Protein AF-A0AAV7P2Z2-F1 (afdb_monomer)

Mean predicted aligned error: 11.93 Å

Nearest PDB structures (foldseek):
  6e5v-assembly2_B  TM=8.209E-01  e=1.589E-24  Homo sapiens
  2e4y-assembly1_B  TM=8.156E-01  e=2.663E-24  Rattus norvegicus
  4xaq-assembly1_A  TM=8.028E-01  e=3.978E-24  Homo sapiens
  4xas-assembly1_A  TM=8.394E-01  e=3.945E-23  Homo sapiens
  5x2q-assembly1_B  TM=7.315E-01  e=1.037E-21  Oryzias latipes

Structure (mmCIF, N/CA/C/O backbone):
data_AF-A0AAV7P2Z2-F1
#
_entry.id   AF-A0AAV7P2Z2-F1
#
loop_
_atom_site.group_PDB
_atom_site.id
_atom_site.type_symbol
_atom_site.label_atom_id
_atom_site.label_alt_id
_atom_site.label_comp_id
_atom_site.label_asym_id
_atom_site.label_entity_id
_atom_site.label_seq_id
_atom_site.pdbx_PDB_ins_code
_atom_site.Cartn_x
_atom_site.Cartn_y
_atom_site.Cartn_z
_atom_site.occupancy
_atom_site.B_iso_or_equiv
_atom_site.auth_seq_id
_atom_site.auth_comp_id
_atom_site.auth_asym_id
_atom_site.auth_atom_id
_atom_site.pdbx_PDB_model_num
ATOM 1 N N . MET A 1 1 ? 11.180 -1.982 -5.453 1.00 93.69 1 MET A N 1
ATOM 2 C CA . MET A 1 1 ? 11.607 -1.499 -6.790 1.00 93.69 1 MET A CA 1
ATOM 3 C C . MET A 1 1 ? 13.060 -1.855 -7.093 1.00 93.69 1 MET A C 1
ATOM 5 O O . MET A 1 1 ? 13.265 -2.686 -7.961 1.00 93.69 1 MET A O 1
ATOM 9 N N . VAL A 1 2 ? 14.047 -1.281 -6.386 1.00 94.50 2 VAL A N 1
ATOM 10 C CA . VAL A 1 2 ? 15.488 -1.502 -6.663 1.00 94.50 2 VAL A CA 1
ATOM 11 C C . VAL A 1 2 ? 15.859 -2.987 -6.679 1.00 94.50 2 VAL A C 1
ATOM 13 O O . VAL A 1 2 ? 16.455 -3.446 -7.643 1.00 94.50 2 VAL A O 1
ATOM 16 N N . PHE A 1 3 ? 15.407 -3.747 -5.677 1.00 95.56 3 PHE A N 1
ATOM 17 C CA . PHE A 1 3 ? 15.576 -5.201 -5.619 1.00 95.56 3 PHE A CA 1
ATOM 18 C C . PHE A 1 3 ? 15.141 -5.922 -6.910 1.00 95.56 3 PHE A C 1
ATOM 20 O O . PHE A 1 3 ? 15.933 -6.647 -7.501 1.00 95.56 3 PHE A O 1
ATOM 27 N N . ALA A 1 4 ? 13.918 -5.663 -7.390 1.00 97.00 4 ALA A N 1
ATOM 28 C CA . ALA A 1 4 ? 13.394 -6.276 -8.613 1.00 97.00 4 ALA A CA 1
ATOM 29 C C . ALA A 1 4 ? 14.235 -5.906 -9.844 1.00 97.00 4 ALA A C 1
ATOM 31 O O . ALA A 1 4 ? 14.517 -6.753 -10.679 1.00 97.00 4 ALA A O 1
ATOM 32 N N . ILE A 1 5 ? 14.673 -4.646 -9.944 1.00 97.25 5 ILE A N 1
ATOM 33 C CA . ILE A 1 5 ? 15.526 -4.189 -11.050 1.00 97.25 5 ILE A CA 1
ATOM 34 C C . ILE A 1 5 ? 16.883 -4.900 -11.027 1.00 97.25 5 ILE A C 1
ATOM 36 O O . ILE A 1 5 ? 17.369 -5.313 -12.076 1.00 97.25 5 ILE A O 1
ATOM 40 N N . GLU A 1 6 ? 17.500 -5.060 -9.853 1.00 95.62 6 GLU A N 1
ATOM 41 C CA . GLU A 1 6 ? 18.756 -5.807 -9.725 1.00 95.62 6 GLU A CA 1
ATOM 42 C C . GLU A 1 6 ? 18.593 -7.284 -10.088 1.00 95.62 6 GLU A C 1
ATOM 44 O O . GLU A 1 6 ? 19.483 -7.847 -10.721 1.00 95.62 6 GLU A O 1
ATOM 49 N N . GLU A 1 7 ? 17.472 -7.899 -9.713 1.00 96.31 7 GLU A N 1
ATOM 50 C CA . GLU A 1 7 ? 17.142 -9.277 -10.078 1.00 96.31 7 GLU A CA 1
ATOM 51 C C . GLU A 1 7 ? 16.982 -9.425 -11.599 1.00 96.31 7 GLU A C 1
ATOM 53 O O . GLU A 1 7 ? 17.633 -10.274 -12.206 1.00 96.31 7 GLU A O 1
ATOM 58 N N . ILE A 1 8 ? 16.205 -8.539 -12.232 1.00 97.31 8 ILE A N 1
ATOM 59 C CA . ILE A 1 8 ? 15.978 -8.536 -13.684 1.00 97.31 8 ILE A CA 1
ATOM 60 C C . ILE A 1 8 ? 17.287 -8.305 -14.443 1.00 97.31 8 ILE A C 1
ATOM 62 O O . ILE A 1 8 ? 17.600 -9.059 -15.353 1.00 97.31 8 ILE A O 1
ATOM 66 N N . ASN A 1 9 ? 18.105 -7.332 -14.031 1.00 97.50 9 ASN A N 1
ATOM 67 C CA . ASN A 1 9 ? 19.391 -7.045 -14.677 1.00 97.50 9 ASN A CA 1
ATOM 68 C C . ASN A 1 9 ? 20.415 -8.190 -14.550 1.00 97.50 9 ASN A C 1
ATOM 70 O O . ASN A 1 9 ? 21.407 -8.204 -15.277 1.00 97.50 9 ASN A O 1
ATOM 74 N N . ARG A 1 10 ? 20.220 -9.123 -13.608 1.00 96.19 10 ARG A N 1
ATOM 75 C CA . ARG A 1 10 ? 21.032 -10.346 -13.470 1.00 96.19 10 ARG A CA 1
ATOM 76 C C . ARG A 1 10 ? 20.436 -11.537 -14.222 1.00 96.19 10 ARG A C 1
ATOM 78 O O . ARG A 1 10 ? 21.113 -12.557 -14.341 1.00 96.19 10 ARG A O 1
ATOM 85 N N . SER A 1 11 ? 19.197 -11.430 -14.696 1.00 95.56 11 SER A N 1
ATOM 86 C CA . SER A 1 11 ? 18.512 -12.502 -15.406 1.00 95.56 11 SER A CA 1
ATOM 87 C C . SER A 1 11 ? 19.085 -12.668 -16.816 1.00 95.56 11 SER A C 1
ATOM 89 O O . SER A 1 11 ? 19.145 -11.696 -17.569 1.00 95.56 11 SER A O 1
ATOM 91 N N . PRO A 1 12 ? 19.488 -13.885 -17.219 1.00 95.12 12 PRO A N 1
ATOM 92 C CA . PRO A 1 12 ? 19.849 -14.157 -18.607 1.00 95.12 12 PRO A CA 1
ATOM 93 C C . PRO A 1 12 ? 18.618 -14.291 -19.517 1.00 95.12 12 PRO A C 1
ATOM 95 O O . PRO A 1 12 ? 18.757 -14.192 -20.734 1.00 95.12 12 PRO A O 1
ATOM 98 N N . ASP A 1 13 ? 17.435 -14.524 -18.939 1.00 94.38 13 ASP A N 1
ATOM 99 C CA . ASP A 1 13 ? 16.224 -14.897 -19.677 1.00 94.38 13 ASP A CA 1
ATOM 100 C C . ASP A 1 13 ? 15.280 -13.717 -19.926 1.00 94.38 13 ASP A C 1
ATOM 102 O O . ASP A 1 13 ? 14.494 -13.751 -20.867 1.00 94.38 13 ASP A O 1
ATOM 106 N N . LEU A 1 14 ? 15.339 -12.680 -19.085 1.00 95.88 14 LEU A N 1
ATOM 107 C CA . LEU A 1 14 ? 14.456 -11.518 -19.157 1.00 95.88 14 LEU A CA 1
ATOM 108 C C . LEU A 1 14 ? 15.282 -10.275 -19.468 1.00 95.88 14 LEU A C 1
ATOM 110 O O . LEU A 1 14 ? 16.116 -9.886 -18.656 1.00 95.88 14 LEU A O 1
ATOM 114 N N . LEU A 1 15 ? 15.017 -9.640 -20.614 1.00 95.56 15 LEU A N 1
ATOM 115 C CA . LEU A 1 15 ? 15.767 -8.481 -21.108 1.00 95.56 15 LEU A CA 1
ATOM 116 C C . LEU A 1 15 ? 17.284 -8.737 -21.272 1.00 95.56 15 LEU A C 1
ATOM 118 O O . LEU A 1 15 ? 18.103 -7.941 -20.799 1.00 95.56 15 LEU A O 1
ATOM 122 N N . PRO A 1 16 ? 17.704 -9.804 -21.984 1.00 94.69 16 PRO A N 1
ATOM 123 C CA . PRO A 1 16 ? 19.122 -10.087 -22.182 1.00 94.69 16 PRO A CA 1
ATOM 124 C C . PRO A 1 16 ? 19.832 -8.933 -22.906 1.00 94.69 16 PRO A C 1
ATOM 126 O O . PRO A 1 16 ? 19.350 -8.418 -23.916 1.00 94.69 16 PRO A O 1
ATOM 129 N N . ASN A 1 17 ? 21.020 -8.561 -22.419 1.00 91.44 17 ASN A N 1
ATOM 130 C CA . ASN A 1 17 ? 21.838 -7.436 -22.908 1.00 91.44 17 ASN A CA 1
ATOM 131 C C . ASN A 1 17 ? 21.212 -6.038 -22.737 1.00 91.44 17 ASN A C 1
ATOM 133 O O . ASN A 1 17 ? 21.683 -5.079 -23.352 1.00 91.44 17 ASN A O 1
ATOM 137 N N . ILE A 1 18 ? 20.179 -5.900 -21.905 1.00 92.81 18 ILE A N 1
ATOM 138 C CA . ILE A 1 18 ? 19.547 -4.618 -21.594 1.00 92.81 18 ILE A CA 1
ATOM 139 C C . ILE A 1 18 ? 19.656 -4.383 -20.091 1.00 92.81 18 ILE A C 1
ATOM 141 O O . ILE A 1 18 ? 19.292 -5.235 -19.288 1.00 92.81 18 ILE A O 1
ATOM 145 N N . THR A 1 19 ? 20.120 -3.197 -19.705 1.00 95.06 19 THR A N 1
ATOM 146 C CA . THR A 1 19 ? 20.160 -2.789 -18.299 1.00 95.06 19 THR A CA 1
ATOM 147 C C . THR A 1 19 ? 19.017 -1.828 -18.016 1.00 95.06 19 THR A C 1
ATOM 149 O O . THR A 1 19 ? 18.979 -0.717 -18.548 1.00 95.06 19 THR A O 1
ATOM 152 N N . LEU A 1 20 ? 18.102 -2.223 -17.136 1.00 95.00 20 LEU A N 1
ATOM 153 C CA . LEU A 1 20 ? 17.073 -1.341 -16.606 1.00 95.00 20 LEU A CA 1
ATOM 154 C C . LEU A 1 20 ? 17.681 -0.353 -15.606 1.00 95.00 20 LEU A C 1
ATOM 156 O O . LEU A 1 20 ? 18.285 -0.741 -14.604 1.00 95.00 20 LEU A O 1
ATOM 160 N N . GLY A 1 21 ? 17.491 0.936 -15.883 1.00 92.38 21 GLY A N 1
ATOM 161 C CA . GLY A 1 21 ? 17.793 2.035 -14.967 1.00 92.38 21 GLY A CA 1
ATOM 162 C C . GLY A 1 21 ? 16.537 2.573 -14.280 1.00 92.38 21 GLY A C 1
ATOM 163 O O . GLY A 1 21 ? 15.412 2.243 -14.651 1.00 92.38 21 GLY A O 1
ATOM 164 N N . PHE A 1 22 ? 16.720 3.443 -13.285 1.00 90.00 22 PHE A N 1
ATOM 165 C CA . PHE A 1 22 ? 15.609 4.080 -12.579 1.00 90.00 22 PHE A CA 1
ATOM 166 C C . PHE A 1 22 ? 15.957 5.475 -12.059 1.00 90.00 22 PHE A C 1
ATOM 168 O O . PHE A 1 22 ? 17.122 5.843 -11.912 1.00 90.00 22 PHE A O 1
ATOM 175 N N . ARG A 1 23 ? 14.911 6.244 -11.747 1.00 85.25 23 ARG A N 1
ATOM 176 C CA . ARG A 1 23 ? 14.970 7.477 -10.956 1.00 85.25 23 ARG A CA 1
ATOM 177 C C . ARG A 1 23 ? 13.826 7.439 -9.948 1.00 85.25 23 ARG A C 1
ATOM 179 O O . ARG A 1 23 ? 12.679 7.272 -10.349 1.00 85.25 23 ARG A O 1
ATOM 186 N N . ILE A 1 24 ? 14.146 7.557 -8.662 1.00 84.81 24 ILE A N 1
ATOM 187 C CA . ILE A 1 24 ? 13.173 7.494 -7.565 1.00 84.81 24 ILE A CA 1
ATOM 188 C C . ILE A 1 24 ? 13.039 8.886 -6.952 1.00 84.81 24 ILE A C 1
ATOM 190 O O . ILE A 1 24 ? 14.040 9.541 -6.661 1.00 84.81 24 ILE A O 1
ATOM 194 N N . PHE A 1 25 ? 11.796 9.315 -6.750 1.00 83.25 25 PHE A N 1
ATOM 195 C CA . PHE A 1 25 ? 11.443 10.597 -6.151 1.00 83.25 25 PHE A CA 1
ATOM 196 C C . PHE A 1 25 ? 10.533 10.364 -4.948 1.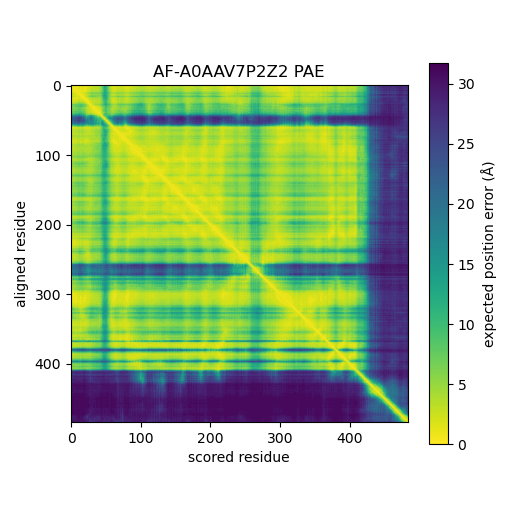00 83.25 25 PHE A C 1
ATOM 198 O O . PHE A 1 25 ? 9.681 9.477 -4.969 1.00 83.25 25 PHE A O 1
ATOM 205 N N . ASP A 1 26 ? 10.711 11.173 -3.907 1.00 82.75 26 ASP A N 1
ATOM 206 C CA . ASP A 1 26 ? 9.893 11.107 -2.698 1.00 82.75 26 ASP A CA 1
ATOM 207 C C . ASP A 1 26 ? 8.637 11.968 -2.850 1.00 82.75 26 ASP A C 1
ATOM 209 O O . ASP A 1 26 ? 8.721 13.192 -2.986 1.00 82.75 26 ASP A O 1
ATOM 213 N N . SER A 1 27 ? 7.467 11.333 -2.809 1.00 81.88 27 SER A N 1
ATOM 214 C CA . SER A 1 27 ? 6.182 12.034 -2.823 1.00 81.88 27 SER A CA 1
ATOM 215 C C . SER A 1 27 ? 5.828 12.640 -1.462 1.00 81.88 27 SER A C 1
ATOM 217 O O . SER A 1 27 ? 4.960 13.509 -1.399 1.00 81.88 27 SER A O 1
ATOM 219 N N . CYS A 1 28 ? 6.464 12.195 -0.371 1.00 81.69 28 CYS A N 1
ATOM 220 C CA . CYS A 1 28 ? 6.152 12.536 1.020 1.00 81.69 28 CYS A CA 1
ATOM 221 C C . CYS A 1 28 ? 4.640 12.534 1.318 1.00 81.69 28 CYS A C 1
ATOM 223 O O . CYS A 1 28 ? 4.154 13.469 1.956 1.00 81.69 28 CYS A O 1
ATOM 225 N N . THR A 1 29 ? 3.903 11.571 0.743 1.00 75.50 29 THR A N 1
ATOM 226 C CA . THR A 1 29 ? 2.431 11.460 0.826 1.00 75.50 29 THR A CA 1
ATOM 227 C C . THR A 1 29 ? 1.668 12.744 0.448 1.00 75.50 29 THR A C 1
ATOM 229 O O . THR A 1 29 ? 0.517 12.942 0.828 1.00 75.50 29 THR A O 1
ATOM 232 N N . SER A 1 30 ? 2.286 13.623 -0.347 1.00 77.25 30 SER A N 1
ATOM 233 C CA . SER A 1 30 ? 1.741 14.912 -0.768 1.00 77.25 30 SER A CA 1
ATOM 234 C C . SER A 1 30 ? 1.470 14.920 -2.267 1.00 77.25 30 SER A C 1
ATOM 236 O O . SER A 1 30 ? 2.380 14.735 -3.074 1.00 77.25 30 SER A O 1
ATOM 238 N N . GLN A 1 31 ? 0.228 15.225 -2.654 1.00 77.56 31 GLN A N 1
ATOM 239 C CA . GLN A 1 31 ? -0.160 15.358 -4.063 1.00 77.56 31 GLN A CA 1
ATOM 240 C C . GLN A 1 31 ? 0.700 16.396 -4.800 1.00 77.56 31 GLN A C 1
ATOM 242 O O . GLN A 1 31 ? 1.159 16.147 -5.910 1.00 77.56 31 GLN A O 1
ATOM 247 N N . ILE A 1 32 ? 0.987 17.533 -4.156 1.00 80.38 32 ILE A N 1
ATOM 248 C CA . ILE A 1 32 ? 1.805 18.602 -4.745 1.00 80.38 32 ILE A CA 1
ATOM 249 C C . ILE A 1 32 ? 3.222 18.097 -5.030 1.00 80.38 32 ILE A C 1
ATOM 251 O O . ILE A 1 32 ? 3.729 18.298 -6.131 1.00 80.38 32 ILE A O 1
ATOM 255 N N . ARG A 1 33 ? 3.858 17.405 -4.076 1.00 79.94 33 ARG A N 1
ATOM 256 C CA . ARG A 1 33 ? 5.203 16.845 -4.286 1.00 79.94 33 ARG A CA 1
ATOM 257 C C . ARG A 1 33 ? 5.206 15.700 -5.294 1.00 79.94 33 ARG A C 1
ATOM 259 O O . ARG A 1 33 ? 6.134 15.608 -6.089 1.00 79.94 33 ARG A O 1
ATOM 266 N N . ALA A 1 34 ? 4.165 14.868 -5.312 1.00 82.69 34 ALA A N 1
ATOM 267 C CA . ALA A 1 34 ? 4.010 13.817 -6.312 1.00 82.69 34 ALA A CA 1
ATOM 268 C C . ALA A 1 34 ? 3.938 14.399 -7.735 1.00 82.69 34 ALA A C 1
ATOM 270 O O . ALA A 1 34 ? 4.636 13.924 -8.628 1.00 82.69 34 ALA A O 1
ATOM 271 N N . ILE A 1 35 ? 3.166 15.475 -7.934 1.00 80.00 35 ILE A N 1
ATOM 272 C CA . ILE A 1 35 ? 3.097 16.193 -9.216 1.00 80.00 35 ILE A CA 1
ATOM 273 C C . ILE A 1 35 ? 4.452 16.820 -9.563 1.00 80.00 35 ILE A C 1
ATOM 275 O O . ILE A 1 35 ? 4.875 16.751 -10.713 1.00 80.00 35 ILE A O 1
ATOM 279 N N . GLN A 1 36 ? 5.164 17.394 -8.588 1.00 76.25 36 GLN A N 1
ATOM 280 C CA . GLN A 1 36 ? 6.512 17.928 -8.813 1.00 76.25 36 GLN A CA 1
ATOM 281 C C . GLN A 1 36 ? 7.478 16.840 -9.299 1.00 76.25 36 GLN A C 1
ATOM 283 O O . GLN A 1 36 ? 8.122 17.028 -10.329 1.00 76.25 36 GLN A O 1
ATOM 288 N N . GLY A 1 37 ? 7.518 15.688 -8.624 1.00 76.31 37 GLY A N 1
ATOM 289 C CA . GLY A 1 37 ? 8.328 14.544 -9.047 1.00 76.31 37 GLY A CA 1
ATOM 290 C C . GLY A 1 37 ? 7.940 14.034 -10.439 1.00 76.31 37 GLY A C 1
ATOM 291 O O . GLY A 1 37 ? 8.812 13.773 -11.264 1.00 76.31 37 GLY A O 1
ATOM 292 N N . LEU A 1 38 ? 6.641 13.970 -10.749 1.00 77.56 38 LEU A N 1
ATOM 293 C CA . LEU A 1 38 ? 6.158 13.600 -12.082 1.00 77.56 38 LEU A CA 1
ATOM 294 C C . LEU A 1 38 ? 6.634 14.586 -13.160 1.00 77.56 38 LEU A C 1
ATOM 296 O O . LEU A 1 38 ? 7.103 14.161 -14.212 1.00 77.56 38 LEU A O 1
ATOM 300 N N . LEU A 1 39 ? 6.559 15.894 -12.909 1.00 72.38 39 LEU A N 1
ATOM 301 C CA . LEU A 1 39 ? 7.040 16.909 -13.849 1.00 72.38 39 LEU A CA 1
ATOM 302 C C . LEU A 1 39 ? 8.559 16.822 -14.058 1.00 72.38 39 LEU A C 1
ATOM 304 O O . LEU A 1 39 ? 9.034 17.004 -15.179 1.00 72.38 39 LEU A O 1
ATOM 308 N N . GLU A 1 40 ? 9.334 16.505 -13.021 1.00 72.81 40 GLU A N 1
ATOM 309 C CA . GLU A 1 40 ? 10.778 16.258 -13.152 1.00 72.81 40 GLU A CA 1
ATOM 310 C C . GLU A 1 40 ? 11.071 15.023 -14.021 1.00 72.81 40 GLU A C 1
ATOM 312 O O . GLU A 1 40 ? 11.970 15.062 -14.866 1.00 72.81 40 GLU A O 1
ATOM 317 N N . VAL A 1 41 ? 10.279 13.952 -13.878 1.00 72.19 41 VAL A N 1
ATOM 318 C CA . VAL A 1 41 ? 10.363 12.751 -14.729 1.00 72.19 41 VAL A CA 1
ATOM 319 C C . VAL A 1 41 ? 10.038 13.087 -16.182 1.00 72.19 41 VAL A C 1
ATOM 321 O O . VAL A 1 41 ? 10.830 12.782 -17.071 1.00 72.19 41 VAL A O 1
ATOM 324 N N . LEU A 1 42 ? 8.906 13.747 -16.422 1.00 68.69 42 LEU A N 1
ATOM 325 C CA . LEU A 1 42 ? 8.408 14.038 -17.767 1.00 68.69 42 LEU A CA 1
ATOM 326 C C . LEU A 1 42 ? 9.279 15.045 -18.528 1.00 68.69 42 LEU A C 1
ATOM 328 O O . LEU A 1 42 ? 9.380 14.981 -19.750 1.00 68.69 42 LEU A O 1
ATOM 332 N N . THR A 1 43 ? 9.923 15.975 -17.823 1.00 64.38 43 THR A N 1
ATOM 333 C CA . THR A 1 43 ? 10.789 16.986 -18.452 1.00 64.38 43 THR A CA 1
ATOM 334 C C . THR A 1 43 ? 12.247 16.548 -18.560 1.00 64.38 43 THR A C 1
ATOM 336 O O . THR A 1 43 ? 13.028 17.189 -19.268 1.00 64.38 43 THR A O 1
ATOM 339 N N . GLY A 1 44 ? 12.651 15.512 -17.817 1.00 58.72 44 GLY A N 1
ATOM 340 C CA . GLY A 1 44 ? 14.049 15.109 -17.671 1.00 58.72 44 GLY A CA 1
ATOM 341 C C . GLY A 1 44 ? 14.941 16.164 -16.998 1.00 58.72 44 GLY A C 1
ATOM 342 O O . GLY A 1 44 ? 16.160 15.981 -16.958 1.00 58.72 44 GLY A O 1
ATOM 343 N N . LYS A 1 45 ? 14.367 17.260 -16.476 1.00 57.09 45 LYS A N 1
ATOM 344 C CA . LYS A 1 45 ? 15.073 18.390 -15.859 1.00 57.09 45 LYS A CA 1
ATOM 345 C C . LYS A 1 45 ? 14.817 18.410 -14.353 1.00 57.09 45 LYS A C 1
ATOM 347 O O . LYS A 1 45 ? 13.689 18.277 -13.908 1.00 57.09 45 LYS A O 1
ATOM 352 N N . GLN A 1 46 ? 15.861 18.695 -13.571 1.00 53.66 46 GLN A N 1
ATOM 353 C CA . GLN A 1 46 ? 15.772 18.876 -12.109 1.00 53.66 46 GLN A CA 1
ATOM 354 C C . GLN A 1 46 ? 15.042 20.168 -11.678 1.00 53.66 46 GLN A C 1
ATOM 356 O O . GLN A 1 46 ? 14.951 20.457 -10.490 1.00 53.66 46 GLN A O 1
ATOM 361 N N . ARG A 1 47 ? 14.592 21.009 -12.621 1.00 53.81 47 ARG A N 1
ATOM 362 C CA . ARG A 1 47 ? 13.893 22.268 -12.330 1.00 53.81 47 ARG A CA 1
ATOM 363 C C . ARG A 1 47 ? 12.559 22.317 -13.055 1.00 53.81 47 ARG A C 1
ATOM 365 O O . ARG A 1 47 ? 12.488 22.012 -14.243 1.00 53.81 47 ARG A O 1
ATOM 372 N N . GLN A 1 48 ? 11.549 22.789 -12.330 1.00 52.53 48 GLN A N 1
ATOM 373 C CA . GLN A 1 48 ? 10.214 23.086 -12.836 1.00 52.53 48 GLN A CA 1
ATOM 374 C C . GLN A 1 48 ? 10.314 24.077 -14.003 1.00 52.53 48 GLN A C 1
ATOM 376 O O . GLN A 1 48 ? 10.862 25.169 -13.848 1.00 52.53 48 GLN A O 1
ATOM 381 N N . VAL A 1 49 ? 9.792 23.701 -15.171 1.00 49.72 49 VAL A N 1
ATOM 382 C CA . VAL A 1 49 ? 9.648 24.606 -16.317 1.00 49.72 49 VAL A CA 1
ATOM 383 C C . VAL A 1 49 ? 8.150 24.841 -16.536 1.00 49.72 49 VAL A C 1
ATOM 385 O O . VAL A 1 49 ? 7.470 23.939 -17.027 1.00 49.72 49 VAL A O 1
ATOM 388 N N . PRO A 1 50 ? 7.605 26.016 -16.166 1.00 43.53 50 PRO A N 1
ATOM 389 C CA . PRO A 1 50 ? 6.253 26.406 -16.556 1.00 43.53 50 PRO A CA 1
ATOM 390 C C . PRO A 1 50 ? 6.173 26.462 -18.089 1.00 43.53 50 PRO A C 1
ATOM 392 O O . PRO A 1 50 ? 7.004 27.117 -18.716 1.00 43.53 50 PRO A O 1
ATOM 395 N N . GLY A 1 51 ? 5.212 25.754 -18.692 1.00 44.59 51 GLY A N 1
ATOM 396 C CA . GLY A 1 51 ? 5.065 25.644 -20.154 1.00 44.59 51 GLY A CA 1
ATOM 397 C C . GLY A 1 51 ? 5.226 24.231 -20.731 1.00 44.59 51 GLY A C 1
ATOM 398 O O . GLY A 1 51 ? 5.381 24.086 -21.941 1.00 44.59 51 GLY A O 1
ATOM 399 N N . TYR A 1 52 ? 5.205 23.189 -19.896 1.00 48.84 52 TYR A N 1
ATOM 400 C CA . TYR A 1 52 ? 5.189 21.802 -20.365 1.00 48.84 52 TYR A CA 1
ATOM 401 C C . TYR A 1 52 ? 3.852 21.460 -21.043 1.00 48.84 52 TYR A C 1
ATOM 403 O O . TYR A 1 52 ? 2.785 21.644 -20.458 1.00 48.84 52 TYR A O 1
ATOM 411 N N . SER A 1 53 ? 3.924 20.940 -22.269 1.00 46.06 53 SER A N 1
ATOM 412 C CA . SER A 1 53 ? 2.817 20.220 -22.898 1.00 46.06 53 SER A CA 1
ATOM 413 C C . SER A 1 53 ? 2.825 18.805 -22.341 1.00 46.06 53 SER A C 1
ATOM 415 O O . SER A 1 53 ? 3.809 18.097 -22.546 1.00 46.06 53 SER A O 1
ATOM 417 N N . CYS A 1 54 ? 1.756 18.403 -21.647 1.00 51.25 54 CYS A N 1
ATOM 418 C CA . CYS A 1 54 ? 1.571 17.020 -21.214 1.00 51.25 54 CYS A CA 1
ATOM 419 C C . CYS A 1 54 ? 1.809 16.084 -22.395 1.00 51.25 54 CYS A C 1
ATOM 421 O O . CYS A 1 54 ? 1.114 16.206 -23.400 1.00 51.25 54 CYS A O 1
ATOM 423 N N . ASP A 1 55 ? 2.786 15.185 -22.285 1.00 52.19 55 ASP A N 1
ATOM 424 C CA . ASP A 1 55 ? 2.886 14.063 -23.205 1.00 52.19 55 ASP A CA 1
ATOM 425 C C . ASP A 1 55 ? 1.715 13.115 -22.882 1.00 52.19 55 ASP A C 1
ATOM 427 O O . ASP A 1 55 ? 1.696 12.510 -21.799 1.00 52.19 55 ASP A O 1
ATOM 431 N N . PRO A 1 56 ? 0.708 12.993 -23.768 1.00 53.34 56 PRO A N 1
ATOM 432 C CA . PRO A 1 56 ? -0.450 12.133 -23.541 1.00 53.34 56 PRO A CA 1
ATOM 433 C C . PRO A 1 56 ? -0.087 10.637 -23.495 1.00 53.34 56 PRO A C 1
ATOM 435 O O . PRO A 1 56 ? -0.969 9.799 -23.313 1.00 53.34 56 PRO A O 1
ATOM 438 N N . HIS A 1 57 ? 1.191 10.279 -23.647 1.00 61.06 57 HIS A N 1
ATOM 439 C CA . HIS A 1 57 ? 1.664 8.903 -23.711 1.00 61.06 57 HIS A CA 1
ATOM 440 C C . HIS A 1 57 ? 2.252 8.359 -22.402 1.00 61.06 57 HIS A C 1
ATOM 442 O O . HIS A 1 57 ? 2.677 7.206 -22.382 1.00 61.06 57 HIS A O 1
ATOM 448 N N . SER A 1 58 ? 2.250 9.114 -21.295 1.00 68.25 58 SER A N 1
ATOM 449 C CA . SER A 1 58 ? 2.708 8.569 -20.005 1.00 68.25 58 SER A CA 1
ATOM 450 C C . SER A 1 58 ? 1.859 7.366 -19.553 1.00 68.25 58 SER A C 1
ATOM 452 O O . SER A 1 58 ? 0.628 7.381 -19.629 1.00 68.25 58 SER A O 1
ATOM 454 N N . MET A 1 59 ? 2.532 6.308 -19.094 1.00 80.38 59 MET A N 1
ATOM 455 C CA . MET A 1 59 ? 1.924 5.040 -18.679 1.00 80.38 59 MET A CA 1
ATOM 456 C C . MET A 1 59 ? 2.226 4.778 -17.195 1.00 80.38 59 MET A C 1
ATOM 458 O O . MET A 1 59 ? 3.214 4.111 -16.874 1.00 80.38 59 MET A O 1
ATOM 462 N N . PRO A 1 60 ? 1.425 5.323 -16.265 1.00 87.06 60 PRO A N 1
ATOM 463 C CA . PRO A 1 60 ? 1.594 5.031 -14.849 1.00 87.06 60 PRO A CA 1
ATOM 464 C C . PRO A 1 60 ? 1.078 3.622 -14.513 1.00 87.06 60 PRO A C 1
ATOM 466 O O . PRO A 1 60 ? -0.072 3.291 -14.801 1.00 87.06 60 PRO A O 1
ATOM 469 N N . ILE A 1 61 ? 1.921 2.820 -13.852 1.00 93.94 61 ILE A N 1
ATOM 470 C CA . ILE A 1 61 ? 1.536 1.555 -13.206 1.00 93.94 61 ILE A CA 1
ATOM 471 C C . ILE A 1 61 ? 1.584 1.777 -11.691 1.00 93.94 61 ILE A C 1
ATOM 473 O O . ILE A 1 61 ? 2.664 1.873 -11.108 1.00 93.94 61 ILE A O 1
ATOM 477 N N . SER A 1 62 ? 0.425 1.902 -11.047 1.00 94.69 62 SER A N 1
ATOM 478 C CA . SER A 1 62 ? 0.349 2.117 -9.599 1.00 94.69 62 SER A CA 1
ATOM 479 C C . SER A 1 62 ? 0.450 0.807 -8.818 1.00 94.69 62 SER A C 1
ATOM 481 O O . SER A 1 62 ? -0.195 -0.183 -9.153 1.00 94.69 62 SER A O 1
ATOM 483 N N . TYR A 1 63 ? 1.216 0.821 -7.729 1.00 93.94 63 TYR A N 1
ATOM 484 C CA . TYR A 1 63 ? 1.385 -0.317 -6.821 1.00 93.94 63 TYR A CA 1
ATOM 485 C C . TYR A 1 63 ? 0.551 -0.213 -5.534 1.00 93.94 63 TYR A C 1
ATOM 487 O O . TYR A 1 63 ? 0.668 -1.078 -4.674 1.00 93.94 63 TYR A O 1
ATOM 495 N N . GLY A 1 64 ? -0.255 0.843 -5.368 1.00 90.56 64 GLY A N 1
ATOM 496 C CA . GLY A 1 64 ? -0.992 1.090 -4.117 1.00 90.56 64 GLY A CA 1
ATOM 497 C C . GLY A 1 64 ? -2.292 1.891 -4.250 1.00 90.56 64 GLY A C 1
ATOM 498 O O . GLY A 1 64 ? -3.029 2.042 -3.280 1.00 90.56 64 GLY A O 1
ATOM 499 N N . SER A 1 65 ? -2.625 2.410 -5.437 1.00 91.31 65 SER A N 1
ATOM 500 C CA . SER A 1 65 ? -3.852 3.194 -5.641 1.00 91.31 65 SER A CA 1
ATOM 501 C C . SER A 1 65 ? -5.070 2.287 -5.847 1.00 91.31 65 SER A C 1
ATOM 503 O O . SER A 1 65 ? -5.401 1.904 -6.969 1.00 91.31 65 SER A O 1
ATOM 505 N N . VAL A 1 66 ? -5.765 1.968 -4.757 1.00 90.50 66 VAL A N 1
ATOM 506 C CA . VAL A 1 66 ? -6.895 1.018 -4.753 1.00 90.50 66 VAL A CA 1
ATOM 507 C C . VAL A 1 66 ? -8.255 1.630 -5.115 1.00 90.50 66 VAL A C 1
ATOM 509 O O . VAL A 1 66 ? -9.210 0.890 -5.322 1.00 90.50 66 VAL A O 1
ATOM 512 N N . LEU A 1 67 ? -8.393 2.958 -5.215 1.00 91.12 67 LEU A N 1
ATOM 513 C CA . LEU A 1 67 ? -9.696 3.609 -5.431 1.00 91.12 67 LEU A CA 1
ATOM 514 C C . LEU A 1 67 ? -10.382 3.123 -6.722 1.00 91.12 67 LEU A C 1
ATOM 516 O O . LEU A 1 67 ? -9.768 3.081 -7.788 1.00 91.12 67 LEU A O 1
ATOM 520 N N . SER A 1 68 ? -11.659 2.756 -6.639 1.00 92.31 68 SER A N 1
ATOM 521 C CA . SER A 1 68 ? -12.397 2.131 -7.744 1.00 92.31 68 SER A CA 1
ATOM 522 C C . SER A 1 68 ? -12.667 3.053 -8.937 1.00 92.31 68 SER A C 1
ATOM 524 O O . SER A 1 68 ? -12.806 2.563 -10.052 1.00 92.31 68 SER A O 1
ATOM 526 N N . THR A 1 69 ? -12.672 4.376 -8.751 1.00 92.38 69 THR A N 1
ATOM 527 C CA . THR A 1 69 ? -12.836 5.347 -9.851 1.00 92.38 69 THR A CA 1
ATOM 528 C C . THR A 1 69 ? -11.696 5.289 -10.872 1.00 92.38 69 THR A C 1
ATOM 530 O O . THR A 1 69 ? -11.917 5.574 -12.044 1.00 92.38 69 THR A O 1
ATOM 533 N N . LEU A 1 70 ? -10.504 4.832 -10.468 1.00 93.19 70 LEU A N 1
ATOM 534 C CA . LEU A 1 70 ? -9.334 4.682 -11.345 1.00 93.19 70 LEU A CA 1
ATOM 535 C C . LEU A 1 70 ? -9.481 3.555 -12.389 1.00 93.19 70 LEU A C 1
ATOM 537 O O . LEU A 1 70 ? -8.669 3.449 -13.312 1.00 93.19 70 LEU A O 1
ATOM 541 N N . SER A 1 71 ? -10.518 2.721 -12.262 1.00 94.50 71 SER A N 1
ATOM 542 C CA . SER A 1 71 ? -10.872 1.704 -13.258 1.00 94.50 71 SER A CA 1
ATOM 543 C C . SER A 1 71 ? -11.509 2.309 -14.521 1.00 94.50 71 SER A C 1
ATOM 545 O O . SER A 1 71 ? -11.530 1.647 -15.556 1.00 94.50 71 SER A O 1
ATOM 547 N N . ASP A 1 72 ? -12.012 3.552 -14.478 1.00 94.56 72 ASP A N 1
ATOM 548 C CA . ASP A 1 72 ? -12.647 4.213 -15.626 1.00 94.56 72 ASP A CA 1
ATOM 549 C C . ASP A 1 72 ? -11.613 4.550 -16.714 1.00 94.56 72 ASP A C 1
ATOM 551 O O . ASP A 1 72 ? -10.819 5.479 -16.573 1.00 94.56 72 ASP A O 1
ATOM 555 N N . LYS A 1 73 ? -11.628 3.810 -17.830 1.00 91.50 73 LYS A N 1
ATOM 556 C CA . LYS A 1 73 ? -10.696 4.014 -18.956 1.00 91.50 73 LYS A CA 1
ATOM 557 C C . LYS A 1 73 ? -11.064 5.145 -19.900 1.00 91.50 73 LYS A C 1
ATOM 559 O O . LYS A 1 73 ? -10.237 5.490 -20.742 1.00 91.50 73 LYS A O 1
ATOM 564 N N . LEU A 1 74 ? -12.245 5.740 -19.756 1.00 91.44 74 LEU A N 1
ATOM 565 C CA . LEU A 1 74 ? -12.561 6.993 -20.436 1.00 91.44 74 LEU A CA 1
ATOM 566 C C . LEU A 1 74 ? -11.849 8.156 -19.739 1.00 91.44 74 LEU A C 1
ATOM 568 O O . LEU A 1 74 ? -11.282 9.010 -20.415 1.00 91.44 74 LEU A O 1
ATOM 572 N N . GLN A 1 75 ? -11.817 8.153 -18.402 1.00 90.25 75 GLN A N 1
ATOM 573 C CA . GLN A 1 75 ? -11.104 9.166 -17.615 1.00 90.25 75 GLN A CA 1
ATOM 574 C C . GLN A 1 75 ? -9.599 8.885 -17.493 1.00 90.25 75 GLN A C 1
ATOM 576 O O . GLN A 1 75 ? -8.788 9.805 -17.595 1.00 90.25 75 GLN A O 1
ATOM 581 N N . PHE A 1 76 ? -9.211 7.619 -17.320 1.00 91.50 76 PHE A N 1
ATOM 582 C CA . PHE A 1 76 ? -7.832 7.187 -17.073 1.00 91.50 76 PHE A CA 1
ATOM 583 C C . PHE A 1 76 ? -7.358 6.154 -18.112 1.00 91.50 76 PHE A C 1
ATOM 585 O O . PHE A 1 76 ? -7.071 5.001 -17.770 1.00 91.50 76 PHE A O 1
ATOM 592 N N . PRO A 1 77 ? -7.250 6.531 -19.400 1.00 89.88 77 PRO A N 1
ATOM 593 C CA . PRO A 1 77 ? -6.972 5.586 -20.478 1.00 89.88 77 PRO A CA 1
ATOM 594 C C . PRO A 1 77 ? -5.625 4.873 -20.320 1.00 89.88 77 PRO A C 1
ATOM 596 O O . PRO A 1 77 ? -5.549 3.675 -20.569 1.00 89.88 77 PRO A O 1
ATOM 599 N N . SER A 1 78 ? -4.560 5.548 -19.888 1.00 88.75 78 SER A N 1
ATOM 600 C CA . SER A 1 78 ? -3.220 4.948 -19.767 1.00 88.75 78 SER A CA 1
ATOM 601 C C . SER A 1 78 ? -2.880 4.413 -18.372 1.00 88.75 78 SER A C 1
ATOM 603 O O . SER A 1 78 ? -1.770 3.924 -18.175 1.00 88.75 78 SER A O 1
ATOM 605 N N . PHE A 1 79 ? -3.806 4.490 -17.411 1.00 92.31 79 PHE A N 1
ATOM 606 C CA . PHE A 1 79 ? -3.564 4.059 -16.036 1.00 92.31 79 PHE A CA 1
ATOM 607 C C . PHE A 1 79 ? -3.701 2.544 -15.891 1.00 92.31 79 PHE A C 1
ATOM 609 O O . PHE A 1 79 ? -4.701 1.960 -16.319 1.00 92.31 79 PHE A O 1
ATOM 616 N N . LEU A 1 80 ? -2.725 1.928 -15.229 1.00 94.69 80 LEU A N 1
ATOM 617 C CA . LEU A 1 80 ? -2.762 0.534 -14.800 1.00 94.69 80 LEU A CA 1
ATOM 618 C C . LEU A 1 80 ? -2.386 0.452 -13.329 1.00 94.69 80 LEU A C 1
ATOM 620 O O . LEU A 1 80 ? -1.756 1.359 -12.778 1.00 94.69 80 LEU A O 1
ATOM 624 N N . ARG A 1 81 ? -2.714 -0.668 -12.693 1.00 95.75 81 ARG A N 1
ATOM 625 C CA . ARG A 1 81 ? -2.262 -0.924 -11.329 1.00 95.75 81 ARG A CA 1
ATOM 626 C C . ARG A 1 81 ? -2.075 -2.397 -11.046 1.00 95.75 81 ARG A C 1
ATOM 628 O O . ARG A 1 81 ? -2.866 -3.227 -11.475 1.00 95.75 81 ARG A O 1
ATOM 635 N N . THR A 1 82 ? -1.032 -2.708 -10.288 1.00 95.81 82 THR A N 1
ATOM 636 C CA . THR A 1 82 ? -0.767 -4.073 -9.832 1.00 95.81 82 THR A CA 1
ATOM 637 C C . THR A 1 82 ? -1.578 -4.456 -8.609 1.00 95.81 82 THR A C 1
ATOM 639 O O . THR A 1 82 ? -1.499 -5.605 -8.203 1.00 95.81 82 THR A O 1
ATOM 642 N N . VAL A 1 83 ? -2.374 -3.541 -8.052 1.00 94.62 83 VAL A N 1
ATOM 643 C CA . VAL A 1 83 ? -3.317 -3.803 -6.957 1.00 94.62 83 VAL A CA 1
ATOM 644 C C . VAL A 1 83 ? -4.754 -3.896 -7.473 1.00 94.62 83 VAL A C 1
ATOM 646 O O . VAL A 1 83 ? -5.078 -3.271 -8.486 1.00 94.62 83 VAL A O 1
ATOM 649 N N . PRO A 1 84 ? -5.639 -4.631 -6.786 1.00 93.50 84 PRO A N 1
ATOM 650 C CA . PRO A 1 84 ? -7.045 -4.692 -7.155 1.00 93.50 84 PRO A CA 1
ATOM 651 C C . PRO A 1 84 ? -7.834 -3.422 -6.824 1.00 93.50 84 PRO A C 1
ATOM 653 O O . PRO A 1 84 ? -7.461 -2.608 -5.974 1.00 93.50 84 PRO A O 1
ATOM 656 N N . SER A 1 85 ? -8.984 -3.293 -7.487 1.00 93.62 85 SER A N 1
ATOM 657 C CA . SER A 1 85 ? -9.989 -2.268 -7.203 1.00 93.62 85 SER A CA 1
ATOM 658 C C . SER A 1 85 ? -10.618 -2.465 -5.822 1.00 93.62 85 SER A C 1
ATOM 660 O O . SER A 1 85 ? -11.030 -3.572 -5.466 1.00 93.62 85 SER A O 1
ATOM 662 N N . SER A 1 86 ? -10.796 -1.377 -5.067 1.00 92.00 86 SER A N 1
ATOM 663 C CA . SER A 1 86 ? -11.398 -1.390 -3.725 1.00 92.00 86 SER A CA 1
ATOM 664 C C . SER A 1 86 ? -12.842 -1.901 -3.699 1.00 92.00 86 SER A C 1
ATOM 666 O O . SER A 1 86 ? -13.350 -2.245 -2.633 1.00 92.00 86 SER A O 1
ATOM 668 N N . THR A 1 87 ? -13.494 -2.043 -4.857 1.00 91.62 87 THR A N 1
ATOM 669 C CA . THR A 1 87 ? -14.763 -2.773 -4.993 1.00 91.62 87 THR A CA 1
ATOM 670 C C . THR A 1 87 ? -14.676 -4.172 -4.379 1.00 91.62 87 THR A C 1
ATOM 672 O O . THR A 1 87 ? -15.571 -4.574 -3.635 1.00 91.62 87 THR A O 1
ATOM 675 N N . PHE A 1 88 ? -13.584 -4.898 -4.630 1.00 92.69 88 PHE A N 1
ATOM 676 C CA . PHE A 1 88 ? -13.397 -6.254 -4.116 1.00 92.69 88 PHE A CA 1
ATOM 677 C C . PHE A 1 88 ? -13.106 -6.272 -2.613 1.00 92.69 88 PHE A C 1
ATOM 679 O O . PHE A 1 88 ? -13.638 -7.124 -1.906 1.00 92.69 88 PHE A O 1
ATOM 686 N N . GLN A 1 89 ? -12.363 -5.287 -2.099 1.00 93.38 89 GLN A N 1
ATOM 687 C CA . GLN A 1 89 ? -12.203 -5.093 -0.655 1.00 93.38 89 GLN A CA 1
ATOM 688 C C . GLN A 1 89 ? -13.551 -4.846 0.031 1.00 93.38 89 GLN A C 1
ATOM 690 O O . GLN A 1 89 ? -13.806 -5.390 1.099 1.00 93.38 89 GLN A O 1
ATOM 695 N N . ASN A 1 90 ? -14.424 -4.029 -0.563 1.00 94.12 90 ASN A N 1
ATOM 696 C CA . ASN A 1 90 ? -15.728 -3.717 0.023 1.00 94.12 90 ASN A CA 1
ATOM 697 C C . ASN A 1 90 ? -16.615 -4.967 0.114 1.00 94.12 90 ASN A C 1
ATOM 699 O O . ASN A 1 90 ? -17.292 -5.168 1.122 1.00 94.12 90 ASN A O 1
ATOM 703 N N . ILE A 1 91 ? -16.564 -5.833 -0.905 1.00 92.69 91 ILE A N 1
ATOM 704 C CA . ILE A 1 91 ? -17.217 -7.149 -0.880 1.00 92.69 91 ILE A CA 1
ATOM 705 C C . ILE A 1 91 ? -16.608 -8.012 0.230 1.00 92.69 91 ILE A C 1
ATOM 707 O O . ILE A 1 91 ? -17.347 -8.526 1.067 1.00 92.69 91 ILE A O 1
ATOM 711 N N . ALA A 1 92 ? -15.277 -8.123 0.286 1.00 94.50 92 ALA A N 1
ATOM 712 C CA . ALA A 1 92 ? -14.580 -8.891 1.314 1.00 94.50 92 ALA A CA 1
ATOM 713 C C . ALA A 1 92 ? -14.941 -8.416 2.733 1.00 94.50 92 ALA A C 1
ATOM 715 O O . ALA A 1 92 ? -15.256 -9.234 3.591 1.00 94.50 92 ALA A O 1
ATOM 716 N N . LEU A 1 93 ? -14.990 -7.101 2.974 1.00 95.31 93 LEU A N 1
ATOM 717 C CA . LEU A 1 93 ? -15.410 -6.521 4.251 1.00 95.31 93 LEU A CA 1
ATOM 718 C C . LEU A 1 93 ? -16.841 -6.907 4.602 1.00 95.31 93 LEU A C 1
ATOM 720 O O . LEU A 1 93 ? -17.073 -7.419 5.691 1.00 95.31 93 LEU A O 1
ATOM 724 N N . ALA A 1 94 ? -17.798 -6.706 3.696 1.00 94.06 94 ALA A N 1
ATOM 725 C CA . ALA A 1 94 ? -19.195 -7.039 3.965 1.00 94.06 94 ALA A CA 1
ATOM 726 C C . ALA A 1 94 ? -19.386 -8.536 4.262 1.00 94.06 94 ALA A C 1
ATOM 728 O O . ALA A 1 94 ? -20.117 -8.901 5.183 1.00 94.06 94 ALA A O 1
ATOM 729 N N . ARG A 1 95 ? -18.675 -9.408 3.539 1.00 93.31 95 ARG A N 1
ATOM 730 C CA . ARG A 1 95 ? -18.663 -10.855 3.792 1.00 93.31 95 ARG A CA 1
ATOM 731 C C . ARG A 1 95 ? -18.012 -11.203 5.129 1.00 93.31 95 ARG A C 1
ATOM 733 O O . ARG A 1 95 ? -18.550 -12.035 5.854 1.00 93.31 95 ARG A O 1
ATOM 740 N N . LEU A 1 96 ? -16.912 -10.543 5.487 1.00 94.38 96 LEU A N 1
ATOM 741 C CA . LEU A 1 96 ? -16.253 -10.695 6.784 1.00 94.38 96 LEU A CA 1
ATOM 742 C C . LEU A 1 96 ? -17.179 -10.276 7.935 1.00 94.38 96 LEU A C 1
ATOM 744 O O . LEU A 1 96 ? -17.296 -11.001 8.920 1.00 94.38 96 LEU A O 1
ATOM 748 N N . MET A 1 97 ? -17.889 -9.151 7.794 1.00 92.12 97 MET A N 1
ATOM 749 C CA . MET A 1 97 ? -18.884 -8.711 8.778 1.00 92.12 97 MET A CA 1
ATOM 750 C C . MET A 1 97 ? -20.001 -9.754 8.918 1.00 92.12 97 MET A C 1
ATOM 752 O O . MET A 1 97 ? -20.355 -10.141 10.032 1.00 92.12 97 MET A O 1
ATOM 756 N N . GLY A 1 98 ? -20.511 -10.260 7.789 1.00 90.38 98 GLY A N 1
ATOM 757 C CA . GLY A 1 98 ? -21.518 -11.319 7.756 1.00 90.38 98 GLY A CA 1
ATOM 758 C C . GLY A 1 98 ? -21.050 -12.614 8.427 1.00 90.38 98 GLY A C 1
ATOM 759 O O . GLY A 1 98 ? -21.811 -13.210 9.186 1.00 90.38 98 GLY A O 1
ATOM 760 N N . HIS A 1 99 ? -19.788 -13.009 8.226 1.00 91.00 99 HIS A N 1
ATOM 761 C CA . HIS A 1 99 ? -19.185 -14.194 8.846 1.00 91.00 99 HIS A CA 1
ATOM 762 C C . HIS A 1 99 ? -19.218 -14.134 10.381 1.00 91.00 99 HIS A C 1
ATOM 764 O O . HIS A 1 99 ? -19.549 -15.123 11.033 1.00 91.00 99 HIS A O 1
ATOM 770 N N . PHE A 1 100 ? -18.921 -12.970 10.967 1.00 89.88 100 PHE A N 1
ATOM 771 C CA . PHE A 1 100 ? -18.961 -12.773 12.421 1.00 89.88 100 PHE A CA 1
ATOM 772 C C . PHE A 1 100 ? -20.340 -12.354 12.959 1.00 89.88 100 PHE A C 1
ATOM 774 O O . PHE A 1 100 ? -20.533 -12.275 14.176 1.00 89.88 100 PHE A O 1
ATOM 781 N N . GLY A 1 101 ? -21.311 -12.103 12.075 1.00 90.00 101 GLY A N 1
ATOM 782 C CA . GLY A 1 101 ? -22.628 -11.582 12.439 1.00 90.00 101 GLY A CA 1
ATOM 783 C C . GLY A 1 101 ? -22.586 -10.145 12.967 1.00 90.00 101 GLY A C 1
ATOM 784 O O . GLY A 1 101 ? -23.429 -9.769 13.779 1.00 90.00 101 GLY A O 1
ATOM 785 N N . TRP A 1 102 ? -21.597 -9.348 12.555 1.00 91.31 102 TRP A N 1
ATOM 786 C CA . TRP A 1 102 ? -21.468 -7.950 12.954 1.00 91.31 102 TRP A CA 1
ATOM 787 C C . TRP A 1 102 ? -22.403 -7.069 12.123 1.00 91.31 102 TRP A C 1
ATOM 789 O O . TRP A 1 102 ? -22.150 -6.804 10.951 1.00 91.31 102 TRP A O 1
ATOM 799 N N . THR A 1 103 ? -23.490 -6.599 12.738 1.00 91.00 103 THR A N 1
ATOM 800 C CA . THR A 1 103 ? -24.513 -5.786 12.057 1.00 91.00 103 THR A CA 1
ATOM 801 C C . THR A 1 103 ? -24.521 -4.317 12.470 1.00 91.00 103 THR A C 1
ATOM 803 O O . THR A 1 103 ? -25.150 -3.515 11.794 1.00 91.00 103 THR A O 1
ATOM 806 N N . TRP A 1 104 ? -23.860 -3.942 13.565 1.00 92.75 104 TRP A N 1
ATOM 807 C CA . TRP A 1 104 ? -23.809 -2.562 14.060 1.00 92.75 104 TRP A CA 1
ATOM 808 C C . TRP A 1 104 ? -22.356 -2.114 14.157 1.00 92.75 104 TRP A C 1
ATOM 810 O O . TRP A 1 104 ? -21.634 -2.518 15.073 1.00 92.75 104 TRP A O 1
ATOM 820 N N . ILE A 1 105 ? -21.924 -1.323 13.176 1.00 95.44 105 ILE A N 1
ATOM 821 C CA . ILE A 1 105 ? -20.523 -0.931 13.023 1.00 95.44 105 ILE A CA 1
ATOM 822 C C . ILE A 1 105 ? -20.383 0.584 12.920 1.00 95.44 105 ILE A C 1
ATOM 824 O O . ILE A 1 105 ? -21.313 1.303 12.560 1.00 95.44 105 ILE A O 1
ATOM 828 N N . GLY A 1 106 ? -19.199 1.071 13.256 1.00 97.69 106 GLY A N 1
ATOM 829 C CA . GLY A 1 106 ? -18.793 2.459 13.089 1.00 97.69 106 GLY A CA 1
ATOM 830 C C . GLY A 1 106 ? -17.764 2.541 11.977 1.00 97.69 106 GLY A C 1
ATOM 831 O O . GLY A 1 106 ? -17.047 1.574 11.726 1.00 97.69 106 GLY A O 1
ATOM 832 N N . MET A 1 107 ? -17.680 3.683 11.310 1.00 98.31 107 MET A N 1
ATOM 833 C CA . MET A 1 107 ? -16.685 3.921 10.271 1.00 98.31 107 MET A CA 1
ATOM 834 C C . MET A 1 107 ? -15.879 5.173 10.583 1.00 98.31 107 MET A C 1
ATOM 836 O O . MET A 1 107 ? -16.423 6.205 10.979 1.00 98.31 107 MET A O 1
ATOM 840 N N . ILE A 1 108 ? -14.572 5.079 10.373 1.00 98.12 108 ILE A N 1
ATOM 841 C CA . ILE A 1 108 ? -13.646 6.203 10.436 1.00 98.12 108 ILE A CA 1
ATOM 842 C C . ILE A 1 108 ? -12.905 6.254 9.110 1.00 98.12 108 ILE A C 1
ATOM 844 O O . ILE A 1 108 ? -12.269 5.277 8.720 1.00 98.12 108 ILE A O 1
ATOM 848 N N . ILE A 1 109 ? -13.011 7.381 8.416 1.00 97.56 109 ILE A N 1
ATOM 849 C CA . ILE A 1 109 ? -12.496 7.556 7.055 1.00 97.56 109 ILE A CA 1
ATOM 850 C C . ILE A 1 109 ? -11.520 8.731 6.984 1.00 97.56 109 ILE A C 1
ATOM 852 O O . ILE A 1 109 ? -11.683 9.708 7.719 1.00 97.56 109 ILE A O 1
ATOM 856 N N . SER A 1 110 ? -10.522 8.675 6.103 1.00 95.44 110 SER A N 1
ATOM 857 C CA . SER A 1 110 ? -9.674 9.840 5.824 1.00 95.44 110 SER A CA 1
ATOM 858 C C . SER A 1 110 ? -10.486 10.986 5.199 1.00 95.44 110 SER A C 1
ATOM 860 O O . SER A 1 110 ? -11.434 10.766 4.443 1.00 95.44 110 SER A O 1
ATOM 862 N N . ASP A 1 111 ? -10.137 12.235 5.517 1.00 94.88 111 ASP A N 1
ATOM 863 C CA . ASP A 1 111 ? -10.724 13.424 4.873 1.00 94.88 111 ASP A CA 1
ATOM 864 C C . ASP A 1 111 ? -10.034 13.738 3.536 1.00 94.88 111 ASP A C 1
ATOM 866 O O . ASP A 1 111 ? -9.444 14.799 3.345 1.00 94.88 111 ASP A O 1
ATOM 870 N N . ASP A 1 112 ? -10.080 12.771 2.625 1.00 90.44 112 ASP A N 1
ATOM 871 C CA . ASP A 1 112 ? -9.588 12.855 1.253 1.00 90.44 112 ASP A CA 1
ATOM 872 C C . ASP A 1 112 ? -10.504 12.058 0.306 1.00 90.44 112 ASP A C 1
ATOM 874 O O . ASP A 1 112 ? -11.527 11.507 0.717 1.00 90.44 112 ASP A O 1
ATOM 878 N N . GLU A 1 113 ? -10.185 12.021 -0.988 1.00 87.62 113 GLU A N 1
ATOM 879 C CA . GLU A 1 113 ? -11.015 11.317 -1.972 1.00 87.62 113 GLU A CA 1
ATOM 880 C C . GLU A 1 113 ? -11.072 9.803 -1.715 1.00 87.62 113 GLU A C 1
ATOM 882 O O . GLU A 1 113 ? -12.133 9.196 -1.875 1.00 87.62 113 GLU A O 1
ATOM 887 N N . VAL A 1 114 ? -9.968 9.207 -1.247 1.00 87.00 114 VAL A N 1
ATOM 888 C CA . VAL A 1 114 ? -9.904 7.781 -0.900 1.00 87.00 114 VAL A CA 1
ATOM 889 C C . VAL A 1 114 ? -10.897 7.479 0.218 1.00 87.00 114 VAL A C 1
ATOM 891 O O . VAL A 1 114 ? -11.762 6.621 0.050 1.00 87.00 114 VAL A O 1
ATOM 894 N N . GLY A 1 115 ? -10.849 8.236 1.312 1.00 91.38 115 GLY A N 1
ATOM 895 C CA . GLY A 1 115 ? -11.738 8.055 2.451 1.00 91.38 115 GLY A CA 1
ATOM 896 C C . GLY A 1 115 ? -13.187 8.420 2.140 1.00 91.38 115 GLY A C 1
ATOM 897 O O . GLY A 1 115 ? -14.095 7.672 2.498 1.00 91.38 115 GLY A O 1
ATOM 898 N N . MET A 1 116 ? -13.439 9.526 1.433 1.00 93.25 116 MET A N 1
ATOM 899 C CA . MET A 1 116 ? -14.800 9.987 1.137 1.00 93.25 116 MET A CA 1
ATOM 900 C C . MET A 1 116 ? -15.509 9.116 0.097 1.00 93.25 116 MET A C 1
ATOM 902 O O . MET A 1 116 ? -16.598 8.606 0.367 1.00 93.25 116 MET A O 1
ATOM 906 N N . VAL A 1 117 ? -14.916 8.929 -1.085 1.00 92.31 117 VAL A N 1
ATOM 907 C CA . VAL A 1 117 ? -15.533 8.139 -2.164 1.00 92.31 117 VAL A CA 1
ATOM 908 C C . VAL A 1 117 ? -15.484 6.652 -1.815 1.00 92.31 117 VAL A C 1
ATOM 910 O O . VAL A 1 117 ? -16.498 5.954 -1.922 1.00 92.31 117 VAL A O 1
ATOM 913 N N . GLY A 1 118 ? -14.332 6.173 -1.333 1.00 91.06 118 GLY A N 1
ATOM 914 C CA . GLY A 1 118 ? -14.152 4.791 -0.891 1.00 91.06 118 GLY A CA 1
ATOM 915 C C . GLY A 1 118 ? -15.054 4.439 0.291 1.00 91.06 118 GLY A C 1
ATOM 916 O O . GLY A 1 118 ? -15.757 3.429 0.237 1.00 91.06 118 GLY A O 1
ATOM 917 N N . GLY A 1 119 ? -15.132 5.309 1.302 1.00 94.88 119 GLY A N 1
ATOM 918 C CA . GLY A 1 119 ? -15.983 5.130 2.479 1.00 94.88 119 GLY A CA 1
ATOM 919 C C . GLY A 1 119 ? -17.475 5.094 2.155 1.00 94.88 119 GLY A C 1
ATOM 920 O O . GLY A 1 119 ? -18.183 4.219 2.646 1.00 94.88 119 GLY A O 1
ATOM 921 N N . GLN A 1 120 ? -17.963 5.970 1.269 1.00 95.50 120 GLN A N 1
ATOM 922 C CA . GLN A 1 120 ? -19.366 5.942 0.831 1.00 95.50 120 GLN A CA 1
ATOM 923 C C . GLN A 1 120 ? -19.703 4.679 0.030 1.00 95.50 120 GLN A C 1
ATOM 925 O O . GLN A 1 120 ? -20.760 4.075 0.224 1.00 95.50 120 GLN A O 1
ATOM 930 N N . SER A 1 121 ? -18.798 4.253 -0.856 1.00 94.56 121 SER A N 1
ATOM 931 C CA . SER A 1 121 ? -18.951 2.995 -1.592 1.00 94.56 121 SER A CA 1
ATOM 932 C C . SER A 1 121 ? -18.999 1.795 -0.639 1.00 94.56 121 SER A C 1
ATOM 934 O O . SER A 1 121 ? -19.894 0.957 -0.734 1.00 94.56 121 SER A O 1
ATOM 936 N N . MET A 1 122 ? -18.095 1.760 0.341 1.00 95.62 122 MET A N 1
ATOM 937 C CA . MET A 1 122 ? -18.026 0.720 1.365 1.00 95.62 122 MET A CA 1
ATOM 938 C C . MET A 1 122 ? -19.286 0.682 2.238 1.00 95.62 122 MET A C 1
ATOM 940 O O . MET A 1 122 ? -19.873 -0.387 2.403 1.00 95.62 122 MET A O 1
ATOM 944 N N . LYS A 1 123 ? -19.749 1.841 2.728 1.00 97.12 123 LYS A N 1
ATOM 945 C CA . LYS A 1 123 ? -20.997 1.978 3.494 1.00 97.12 123 LYS A CA 1
ATOM 946 C C . LYS A 1 123 ? -22.174 1.358 2.745 1.00 97.12 123 LYS A C 1
ATOM 948 O O . LYS A 1 123 ? -22.895 0.544 3.313 1.00 97.12 123 LYS A O 1
ATOM 953 N N . ARG A 1 124 ? -22.324 1.680 1.454 1.00 96.44 124 ARG A N 1
ATOM 954 C CA . ARG A 1 124 ? -23.396 1.134 0.610 1.00 96.44 124 ARG A CA 1
ATOM 955 C C . ARG A 1 124 ? -23.352 -0.392 0.543 1.00 96.44 124 ARG A C 1
ATOM 957 O O . ARG A 1 124 ? -24.390 -1.028 0.692 1.00 96.44 124 ARG A O 1
ATOM 964 N N . VAL A 1 125 ? -22.172 -0.979 0.331 1.00 95.69 125 VAL A N 1
ATOM 965 C CA . VAL A 1 125 ? -22.021 -2.441 0.240 1.00 95.69 125 VAL A CA 1
ATOM 966 C C . VAL A 1 125 ? -22.330 -3.114 1.581 1.00 95.69 125 VAL A C 1
ATOM 968 O O . VAL A 1 125 ? -23.013 -4.135 1.599 1.00 95.69 125 VAL A O 1
ATOM 971 N N . ILE A 1 126 ? -21.894 -2.536 2.703 1.00 95.19 126 ILE A N 1
ATOM 972 C CA . ILE A 1 126 ? -22.207 -3.046 4.048 1.00 95.19 126 ILE A CA 1
ATOM 973 C C . ILE A 1 126 ? -23.722 -3.024 4.299 1.00 95.19 126 ILE A C 1
ATOM 975 O O . ILE A 1 126 ? -24.286 -4.034 4.719 1.00 95.19 126 ILE A O 1
ATOM 979 N N . GLU A 1 127 ? -24.390 -1.910 3.992 1.00 95.06 127 GLU A N 1
ATOM 980 C CA . GLU A 1 127 ? -25.837 -1.746 4.192 1.00 95.06 127 GLU A CA 1
ATOM 981 C C . GLU A 1 127 ? -26.661 -2.687 3.301 1.00 95.06 127 GLU A C 1
ATOM 983 O O . GLU A 1 127 ? -27.620 -3.306 3.761 1.00 95.06 127 GLU A O 1
ATOM 988 N N . GLN A 1 128 ? -26.240 -2.889 2.049 1.00 94.69 128 GLN A N 1
ATOM 989 C CA . GLN A 1 128 ? -26.860 -3.857 1.135 1.00 94.69 128 GLN A CA 1
ATOM 990 C C . GLN A 1 128 ? -26.721 -5.313 1.600 1.00 94.69 128 GLN A C 1
ATOM 992 O O . GLN A 1 128 ? -27.514 -6.160 1.196 1.00 94.69 128 GLN A O 1
ATOM 997 N N . ASN A 1 129 ? -25.737 -5.610 2.452 1.00 92.25 129 ASN A N 1
ATOM 998 C CA . ASN A 1 129 ? -25.509 -6.939 3.019 1.00 92.25 129 ASN A CA 1
ATOM 999 C C . ASN A 1 129 ? -26.034 -7.064 4.463 1.00 92.25 129 ASN A C 1
ATOM 1001 O O . ASN A 1 129 ? -25.631 -7.969 5.191 1.00 92.25 129 ASN A O 1
ATOM 1005 N N . GLY A 1 130 ? -26.951 -6.180 4.878 1.00 90.00 130 GLY A N 1
ATOM 1006 C CA . GLY A 1 130 ? -27.654 -6.268 6.164 1.00 90.00 130 GLY A CA 1
ATOM 1007 C C . GLY A 1 130 ? -26.900 -5.685 7.363 1.00 90.00 130 GLY A C 1
ATOM 1008 O O . GLY A 1 130 ? -27.363 -5.827 8.495 1.00 90.00 130 GLY A O 1
ATOM 1009 N N . GLY A 1 131 ? -25.757 -5.031 7.141 1.00 91.81 131 GLY A N 1
ATOM 1010 C CA . GLY A 1 131 ? -25.085 -4.231 8.162 1.00 91.81 131 GLY A CA 1
ATOM 1011 C C . GLY A 1 131 ? -25.713 -2.844 8.319 1.00 91.81 131 GLY A C 1
ATOM 1012 O O . GLY A 1 131 ? -26.438 -2.362 7.455 1.00 91.81 131 GLY A O 1
ATOM 1013 N N . CYS A 1 132 ? -25.413 -2.169 9.421 1.00 94.44 132 CYS A N 1
ATOM 1014 C CA . CYS A 1 132 ? -25.808 -0.793 9.675 1.00 94.44 132 CYS A CA 1
ATOM 1015 C C . CYS A 1 132 ? -24.600 0.007 10.165 1.00 94.44 132 CYS A C 1
ATOM 1017 O O . CYS A 1 132 ? -23.874 -0.421 11.069 1.00 94.44 132 CYS A O 1
ATOM 1019 N N . VAL A 1 133 ? -24.395 1.170 9.548 1.00 96.69 133 VAL A N 1
ATOM 1020 C CA . VAL A 1 133 ? -23.308 2.090 9.879 1.00 96.69 133 VAL A CA 1
ATOM 1021 C C . VAL A 1 133 ? -23.840 3.149 10.838 1.00 96.69 133 VAL A C 1
ATOM 1023 O O . VAL A 1 133 ? -24.512 4.091 10.426 1.00 96.69 133 VAL A O 1
ATOM 1026 N N . ALA A 1 134 ? -23.534 2.988 12.124 1.00 96.25 134 ALA A N 1
ATOM 1027 C CA . ALA A 1 134 ? -24.007 3.850 13.205 1.00 96.25 134 ALA A CA 1
ATOM 1028 C C . ALA A 1 134 ? -23.501 5.293 13.076 1.00 96.25 134 ALA A C 1
ATOM 1030 O O . ALA A 1 134 ? -24.217 6.248 13.361 1.00 96.25 134 ALA A O 1
ATOM 1031 N N . PHE A 1 135 ? -22.248 5.440 12.651 1.00 97.44 135 PHE A N 1
ATOM 1032 C CA . PHE A 1 135 ? -21.619 6.719 12.354 1.00 97.44 135 PHE A CA 1
ATOM 1033 C C . PHE A 1 135 ? -20.532 6.527 11.297 1.00 97.44 135 PHE A C 1
ATOM 1035 O O . PHE A 1 135 ? -19.947 5.448 11.182 1.00 97.44 135 PHE A O 1
ATOM 1042 N N . MET A 1 136 ? -20.235 7.596 10.562 1.00 97.94 136 MET A N 1
ATOM 1043 C CA . MET A 1 136 ? -19.097 7.665 9.653 1.00 97.94 136 MET A CA 1
ATOM 1044 C C . MET A 1 136 ? -18.374 8.994 9.872 1.00 97.94 136 MET A C 1
ATOM 1046 O O . MET A 1 136 ? -18.799 10.033 9.372 1.00 97.94 136 MET A O 1
ATOM 1050 N N . GLU A 1 137 ? -17.311 8.955 10.669 1.00 97.62 137 GLU A N 1
ATOM 1051 C CA . GLU A 1 137 ? -16.549 10.132 11.085 1.00 97.62 137 GLU A CA 1
ATOM 1052 C C . GLU A 1 137 ? -15.273 10.292 10.262 1.00 97.62 137 GLU A C 1
ATOM 1054 O O . GLU A 1 137 ? -14.665 9.320 9.815 1.00 97.62 137 GLU A O 1
ATOM 1059 N N . LYS A 1 138 ? -14.849 11.542 10.080 1.00 96.81 138 LYS A N 1
ATOM 1060 C CA . LYS A 1 138 ? -13.651 11.873 9.307 1.00 96.81 138 LYS A CA 1
ATOM 1061 C C . LYS A 1 138 ? -12.437 12.057 10.206 1.00 96.81 138 LYS A C 1
ATOM 1063 O O . LYS A 1 138 ? -12.540 12.668 11.271 1.00 96.81 138 LYS A O 1
ATOM 1068 N N . VAL A 1 139 ? -11.272 11.640 9.724 1.00 95.56 139 VAL A N 1
ATOM 1069 C CA . VAL A 1 139 ? -9.984 11.849 10.385 1.00 95.56 139 VAL A CA 1
ATOM 1070 C C . VAL A 1 139 ? -8.965 12.462 9.426 1.00 95.56 139 VAL A C 1
ATOM 1072 O O . VAL A 1 139 ? -8.921 12.147 8.241 1.00 95.56 139 VAL A O 1
ATOM 1075 N N . HIS A 1 140 ? -8.139 13.365 9.947 1.00 92.94 140 HIS A N 1
ATOM 1076 C CA . HIS A 1 140 ? -7.020 13.943 9.218 1.00 92.94 140 HIS A CA 1
ATOM 1077 C C . HIS A 1 140 ? -5.926 14.364 10.204 1.00 92.94 140 HIS A C 1
ATOM 1079 O O . HIS A 1 140 ? -6.219 14.805 11.318 1.00 92.94 140 HIS A O 1
ATOM 1085 N N . LEU A 1 141 ? -4.662 14.274 9.782 1.00 87.88 141 LEU A N 1
ATOM 1086 C CA . LEU A 1 141 ? -3.498 14.538 10.641 1.00 87.88 141 LEU A CA 1
ATOM 1087 C C . LEU A 1 141 ? -3.462 15.989 11.159 1.00 87.88 141 LEU A C 1
ATOM 1089 O O . LEU A 1 141 ? -2.991 16.243 12.261 1.00 87.88 141 LEU A O 1
ATOM 1093 N N . SER A 1 142 ? -3.969 16.945 10.375 1.00 90.81 142 SER A N 1
ATOM 1094 C CA . SER A 1 142 ? -3.986 18.372 10.742 1.00 90.81 142 SER A CA 1
ATOM 1095 C C . SER A 1 142 ? -5.159 18.786 11.635 1.00 90.81 142 SER A C 1
ATOM 1097 O O . SER A 1 142 ? -5.271 19.960 11.992 1.00 90.81 142 SER A O 1
ATOM 1099 N N . TYR A 1 143 ? -6.072 17.871 11.969 1.00 94.81 143 TYR A N 1
ATOM 1100 C CA . TYR A 1 143 ? -7.242 18.233 12.758 1.00 94.81 143 TYR A CA 1
ATOM 1101 C C . TYR A 1 143 ? -6.867 18.629 14.192 1.00 94.81 143 TYR A C 1
ATOM 1103 O O . TYR A 1 143 ? -6.017 17.996 14.821 1.00 94.81 143 TYR A O 1
ATOM 1111 N N . PRO A 1 144 ? -7.538 19.648 14.763 1.00 95.56 144 PRO A N 1
ATOM 1112 C CA . PRO A 1 144 ? -7.304 20.038 16.143 1.00 95.56 144 PRO A CA 1
ATOM 1113 C C . PRO A 1 144 ? -7.755 18.931 17.102 1.00 95.56 144 PRO A C 1
ATOM 1115 O O . PRO A 1 144 ? -8.761 18.254 16.867 1.00 95.56 144 PRO A O 1
ATOM 1118 N N . ARG A 1 145 ? -7.072 18.811 18.249 1.00 93.56 145 ARG A N 1
ATOM 1119 C CA . ARG A 1 145 ? -7.351 17.791 19.281 1.00 93.56 145 ARG A CA 1
ATOM 1120 C C . ARG A 1 145 ? -8.829 17.729 19.688 1.00 93.56 145 ARG A C 1
ATOM 1122 O O . ARG A 1 145 ? -9.353 16.643 19.906 1.00 93.56 145 ARG A O 1
ATOM 1129 N N . ALA A 1 146 ? -9.516 18.872 19.751 1.00 95.44 146 ALA A N 1
ATOM 1130 C CA . ALA A 1 146 ? -10.942 18.936 20.079 1.00 95.44 146 ALA A CA 1
ATOM 1131 C C . ALA A 1 146 ? -11.825 18.173 19.073 1.00 95.44 146 ALA A C 1
ATOM 1133 O O . ALA A 1 146 ? -12.757 17.483 19.486 1.00 95.44 146 ALA A O 1
ATOM 1134 N N . LYS A 1 147 ? -11.507 18.250 17.772 1.00 96.00 147 LYS A N 1
ATOM 1135 C CA . LYS A 1 147 ? -12.226 17.520 16.719 1.00 96.00 147 LYS A CA 1
ATOM 1136 C C . LYS A 1 147 ? -11.976 16.016 16.831 1.00 96.00 147 LYS A C 1
ATOM 1138 O O . LYS A 1 147 ? -12.932 15.253 16.812 1.00 96.00 147 LYS A O 1
ATOM 1143 N N . ILE A 1 148 ? -10.728 15.606 17.067 1.00 96.19 148 ILE A N 1
ATOM 1144 C CA . ILE A 1 148 ? -10.375 14.192 17.277 1.00 96.19 148 ILE A CA 1
ATOM 1145 C C . ILE A 1 148 ? -11.091 13.606 18.507 1.00 96.19 148 ILE A C 1
ATOM 1147 O O . ILE A 1 148 ? -11.678 12.530 18.436 1.00 96.19 148 ILE A O 1
ATOM 1151 N N . LEU A 1 149 ? -11.115 14.330 19.632 1.00 96.00 149 LEU A N 1
ATOM 1152 C CA . LEU A 1 149 ? -11.844 13.903 20.834 1.00 96.00 149 LEU A CA 1
ATOM 1153 C C . LEU A 1 149 ? -13.358 13.807 20.598 1.00 96.00 149 LEU A C 1
ATOM 1155 O O . LEU A 1 149 ? -14.019 12.966 21.205 1.00 96.00 149 LEU A O 1
ATOM 1159 N N . SER A 1 150 ? -13.919 14.649 19.725 1.00 96.00 150 SER A N 1
ATOM 1160 C CA . SER A 1 150 ? -15.328 14.553 19.335 1.00 96.00 150 SER A CA 1
ATOM 1161 C C . SER A 1 150 ? -15.629 13.224 18.641 1.00 96.00 150 SER A C 1
ATOM 1163 O O . SER A 1 150 ? -16.630 12.596 18.972 1.00 96.00 150 SER A O 1
ATOM 1165 N N . THR A 1 151 ? -14.747 12.750 17.755 1.00 95.56 151 THR A N 1
ATOM 1166 C CA . THR A 1 151 ? -14.886 11.443 17.091 1.00 95.56 151 THR A CA 1
ATOM 1167 C C . THR A 1 151 ? -14.940 10.291 18.101 1.00 95.56 151 THR A C 1
ATOM 1169 O O . THR A 1 151 ? -15.811 9.427 18.004 1.00 95.56 151 THR A O 1
ATOM 1172 N N . VAL A 1 152 ? -14.087 10.311 19.133 1.00 96.06 152 VAL A N 1
ATOM 1173 C CA . VAL A 1 152 ? -14.117 9.303 20.215 1.00 96.06 152 VAL A CA 1
ATOM 1174 C C . VAL A 1 152 ? -15.458 9.334 20.959 1.00 96.06 152 VAL A C 1
ATOM 1176 O O . VAL A 1 152 ? -16.078 8.294 21.179 1.00 96.06 152 VAL A O 1
ATOM 1179 N N . LYS A 1 153 ? -15.966 10.531 21.278 1.00 95.88 153 LYS A N 1
ATOM 1180 C CA . LYS A 1 153 ? -17.267 10.700 21.948 1.00 95.88 153 LYS A CA 1
ATOM 1181 C C . LYS A 1 153 ? -18.440 10.212 21.098 1.00 95.88 153 LYS A C 1
ATOM 1183 O O . LYS A 1 153 ? -19.403 9.681 21.649 1.00 95.88 153 LYS A O 1
ATOM 1188 N N . VAL A 1 154 ? -18.383 10.395 19.776 1.00 96.19 154 VAL A N 1
ATOM 1189 C CA . VAL A 1 154 ? -19.390 9.861 18.844 1.00 96.19 154 VAL A CA 1
ATOM 1190 C C . VAL A 1 154 ? -19.400 8.335 18.899 1.00 96.19 154 VAL A C 1
ATOM 1192 O O . VAL A 1 154 ? -20.481 7.760 19.031 1.00 96.19 154 VAL A O 1
ATOM 1195 N N . SER A 1 155 ? -18.225 7.696 18.894 1.00 92.69 155 SER A N 1
ATOM 1196 C CA . SER A 1 155 ? -18.106 6.240 19.045 1.00 92.69 155 SER A CA 1
ATOM 1197 C C . SER A 1 155 ? -18.754 5.741 20.342 1.00 92.69 155 SER A C 1
ATOM 1199 O O . SER A 1 155 ? -19.646 4.889 20.310 1.00 92.69 155 SER A O 1
ATOM 1201 N N . GLN A 1 156 ? -18.398 6.355 21.476 1.00 92.56 156 GLN A N 1
ATOM 1202 C CA . GLN A 1 156 ? -18.956 6.007 22.787 1.00 92.56 156 GLN A CA 1
ATOM 1203 C C . GLN A 1 156 ? -20.478 6.195 22.843 1.00 92.56 156 GLN A C 1
ATOM 1205 O O . GLN A 1 156 ? -21.187 5.336 23.362 1.00 92.56 156 GLN A O 1
ATOM 1210 N N . ARG A 1 157 ? -21.000 7.294 22.278 1.00 94.88 157 ARG A N 1
ATOM 1211 C CA . ARG A 1 157 ? -22.442 7.594 22.260 1.00 94.88 157 ARG A CA 1
ATOM 1212 C C . ARG A 1 157 ? -23.253 6.518 21.538 1.00 94.88 157 ARG A C 1
ATOM 1214 O O . ARG A 1 157 ? -24.359 6.216 21.970 1.00 94.88 157 ARG A O 1
ATOM 1221 N N . HIS A 1 158 ? -22.720 5.964 20.451 1.00 91.50 158 HIS A N 1
ATOM 1222 C CA . HIS A 1 158 ? -23.406 4.941 19.657 1.00 91.50 158 HIS A CA 1
ATOM 1223 C C . HIS A 1 158 ? -23.181 3.514 20.183 1.00 91.50 158 HIS A C 1
ATOM 1225 O O . HIS A 1 158 ? -23.751 2.571 19.629 1.00 91.50 158 HIS A O 1
ATOM 1231 N N . GLY A 1 159 ? -22.359 3.339 21.228 1.00 88.38 159 GLY A N 1
ATOM 1232 C CA . GLY A 1 159 ? -22.100 2.040 21.858 1.00 88.38 159 GLY A CA 1
ATOM 1233 C C . GLY A 1 159 ? -21.522 0.994 20.901 1.00 88.38 159 GLY A C 1
ATOM 1234 O O . GLY A 1 159 ? -21.749 -0.203 21.079 1.00 88.38 159 GLY A O 1
ATOM 1235 N N . VAL A 1 160 ? -20.827 1.434 19.851 1.00 89.12 160 VAL A N 1
ATOM 1236 C CA . VAL A 1 160 ? -20.293 0.551 18.812 1.00 89.12 160 VAL A CA 1
ATOM 1237 C C . VAL A 1 160 ? -19.064 -0.179 19.341 1.00 89.12 160 VAL A C 1
ATOM 1239 O O . VAL A 1 160 ? -18.194 0.438 19.947 1.00 89.12 160 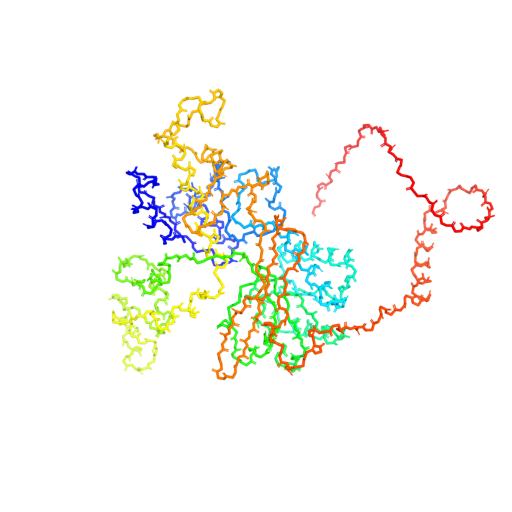VAL A O 1
ATOM 1242 N N . LYS A 1 161 ? -18.969 -1.485 19.066 1.00 90.50 161 LYS A N 1
ATOM 1243 C CA . LYS A 1 161 ? -17.795 -2.308 19.399 1.00 90.50 161 LYS A CA 1
ATOM 1244 C C . LYS A 1 161 ? -16.849 -2.503 18.220 1.00 90.50 161 LYS A C 1
ATOM 1246 O O . LYS A 1 161 ? -15.644 -2.489 18.426 1.00 90.50 161 LYS A O 1
ATOM 1251 N N . VAL A 1 162 ? -17.375 -2.626 17.003 1.00 94.12 162 VAL A N 1
ATOM 1252 C CA . VAL A 1 162 ? -16.579 -2.853 15.788 1.00 94.12 162 VAL A CA 1
ATOM 1253 C C . VAL A 1 162 ? -16.479 -1.565 14.978 1.00 94.12 162 VAL A C 1
ATOM 1255 O O . VAL A 1 162 ? -17.499 -1.010 14.565 1.00 94.12 162 VAL A O 1
ATOM 1258 N N . ILE A 1 163 ? -15.257 -1.091 14.742 1.00 96.94 163 ILE A N 1
ATOM 1259 C CA . ILE A 1 163 ? -14.995 0.138 13.986 1.00 96.94 163 ILE A CA 1
ATOM 1260 C C . ILE A 1 163 ? -14.143 -0.193 12.765 1.00 96.94 163 ILE A C 1
ATOM 1262 O O . ILE A 1 163 ? -13.005 -0.642 12.890 1.00 96.94 163 ILE A O 1
ATOM 1266 N N . ILE A 1 164 ? -14.676 0.067 11.576 1.00 97.94 164 ILE A N 1
ATOM 1267 C CA . ILE A 1 164 ? -13.915 -0.026 10.334 1.00 97.94 164 ILE A CA 1
ATOM 1268 C C . ILE A 1 164 ? -13.115 1.263 10.155 1.00 97.94 164 ILE A C 1
ATOM 1270 O O . ILE A 1 164 ? -13.671 2.362 10.213 1.00 97.94 164 ILE A O 1
ATOM 1274 N N . VAL A 1 165 ? -11.816 1.129 9.909 1.00 97.81 165 VAL A N 1
ATOM 1275 C CA . VAL A 1 165 ? -10.910 2.252 9.662 1.00 97.81 165 VAL A CA 1
ATOM 1276 C C . VAL A 1 165 ? -10.452 2.204 8.207 1.00 97.81 165 VAL A C 1
ATOM 1278 O O . VAL A 1 165 ? -9.712 1.307 7.797 1.00 97.81 165 VAL A O 1
ATOM 1281 N N . HIS A 1 166 ? -10.904 3.181 7.423 1.00 96.56 166 HIS A N 1
ATOM 1282 C CA . HIS A 1 166 ? -10.546 3.365 6.019 1.00 96.56 166 HIS A CA 1
ATOM 1283 C C . HIS A 1 166 ? -9.737 4.652 5.841 1.00 96.56 166 HIS A C 1
ATOM 1285 O O . HIS A 1 166 ? -10.257 5.703 5.470 1.00 96.56 166 HIS A O 1
ATOM 1291 N N . SER A 1 167 ? -8.461 4.574 6.202 1.00 93.88 167 SER A N 1
ATOM 1292 C CA . SER A 1 167 ? -7.521 5.692 6.205 1.00 93.88 167 SER A CA 1
ATOM 1293 C C . SER A 1 167 ? -6.094 5.152 6.222 1.00 93.88 167 SER A C 1
ATOM 1295 O O . SER A 1 167 ? -5.876 4.050 6.719 1.00 93.88 167 SER A O 1
ATOM 1297 N N . SER A 1 168 ? -5.127 5.957 5.781 1.00 90.19 168 SER A N 1
ATOM 1298 C CA . SER A 1 168 ? -3.711 5.720 6.074 1.00 90.19 168 SER A CA 1
ATOM 1299 C C . SER A 1 168 ? -3.414 5.872 7.569 1.00 90.19 168 SER A C 1
ATOM 1301 O O . SER A 1 168 ? -4.079 6.631 8.292 1.00 90.19 168 SER A O 1
ATOM 1303 N N . GLU A 1 169 ? -2.391 5.163 8.033 1.00 89.56 169 GLU A N 1
ATOM 1304 C CA . GLU A 1 169 ? -1.955 5.094 9.427 1.00 89.56 169 GLU A CA 1
ATOM 1305 C C . GLU A 1 169 ? -1.534 6.459 9.996 1.00 89.56 169 GLU A C 1
ATOM 1307 O O . GLU A 1 169 ? -1.790 6.760 11.168 1.00 89.56 169 GLU A O 1
ATOM 1312 N N . VAL A 1 170 ? -1.009 7.351 9.145 1.00 87.94 170 VAL A N 1
ATOM 1313 C CA . VAL A 1 170 ? -0.609 8.716 9.527 1.00 87.94 170 VAL A CA 1
ATOM 1314 C C . VAL A 1 170 ? -1.767 9.554 10.071 1.00 87.94 170 VAL A C 1
ATOM 1316 O O . VAL A 1 170 ? -1.572 10.332 11.004 1.00 87.94 170 VAL A O 1
ATOM 1319 N N . HIS A 1 171 ? -2.985 9.404 9.543 1.00 90.50 171 HIS A N 1
ATOM 1320 C CA . HIS A 1 171 ? -4.145 10.147 10.047 1.00 90.50 171 HIS A CA 1
ATOM 1321 C C . HIS A 1 171 ? -4.721 9.522 11.324 1.00 90.50 171 HIS A C 1
ATOM 1323 O O . HIS A 1 171 ? -5.318 10.219 12.141 1.00 90.50 171 HIS A O 1
ATOM 1329 N N . VAL A 1 172 ? -4.511 8.220 11.523 1.00 93.88 172 VAL A N 1
ATOM 1330 C CA . VAL A 1 172 ? -5.098 7.440 12.619 1.00 93.88 172 VAL A CA 1
ATOM 1331 C C . VAL A 1 172 ? -4.296 7.570 13.918 1.00 93.88 172 VAL A C 1
ATOM 1333 O O . VAL A 1 172 ? -4.868 7.439 14.999 1.00 93.88 172 VAL A O 1
ATOM 1336 N N . LYS A 1 173 ? -3.002 7.908 13.852 1.00 92.44 173 LYS A N 1
ATOM 1337 C CA . LYS A 1 173 ? -2.135 8.074 15.035 1.00 92.44 173 LYS A CA 1
ATOM 1338 C C . LYS A 1 173 ? -2.757 8.922 16.146 1.00 92.44 173 LYS A C 1
ATOM 1340 O O . LYS A 1 173 ? -2.927 8.452 17.269 1.00 92.44 173 LYS A O 1
ATOM 1345 N N . MET A 1 174 ? -3.150 10.152 15.817 1.00 91.50 174 MET A N 1
ATOM 1346 C CA . MET A 1 174 ? -3.726 11.090 16.790 1.00 91.50 174 MET A CA 1
ATOM 1347 C C . MET 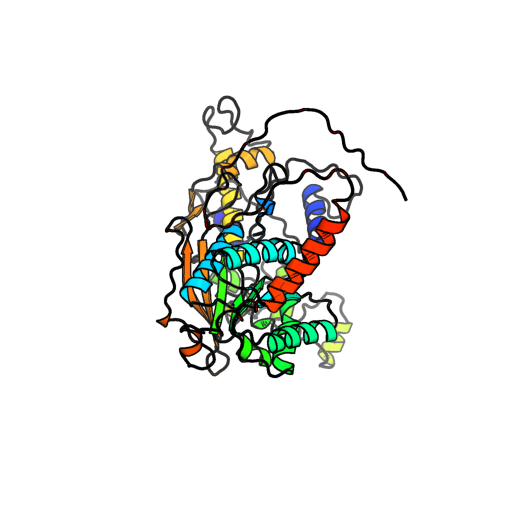A 1 174 ? -5.054 10.592 17.368 1.00 91.50 174 MET A C 1
ATOM 1349 O O . MET A 1 174 ? -5.396 10.896 18.511 1.00 91.50 174 MET A O 1
ATOM 1353 N N . LEU A 1 175 ? -5.812 9.833 16.577 1.00 95.50 175 LEU A N 1
ATOM 1354 C CA . LEU A 1 175 ? -7.067 9.240 17.010 1.00 95.50 175 LEU A CA 1
ATOM 1355 C C . LEU A 1 175 ? -6.828 8.128 18.036 1.00 95.50 175 LEU A C 1
ATOM 1357 O O . LEU A 1 175 ? -7.492 8.123 19.067 1.00 95.50 175 LEU A O 1
ATOM 1361 N N . MET A 1 176 ? -5.863 7.238 17.808 1.00 95.31 176 MET A N 1
ATOM 1362 C CA . MET A 1 176 ? -5.549 6.151 18.746 1.00 95.31 176 MET A CA 1
ATOM 1363 C C . MET A 1 176 ? -5.024 6.683 20.081 1.00 95.31 176 MET A C 1
ATOM 1365 O O . MET A 1 176 ? -5.441 6.227 21.145 1.00 95.31 176 MET A O 1
ATOM 1369 N N . GLU A 1 177 ? -4.203 7.736 20.049 1.00 94.06 177 GLU A N 1
ATOM 1370 C CA . GLU A 1 177 ? -3.814 8.468 21.261 1.00 94.06 177 GLU A CA 1
ATOM 1371 C C . GLU A 1 177 ? -5.029 9.056 21.999 1.00 94.06 177 GLU A C 1
ATOM 1373 O O . GLU A 1 177 ? -5.079 9.055 23.232 1.00 94.06 177 GLU A O 1
ATOM 1378 N N . ALA A 1 178 ? -6.036 9.539 21.264 1.00 95.31 178 ALA A N 1
ATOM 1379 C CA . ALA A 1 178 ? -7.263 10.058 21.853 1.00 95.31 178 ALA A CA 1
ATOM 1380 C C . ALA A 1 178 ? -8.120 8.952 22.491 1.00 95.31 178 ALA A C 1
ATOM 1382 O O . ALA A 1 178 ? -8.554 9.144 23.627 1.00 95.31 178 ALA A O 1
ATOM 1383 N N . PHE A 1 179 ? -8.308 7.806 21.823 1.00 95.75 179 PHE A N 1
ATOM 1384 C CA . PHE A 1 179 ? -8.985 6.623 22.382 1.00 95.75 179 PHE A CA 1
ATOM 1385 C C . PHE A 1 179 ? -8.329 6.180 23.693 1.00 95.75 179 PHE A C 1
ATOM 1387 O O . PHE A 1 179 ? -9.008 6.064 24.715 1.00 95.75 179 PHE A O 1
ATOM 1394 N N . HIS A 1 180 ? -6.997 6.057 23.691 1.00 95.12 180 HIS A N 1
ATOM 1395 C CA . HIS A 1 180 ? -6.226 5.731 24.888 1.00 95.12 180 HIS A CA 1
ATOM 1396 C C . HIS A 1 180 ? -6.447 6.765 26.001 1.00 95.12 180 HIS A C 1
ATOM 1398 O O . HIS A 1 180 ? -6.799 6.411 27.122 1.00 95.12 180 HIS A O 1
ATOM 1404 N N . SER A 1 181 ? -6.334 8.063 25.690 1.00 95.44 181 SER A N 1
ATOM 1405 C CA . SER A 1 181 ? -6.500 9.137 26.683 1.00 95.44 181 SER A CA 1
ATOM 1406 C C . SER A 1 181 ? -7.912 9.259 27.268 1.00 95.44 181 SER A C 1
ATOM 1408 O O . SER A 1 181 ? -8.103 9.947 28.269 1.00 95.44 181 SER A O 1
ATOM 1410 N N . GLN A 1 182 ? -8.916 8.665 26.618 1.00 95.56 182 GLN A N 1
ATOM 1411 C CA . GLN A 1 182 ? -10.304 8.627 27.083 1.00 95.56 182 GLN A CA 1
ATOM 1412 C C . GLN A 1 182 ? -10.673 7.274 27.713 1.00 95.56 182 GLN A C 1
ATOM 1414 O O . GLN A 1 182 ? -11.841 7.070 28.036 1.00 95.56 182 GLN A O 1
ATOM 1419 N N . ASN A 1 183 ? -9.700 6.372 27.912 1.00 93.25 183 ASN A N 1
ATOM 1420 C CA . ASN A 1 183 ? -9.901 5.011 28.421 1.00 93.25 183 ASN A CA 1
ATOM 1421 C C . ASN A 1 183 ? -10.950 4.217 27.619 1.00 93.25 183 ASN A C 1
ATOM 1423 O O . ASN A 1 183 ? -11.764 3.496 28.192 1.00 93.25 183 ASN A O 1
ATOM 1427 N N . VAL A 1 184 ? -10.949 4.371 26.291 1.00 91.88 184 VAL A N 1
ATOM 1428 C CA . VAL A 1 184 ? -11.814 3.611 25.377 1.00 91.88 184 VAL A CA 1
ATOM 1429 C C . VAL A 1 184 ? -10.986 2.497 24.752 1.00 91.88 184 VAL A C 1
ATOM 1431 O O . VAL A 1 184 ? -10.182 2.756 23.859 1.00 91.88 184 VAL A O 1
ATOM 1434 N N . THR A 1 185 ? -11.147 1.276 25.259 1.00 88.44 185 THR A N 1
ATOM 1435 C CA . THR A 1 185 ? -10.291 0.120 24.925 1.00 88.44 185 THR A CA 1
ATOM 1436 C C . THR A 1 185 ? -11.074 -1.116 24.495 1.00 88.44 185 THR A C 1
ATOM 1438 O O . THR A 1 185 ? -10.489 -2.125 24.132 1.00 88.44 185 THR A O 1
ATOM 1441 N N . ASP A 1 186 ? -12.399 -1.060 24.548 1.00 85.06 186 ASP A N 1
ATOM 1442 C CA . ASP A 1 186 ? -13.329 -2.165 24.316 1.00 85.06 186 ASP A CA 1
ATOM 1443 C C . ASP A 1 186 ? -13.773 -2.282 22.847 1.00 85.06 186 ASP A C 1
ATOM 1445 O O . ASP A 1 186 ? -14.776 -2.936 22.537 1.00 85.06 186 ASP A O 1
ATOM 1449 N N . ASN A 1 187 ? -13.039 -1.626 21.946 1.00 89.75 187 ASN A N 1
ATOM 1450 C CA . ASN A 1 187 ? -13.273 -1.639 20.513 1.00 89.75 187 ASN A CA 1
ATOM 1451 C C . ASN A 1 187 ? -12.376 -2.651 19.802 1.00 89.75 187 ASN A C 1
ATOM 1453 O O . ASN A 1 187 ? -11.195 -2.776 20.104 1.00 89.75 187 ASN A O 1
ATOM 1457 N N . VAL A 1 188 ? -12.939 -3.307 18.792 1.00 92.00 188 VAL A N 1
ATOM 1458 C CA . VAL A 1 188 ? -12.187 -4.041 17.775 1.00 92.00 188 VAL A CA 1
ATOM 1459 C C . VAL A 1 188 ? -12.162 -3.206 16.510 1.00 92.00 188 VAL A C 1
ATOM 1461 O O . VAL A 1 188 ? -13.213 -2.791 16.010 1.00 92.00 188 VAL A O 1
ATOM 1464 N N . PHE A 1 189 ? -10.968 -2.994 15.972 1.00 95.88 189 PHE A N 1
ATOM 1465 C CA . PHE A 1 189 ? -10.800 -2.303 14.707 1.00 95.88 189 PHE A CA 1
ATOM 1466 C C . PHE A 1 189 ? -10.711 -3.295 13.548 1.00 95.88 189 PHE A C 1
ATOM 1468 O O . PHE A 1 189 ? -10.182 -4.402 13.675 1.00 95.88 189 PHE A O 1
ATOM 1475 N N . VAL A 1 190 ? -11.248 -2.884 12.402 1.00 97.44 190 VAL A N 1
ATOM 1476 C CA . VAL A 1 190 ? -11.087 -3.579 11.125 1.00 97.44 190 VAL A CA 1
ATOM 1477 C C . VAL A 1 190 ? -10.466 -2.595 10.145 1.00 97.44 190 VAL A C 1
ATOM 1479 O O . VAL A 1 190 ? -11.123 -1.665 9.675 1.00 97.44 190 VAL A O 1
ATOM 1482 N N . PHE A 1 191 ? -9.181 -2.767 9.873 1.00 96.94 191 PHE A N 1
ATOM 1483 C CA . PHE A 1 191 ? -8.409 -1.891 9.004 1.00 96.94 191 PHE A CA 1
ATOM 1484 C C . PHE A 1 191 ? -8.572 -2.312 7.542 1.00 96.94 191 PHE A C 1
ATOM 1486 O O . PHE A 1 191 ? -8.457 -3.489 7.202 1.00 96.94 191 PHE A O 1
ATOM 1493 N N . SER A 1 192 ? -8.882 -1.352 6.673 1.00 95.44 192 SER A N 1
ATOM 1494 C CA . SER A 1 192 ? -8.917 -1.573 5.221 1.00 95.44 192 SER A CA 1
ATOM 1495 C C . SER A 1 192 ? -7.506 -1.664 4.622 1.00 95.44 192 SER A C 1
ATOM 1497 O O . SER A 1 192 ? -6.563 -1.200 5.254 1.00 95.44 192 SER A O 1
ATOM 1499 N N . ALA A 1 193 ? -7.377 -2.070 3.356 1.00 92.44 193 ALA A N 1
ATOM 1500 C CA . ALA A 1 193 ? -6.096 -2.129 2.641 1.00 92.44 193 ALA A CA 1
ATOM 1501 C C . ALA A 1 193 ? -5.449 -0.756 2.381 1.00 92.44 193 ALA A C 1
ATOM 1503 O O . ALA A 1 193 ? -4.362 -0.681 1.819 1.00 92.44 193 ALA A O 1
ATOM 1504 N N . SER A 1 194 ? -6.109 0.340 2.764 1.00 89.75 194 SER A N 1
ATOM 1505 C CA . SER A 1 194 ? -5.507 1.678 2.798 1.00 89.75 194 SER A CA 1
ATOM 1506 C C . SER A 1 194 ? -4.693 1.954 4.069 1.00 89.75 194 SER A C 1
ATOM 1508 O O . SER A 1 194 ? -4.082 3.014 4.151 1.00 89.75 194 SER A O 1
ATOM 1510 N N . PHE A 1 195 ? -4.709 1.047 5.048 1.00 91.44 195 PHE A N 1
ATOM 1511 C CA . PHE A 1 195 ? -3.971 1.149 6.303 1.00 91.44 195 PHE A CA 1
ATOM 1512 C C . PHE A 1 195 ? -2.835 0.123 6.311 1.00 91.44 195 PHE A C 1
ATOM 1514 O O . PHE A 1 195 ? -3.104 -1.072 6.192 1.00 91.44 195 PHE A O 1
ATOM 1521 N N . THR A 1 196 ? -1.597 0.581 6.492 1.00 87.12 196 THR A N 1
ATOM 1522 C CA . THR A 1 196 ? -0.442 -0.308 6.699 1.00 87.12 196 THR A CA 1
ATOM 1523 C C . THR A 1 196 ? -0.268 -0.556 8.193 1.00 87.12 196 THR A C 1
ATOM 1525 O O . THR A 1 196 ? -0.358 0.384 8.991 1.00 87.12 196 THR A O 1
ATOM 1528 N N . VAL A 1 197 ? -0.047 -1.807 8.610 1.00 82.56 197 VAL A N 1
ATOM 1529 C CA . VAL A 1 197 ? 0.036 -2.146 10.043 1.00 82.56 197 VAL A CA 1
ATOM 1530 C C . VAL A 1 197 ? 1.423 -1.834 10.622 1.00 82.56 197 VAL A C 1
ATOM 1532 O O . VAL A 1 197 ? 2.164 -2.710 11.055 1.00 82.56 197 VAL A O 1
ATOM 1535 N N . THR A 1 198 ? 1.756 -0.546 10.698 1.00 82.69 198 THR A N 1
ATOM 1536 C CA . THR A 1 198 ? 3.044 -0.055 11.205 1.00 82.69 198 THR A CA 1
ATOM 1537 C C . THR A 1 198 ? 2.955 0.342 12.685 1.00 82.69 198 THR A C 1
ATOM 1539 O O . THR A 1 198 ? 2.927 1.528 13.034 1.00 82.69 198 THR A O 1
ATOM 1542 N N . LEU A 1 199 ? 2.909 -0.629 13.607 1.00 80.12 199 LEU A N 1
ATOM 1543 C CA . LEU A 1 199 ? 2.743 -0.326 15.044 1.00 80.12 199 LEU A CA 1
ATOM 1544 C C . LEU A 1 199 ? 3.861 0.560 15.631 1.00 80.12 199 LEU A C 1
ATOM 1546 O O . LEU A 1 199 ? 3.606 1.310 16.575 1.00 80.12 199 LEU A O 1
ATOM 1550 N N . GLY A 1 200 ? 5.056 0.572 15.029 1.00 79.31 200 GLY A N 1
ATOM 1551 C CA . GLY A 1 200 ? 6.155 1.473 15.400 1.00 79.31 200 GLY A CA 1
ATOM 1552 C C . GLY A 1 200 ? 5.850 2.972 15.240 1.00 79.31 200 GLY A C 1
ATOM 1553 O O . GLY A 1 200 ? 6.482 3.800 15.898 1.00 79.31 200 GLY A O 1
ATOM 1554 N N . LEU A 1 201 ? 4.857 3.354 14.424 1.00 83.06 201 LEU A N 1
ATOM 1555 C CA . LEU A 1 201 ? 4.411 4.751 14.304 1.00 83.06 201 LEU A CA 1
ATOM 1556 C C . LEU A 1 201 ? 3.583 5.222 15.507 1.00 83.06 201 LEU A C 1
ATOM 1558 O O . LEU A 1 201 ? 3.481 6.435 15.755 1.00 83.06 201 LEU A O 1
ATOM 1562 N N . PHE A 1 202 ? 2.997 4.283 16.248 1.00 89.31 202 PHE A N 1
ATOM 1563 C CA . PHE A 1 202 ? 2.089 4.542 17.356 1.00 89.31 202 PHE A CA 1
ATOM 1564 C C . PHE A 1 202 ? 2.828 4.470 18.701 1.00 89.31 202 PHE A C 1
ATOM 1566 O O . PHE A 1 202 ? 3.692 3.609 18.884 1.00 89.31 202 PHE A O 1
ATOM 1573 N N . PRO A 1 203 ? 2.509 5.343 19.679 1.00 90.06 203 PRO A N 1
ATOM 1574 C CA . PRO A 1 203 ? 3.087 5.237 21.016 1.00 90.06 203 PRO A CA 1
ATOM 1575 C C . PRO A 1 203 ? 2.746 3.888 21.655 1.00 90.06 203 PRO A C 1
ATOM 1577 O O . PRO A 1 203 ? 1.597 3.448 21.568 1.00 90.06 203 PRO A O 1
ATOM 1580 N N . ARG A 1 204 ? 3.703 3.269 22.359 1.00 87.75 204 ARG A N 1
ATOM 1581 C CA . ARG A 1 204 ? 3.528 1.933 22.968 1.00 87.75 204 ARG A CA 1
ATOM 1582 C C . ARG A 1 204 ? 2.282 1.814 23.847 1.00 87.75 204 ARG A C 1
ATOM 1584 O O . ARG A 1 204 ? 1.629 0.782 23.862 1.00 87.75 204 ARG A O 1
ATOM 1591 N N . GLN A 1 205 ? 1.895 2.889 24.530 1.00 89.38 205 GLN A N 1
ATOM 1592 C CA . GLN A 1 205 ? 0.712 2.910 25.399 1.00 89.38 205 GLN A CA 1
ATOM 1593 C C . GLN A 1 205 ? -0.601 2.693 24.627 1.00 89.38 205 GLN A C 1
ATOM 1595 O O . GLN A 1 205 ? -1.597 2.272 25.209 1.00 89.38 205 GLN A O 1
ATOM 1600 N N . THR A 1 206 ? -0.609 2.968 23.319 1.00 92.00 206 THR A N 1
ATOM 1601 C CA . THR A 1 206 ? -1.771 2.772 22.441 1.00 92.00 206 THR A CA 1
ATOM 1602 C C . THR A 1 206 ? -1.832 1.377 21.827 1.00 92.00 206 THR A C 1
ATOM 1604 O O . THR A 1 206 ? -2.893 0.990 21.352 1.00 92.00 206 THR A O 1
ATOM 1607 N N . TRP A 1 207 ? -0.743 0.601 21.865 1.00 90.19 207 TRP A N 1
ATOM 1608 C CA . TRP A 1 207 ? -0.686 -0.734 21.267 1.00 90.19 207 TRP A CA 1
ATOM 1609 C C . TRP A 1 207 ? -1.820 -1.657 21.732 1.00 90.19 207 TRP A C 1
ATOM 1611 O O . TRP A 1 207 ? -2.454 -2.252 20.864 1.00 90.19 207 TRP A O 1
ATOM 1621 N N . PRO A 1 208 ? -2.200 -1.714 23.027 1.00 89.12 208 PRO A N 1
ATOM 1622 C CA . PRO A 1 208 ? -3.315 -2.553 23.467 1.00 89.12 208 PRO A CA 1
ATOM 1623 C C . PRO A 1 208 ? -4.641 -2.320 22.720 1.00 89.12 208 PRO A C 1
ATOM 1625 O O . PRO A 1 208 ? -5.436 -3.249 22.629 1.00 89.12 208 PRO A O 1
ATOM 1628 N N . LEU A 1 209 ? -4.867 -1.131 22.141 1.00 91.25 209 LEU A N 1
ATOM 1629 C CA . LEU A 1 209 ? -6.059 -0.824 21.333 1.00 91.25 209 LEU A CA 1
ATOM 1630 C C . LEU A 1 209 ? -6.124 -1.615 20.021 1.00 91.25 209 LEU A C 1
ATOM 1632 O O . LEU A 1 209 ? -7.203 -1.824 19.479 1.00 91.25 209 LEU A O 1
ATOM 1636 N N . PHE A 1 210 ? -4.975 -2.029 19.491 1.00 92.19 210 PHE A N 1
ATOM 1637 C CA . PHE A 1 210 ? -4.893 -2.804 18.257 1.00 92.19 210 PHE A CA 1
ATOM 1638 C C . PHE A 1 210 ? -5.042 -4.304 18.506 1.00 92.19 210 PHE A C 1
ATOM 1640 O O . PHE A 1 210 ? -5.285 -5.047 17.558 1.00 92.19 210 PHE A O 1
ATOM 1647 N N . ASN A 1 211 ? -4.912 -4.765 19.754 1.00 90.69 211 ASN A N 1
ATOM 1648 C CA . ASN A 1 211 ? -4.892 -6.190 20.053 1.00 90.69 211 ASN A CA 1
ATOM 1649 C C . ASN A 1 211 ? -6.212 -6.854 19.639 1.00 90.69 211 ASN A C 1
ATOM 1651 O O . ASN A 1 211 ? -7.301 -6.387 19.964 1.00 90.69 211 ASN A O 1
ATOM 1655 N N . GLY A 1 212 ? -6.123 -7.940 18.883 1.00 90.50 212 GLY A N 1
ATOM 1656 C CA . GLY A 1 212 ? -7.276 -8.641 18.335 1.00 90.50 212 GLY A CA 1
ATOM 1657 C C . GLY A 1 212 ? -8.022 -7.928 17.213 1.00 90.50 212 GLY A C 1
ATOM 1658 O O . GLY A 1 212 ? -9.039 -8.442 16.750 1.00 90.50 212 GLY A O 1
ATOM 1659 N N . SER A 1 213 ? -7.518 -6.793 16.730 1.00 94.56 213 SER A N 1
ATOM 1660 C CA . SER A 1 213 ? -8.037 -6.157 15.521 1.00 94.56 213 SER A CA 1
ATOM 1661 C C . SER A 1 213 ? -7.708 -6.984 14.277 1.00 94.56 213 SER A C 1
ATOM 1663 O O . SER A 1 213 ? -6.802 -7.827 14.275 1.00 94.56 213 SER A O 1
ATOM 1665 N N . LEU A 1 214 ? -8.471 -6.754 13.211 1.00 96.31 214 LEU A N 1
ATOM 1666 C CA . LEU A 1 214 ? -8.260 -7.377 11.908 1.00 96.31 214 LEU A CA 1
ATOM 1667 C C . LEU A 1 214 ? -7.766 -6.331 10.911 1.00 96.31 214 LEU A C 1
ATOM 1669 O O . LEU A 1 214 ? -8.208 -5.186 10.945 1.00 96.31 214 LEU A O 1
ATOM 1673 N N . ALA A 1 215 ? -6.892 -6.729 9.997 1.00 96.06 215 ALA A N 1
ATOM 1674 C CA . ALA A 1 215 ? -6.465 -5.910 8.873 1.00 96.06 215 ALA A CA 1
ATOM 1675 C C . ALA A 1 215 ? -6.692 -6.678 7.573 1.00 96.06 215 ALA A C 1
ATOM 1677 O O . ALA A 1 215 ? -6.301 -7.838 7.452 1.00 96.06 215 ALA A O 1
ATOM 1678 N N . ILE A 1 216 ? -7.347 -6.037 6.612 1.00 95.19 216 ILE A N 1
ATOM 1679 C CA . ILE A 1 216 ? -7.403 -6.522 5.239 1.00 95.19 216 ILE A CA 1
ATOM 1680 C C . ILE A 1 216 ? -6.223 -5.909 4.514 1.00 95.19 216 ILE A C 1
ATOM 1682 O O . ILE A 1 216 ? -6.181 -4.696 4.339 1.00 95.19 216 ILE A O 1
ATOM 1686 N N . VAL A 1 217 ? -5.297 -6.750 4.078 1.00 94.31 217 VAL A N 1
ATOM 1687 C CA . VAL A 1 217 ? -4.095 -6.327 3.365 1.00 94.31 217 VAL A CA 1
ATOM 1688 C C . VAL A 1 217 ? -4.123 -6.850 1.939 1.00 94.31 217 VAL A C 1
ATOM 1690 O O . VAL A 1 217 ? -4.791 -7.839 1.617 1.00 94.31 217 VAL A O 1
ATOM 1693 N N . LEU A 1 218 ? -3.402 -6.161 1.064 1.00 93.69 218 LEU A N 1
ATOM 1694 C CA . LEU A 1 218 ? -3.157 -6.637 -0.290 1.00 93.69 218 LEU A CA 1
ATOM 1695 C C . LEU A 1 218 ? -2.463 -8.001 -0.234 1.00 93.69 218 LEU A C 1
ATOM 1697 O O . LEU A 1 218 ? -1.553 -8.190 0.570 1.00 93.69 218 LEU A O 1
ATOM 1701 N N . HIS A 1 219 ? -2.894 -8.950 -1.065 1.00 93.38 219 HIS A N 1
ATOM 1702 C CA . HIS A 1 219 ? -2.275 -10.270 -1.073 1.00 93.38 219 HIS A CA 1
ATOM 1703 C C 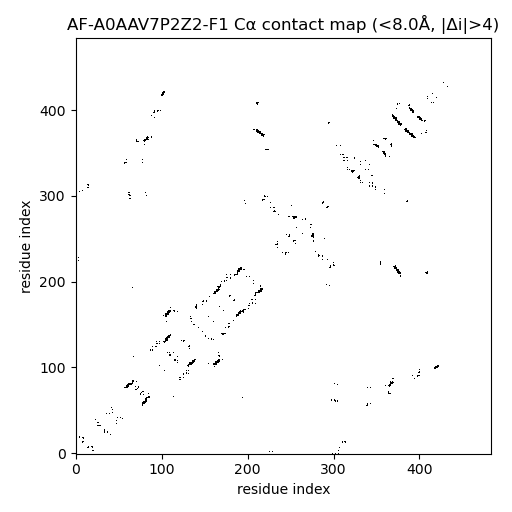. HIS A 1 219 ? -0.789 -10.181 -1.444 1.00 93.38 219 HIS A C 1
ATOM 1705 O O . HIS A 1 219 ? -0.419 -9.558 -2.437 1.00 93.38 219 HIS A O 1
ATOM 1711 N N . PHE A 1 220 ? 0.056 -10.862 -0.673 1.00 92.06 220 PHE A N 1
ATOM 1712 C CA . PHE A 1 220 ? 1.474 -10.996 -0.977 1.00 92.06 220 PHE A CA 1
ATOM 1713 C C . PHE A 1 220 ? 1.966 -12.426 -0.762 1.00 92.06 220 PHE A C 1
ATOM 1715 O O . PHE A 1 220 ? 1.353 -13.237 -0.064 1.00 92.06 220 PHE A O 1
ATOM 1722 N N . THR A 1 221 ? 3.103 -12.726 -1.381 1.00 89.81 221 THR A N 1
ATOM 1723 C CA . THR A 1 221 ? 3.853 -13.967 -1.183 1.00 89.81 221 THR A CA 1
ATOM 1724 C C . THR A 1 221 ? 5.315 -13.639 -0.901 1.00 89.81 221 THR A C 1
ATOM 1726 O O . THR A 1 221 ? 5.737 -12.484 -0.985 1.00 89.81 221 THR A O 1
ATOM 1729 N N . ASN A 1 222 ? 6.092 -14.661 -0.553 1.00 89.56 222 ASN A N 1
ATOM 1730 C CA . ASN A 1 222 ? 7.513 -14.516 -0.288 1.00 89.56 222 ASN A CA 1
ATOM 1731 C C . ASN A 1 222 ? 8.256 -14.009 -1.538 1.00 89.56 222 ASN A C 1
ATOM 1733 O O . ASN A 1 222 ? 8.040 -14.510 -2.642 1.00 89.56 222 ASN A O 1
ATOM 1737 N N . MET A 1 223 ? 9.163 -13.051 -1.340 1.00 93.69 223 MET A N 1
ATOM 1738 C CA . MET A 1 223 ? 10.116 -12.574 -2.343 1.00 93.69 223 MET A CA 1
ATOM 1739 C C . MET A 1 223 ? 11.507 -13.096 -1.952 1.00 93.69 223 MET A C 1
ATOM 1741 O O . MET A 1 223 ? 12.159 -12.498 -1.091 1.00 93.69 223 MET A O 1
ATOM 1745 N N . PRO A 1 224 ? 11.964 -14.228 -2.522 1.00 93.25 224 PRO A N 1
ATOM 1746 C CA . PRO A 1 224 ? 13.230 -14.844 -2.138 1.00 93.25 224 PRO A CA 1
ATOM 1747 C C . PRO A 1 224 ? 14.400 -13.864 -2.259 1.00 93.25 224 PRO A C 1
ATOM 1749 O O . PRO A 1 224 ? 14.542 -13.192 -3.271 1.00 93.25 224 PRO A O 1
ATOM 1752 N N . GLY A 1 225 ? 15.235 -13.772 -1.224 1.00 93.88 225 GLY A N 1
ATOM 1753 C CA . GLY A 1 225 ? 16.382 -12.857 -1.199 1.00 93.88 225 GLY A CA 1
ATOM 1754 C C . GLY A 1 225 ? 16.040 -11.386 -0.923 1.00 93.88 225 GLY A C 1
ATOM 1755 O O . GLY A 1 225 ? 16.956 -10.576 -0.807 1.00 93.88 225 GLY A O 1
ATOM 1756 N N . PHE A 1 226 ? 14.762 -11.014 -0.769 1.00 94.19 226 PHE A N 1
ATOM 1757 C CA . PHE A 1 226 ? 14.384 -9.627 -0.477 1.00 94.19 226 PHE A CA 1
ATOM 1758 C C . PHE A 1 226 ? 14.831 -9.175 0.920 1.00 94.19 226 PHE A C 1
ATOM 1760 O O . PHE A 1 226 ? 15.407 -8.100 1.067 1.00 94.19 226 PHE A O 1
ATOM 1767 N N . GLU A 1 227 ? 14.633 -10.006 1.945 1.00 92.38 227 GLU A N 1
ATOM 1768 C CA . GLU A 1 227 ? 15.120 -9.717 3.301 1.00 92.38 227 GLU A CA 1
ATOM 1769 C C . GLU A 1 227 ? 16.655 -9.633 3.342 1.00 92.38 227 GLU A C 1
ATOM 1771 O O . GLU A 1 227 ? 17.226 -8.695 3.902 1.00 92.38 227 GLU A O 1
ATOM 1776 N N . GLU A 1 228 ? 17.340 -10.556 2.661 1.00 92.38 228 GLU A N 1
ATOM 1777 C CA . GLU A 1 228 ? 18.795 -10.511 2.511 1.00 92.38 228 GLU A CA 1
ATOM 1778 C C . GLU A 1 228 ? 19.235 -9.206 1.833 1.00 92.38 228 GLU A C 1
ATOM 1780 O O . GLU A 1 228 ? 20.133 -8.524 2.323 1.00 92.38 228 GLU A O 1
ATOM 1785 N N . PHE A 1 229 ? 18.560 -8.791 0.761 1.00 93.00 229 PHE A N 1
ATOM 1786 C CA . PHE A 1 229 ? 18.822 -7.515 0.101 1.00 93.00 229 PHE A CA 1
ATOM 1787 C C . PHE A 1 229 ? 18.700 -6.324 1.065 1.00 93.00 229 PHE A C 1
ATOM 1789 O O . PHE A 1 229 ? 19.573 -5.456 1.069 1.00 93.00 229 PHE A O 1
ATOM 1796 N N . LEU A 1 230 ? 17.660 -6.291 1.905 1.00 92.31 230 LEU A N 1
ATOM 1797 C CA . LEU A 1 230 ? 17.434 -5.211 2.873 1.00 92.31 230 LEU A CA 1
ATOM 1798 C C . LEU A 1 230 ? 18.517 -5.155 3.957 1.00 92.31 230 LEU A C 1
ATOM 1800 O O . LEU A 1 230 ? 18.995 -4.074 4.302 1.00 92.31 230 LEU A O 1
ATOM 1804 N N . THR A 1 231 ? 18.940 -6.310 4.473 1.00 90.06 231 THR A N 1
ATOM 1805 C CA . THR A 1 231 ? 19.991 -6.388 5.505 1.00 90.06 231 THR A CA 1
ATOM 1806 C C . THR A 1 231 ? 21.379 -5.989 4.992 1.00 90.06 231 THR A C 1
ATOM 1808 O O . THR A 1 231 ? 22.204 -5.528 5.784 1.00 90.06 231 THR A O 1
ATOM 1811 N N . HIS A 1 232 ? 21.613 -6.101 3.680 1.00 89.25 232 HIS A N 1
ATOM 1812 C CA . HIS A 1 232 ? 22.848 -5.693 3.001 1.00 89.25 232 HIS A CA 1
ATOM 1813 C C . HIS A 1 232 ? 22.816 -4.265 2.436 1.00 89.25 232 HIS A C 1
ATOM 1815 O O . HIS A 1 232 ? 23.797 -3.829 1.821 1.00 89.25 232 HIS A O 1
ATOM 1821 N N . LEU A 1 233 ? 21.721 -3.516 2.615 1.00 89.75 233 LEU A N 1
ATOM 1822 C CA . LEU A 1 233 ? 21.731 -2.084 2.320 1.00 89.75 233 LEU A CA 1
ATOM 1823 C C . LEU A 1 233 ? 22.860 -1.432 3.119 1.00 89.75 233 LEU A C 1
ATOM 1825 O O . LEU A 1 233 ? 23.083 -1.786 4.267 1.00 89.75 233 LEU A O 1
ATOM 1829 N N . HIS A 1 234 ? 23.607 -0.511 2.512 1.00 88.94 234 HIS A N 1
ATOM 1830 C CA . HIS A 1 234 ? 24.654 0.214 3.223 1.00 88.94 234 HIS A CA 1
ATOM 1831 C C . HIS A 1 234 ? 24.961 1.548 2.527 1.00 88.94 234 HIS A C 1
ATOM 1833 O O . HIS A 1 234 ? 25.123 1.558 1.302 1.00 88.94 234 HIS A O 1
ATOM 1839 N N . PRO A 1 235 ? 25.125 2.667 3.260 1.00 87.12 235 PRO A N 1
ATOM 1840 C CA . PRO A 1 235 ? 25.406 3.982 2.672 1.00 87.12 235 PRO A CA 1
ATOM 1841 C C . PRO A 1 235 ? 26.718 4.063 1.879 1.00 87.12 235 PRO A C 1
ATOM 1843 O O . PRO A 1 235 ? 26.882 4.963 1.060 1.00 87.12 235 PRO A O 1
ATOM 1846 N N . LEU A 1 236 ? 27.658 3.135 2.107 1.00 83.44 236 LEU A N 1
ATOM 1847 C CA . LEU A 1 236 ? 28.919 3.063 1.352 1.00 83.44 236 LEU A CA 1
ATOM 1848 C C . LEU A 1 236 ? 28.765 2.435 -0.040 1.00 83.44 236 LEU A C 1
ATOM 1850 O O . LEU A 1 236 ? 29.632 2.642 -0.883 1.00 83.44 236 LEU A O 1
ATOM 1854 N N . ARG A 1 237 ? 27.692 1.670 -0.290 1.00 84.94 237 ARG A N 1
ATOM 1855 C CA . ARG A 1 237 ? 27.464 1.027 -1.594 1.00 84.94 237 ARG A CA 1
ATOM 1856 C C . ARG A 1 237 ? 27.196 2.066 -2.683 1.00 84.94 237 ARG A C 1
ATOM 1858 O O . ARG A 1 237 ? 27.706 1.934 -3.790 1.00 84.94 237 ARG A O 1
ATOM 1865 N N . ASP A 1 238 ? 26.433 3.101 -2.342 1.00 81.75 238 ASP A N 1
ATOM 1866 C CA . ASP A 1 238 ? 26.249 4.293 -3.164 1.00 81.75 238 ASP A CA 1
ATOM 1867 C C . ASP A 1 238 ? 26.248 5.548 -2.270 1.00 81.75 238 ASP A C 1
ATOM 1869 O O . ASP A 1 238 ? 25.220 5.908 -1.690 1.00 81.75 238 ASP A O 1
ATOM 1873 N N . PRO A 1 239 ? 27.386 6.260 -2.168 1.00 79.56 239 PRO A N 1
ATOM 1874 C CA . PRO A 1 239 ? 27.479 7.488 -1.384 1.00 79.56 239 PRO A CA 1
ATOM 1875 C C . PRO A 1 239 ? 26.578 8.626 -1.887 1.00 79.56 239 PRO A C 1
ATOM 1877 O O . PRO A 1 239 ? 26.398 9.615 -1.171 1.00 79.56 239 PRO A O 1
ATOM 1880 N N . ASN A 1 240 ? 26.028 8.539 -3.099 1.00 80.94 240 ASN A N 1
ATOM 1881 C CA . ASN A 1 240 ? 25.098 9.535 -3.627 1.00 80.94 240 ASN A CA 1
ATOM 1882 C C . ASN A 1 240 ? 23.634 9.201 -3.311 1.00 80.94 240 ASN A C 1
ATOM 1884 O O . ASN A 1 240 ? 22.771 10.068 -3.489 1.00 80.94 240 ASN A O 1
ATOM 1888 N N . ASP A 1 241 ? 23.351 8.003 -2.789 1.00 84.88 241 ASP A N 1
ATOM 1889 C CA . ASP A 1 241 ? 22.014 7.616 -2.360 1.00 84.88 241 ASP A CA 1
ATOM 1890 C C . ASP A 1 241 ? 21.633 8.339 -1.058 1.00 84.88 241 ASP A C 1
ATOM 1892 O O . ASP A 1 241 ? 21.973 7.962 0.071 1.00 84.88 241 ASP A O 1
ATOM 1896 N N . LYS A 1 242 ? 20.891 9.434 -1.229 1.00 85.25 242 LYS A N 1
ATOM 1897 C CA . LYS A 1 242 ? 20.390 10.259 -0.126 1.00 85.25 242 LYS A CA 1
ATOM 1898 C C . LYS A 1 242 ? 19.321 9.546 0.706 1.00 85.25 242 LYS A C 1
ATOM 1900 O O . LYS A 1 242 ? 19.116 9.946 1.853 1.00 85.25 242 LYS A O 1
ATOM 1905 N N . PHE A 1 243 ? 18.639 8.536 0.163 1.00 88.44 243 PHE A N 1
ATOM 1906 C CA . PHE A 1 243 ? 17.612 7.787 0.884 1.00 88.44 243 PHE A CA 1
ATOM 1907 C C . PHE A 1 243 ? 18.252 6.865 1.908 1.00 88.44 243 PHE A C 1
ATOM 1909 O O . PHE A 1 243 ? 17.924 6.953 3.090 1.00 88.44 243 PHE A O 1
ATOM 1916 N N . ILE A 1 244 ? 19.227 6.060 1.482 1.00 89.56 244 ILE A N 1
ATOM 1917 C CA . ILE A 1 244 ? 19.917 5.113 2.366 1.00 89.56 244 ILE A CA 1
ATOM 1918 C C . ILE A 1 244 ? 20.716 5.844 3.448 1.00 89.56 244 ILE A C 1
ATOM 1920 O O . ILE A 1 244 ? 20.698 5.427 4.606 1.00 89.56 244 ILE A O 1
ATOM 1924 N N . LYS A 1 245 ? 21.334 6.989 3.126 1.00 88.06 245 LYS A N 1
ATOM 1925 C CA . LYS A 1 245 ? 21.983 7.835 4.140 1.00 88.06 245 LYS A CA 1
ATOM 1926 C C . LYS A 1 245 ? 21.016 8.289 5.231 1.00 88.06 245 LYS A C 1
ATOM 1928 O O . LYS A 1 245 ? 21.303 8.081 6.407 1.00 88.06 245 LYS A O 1
ATOM 1933 N N . ARG A 1 246 ? 19.872 8.868 4.848 1.00 88.56 246 ARG A N 1
ATOM 1934 C CA . ARG A 1 246 ? 18.847 9.340 5.796 1.00 88.56 246 ARG A CA 1
ATOM 1935 C C . ARG A 1 246 ? 18.223 8.200 6.589 1.00 88.56 246 ARG A C 1
ATOM 1937 O O . ARG A 1 246 ? 17.952 8.370 7.774 1.00 88.56 246 ARG A O 1
ATOM 1944 N N . LEU A 1 247 ? 18.002 7.054 5.947 1.00 89.69 247 LEU A N 1
ATOM 1945 C CA . LEU A 1 247 ? 17.534 5.843 6.608 1.00 89.69 247 LEU A CA 1
ATOM 1946 C C . LEU A 1 247 ? 18.488 5.452 7.741 1.00 89.69 247 LEU A C 1
ATOM 1948 O O . LEU A 1 247 ? 18.035 5.249 8.861 1.00 89.69 247 LEU A O 1
ATOM 1952 N N . TRP A 1 248 ? 19.798 5.431 7.475 1.00 90.12 248 TRP A N 1
ATOM 1953 C CA . TRP A 1 248 ? 20.821 5.123 8.480 1.00 90.12 248 TRP A CA 1
ATOM 1954 C C . TRP A 1 248 ? 20.793 6.092 9.663 1.00 90.12 248 TRP A C 1
ATOM 1956 O O . TRP A 1 248 ? 20.761 5.666 10.816 1.00 90.12 248 TRP A O 1
ATOM 1966 N N . GLU A 1 249 ? 20.752 7.396 9.382 1.00 88.62 249 GLU A N 1
ATOM 1967 C CA . GLU A 1 249 ? 20.692 8.437 10.415 1.00 88.62 249 GLU A CA 1
ATOM 1968 C C . GLU A 1 249 ? 19.478 8.263 11.332 1.00 88.62 249 GLU A C 1
ATOM 1970 O O . GLU A 1 249 ? 19.581 8.416 12.549 1.00 88.62 249 GLU A O 1
ATOM 1975 N N . LYS A 1 250 ? 18.326 7.899 10.757 1.00 87.94 250 LYS A N 1
ATOM 1976 C CA . LYS A 1 250 ? 17.096 7.637 11.511 1.00 87.94 250 LYS A CA 1
ATOM 1977 C C . LYS A 1 250 ? 17.153 6.329 12.291 1.00 87.94 250 LYS A C 1
ATOM 1979 O O . LYS A 1 250 ? 16.792 6.332 13.463 1.00 87.94 250 LYS A O 1
ATOM 1984 N N . ALA A 1 251 ? 17.622 5.253 11.670 1.00 87.81 251 ALA A N 1
ATOM 1985 C CA . ALA A 1 251 ? 17.676 3.923 12.267 1.00 87.81 251 ALA A CA 1
ATOM 1986 C C . ALA A 1 251 ? 18.623 3.861 13.478 1.00 87.81 251 ALA A C 1
ATOM 1988 O O . ALA A 1 251 ? 18.298 3.252 14.494 1.00 87.81 251 ALA A O 1
ATOM 1989 N N . PHE A 1 252 ? 19.771 4.539 13.400 1.00 88.31 252 PHE A N 1
ATOM 1990 C CA . PHE A 1 252 ? 20.793 4.523 14.451 1.00 88.31 252 PHE A CA 1
ATOM 1991 C C . PHE A 1 252 ? 20.841 5.801 15.298 1.00 88.31 252 PHE A C 1
ATOM 1993 O O . PHE A 1 252 ? 21.732 5.932 16.137 1.00 88.31 252 PHE A O 1
ATOM 2000 N N . ASN A 1 253 ? 19.909 6.740 15.087 1.00 87.00 253 ASN A N 1
ATOM 2001 C CA . ASN A 1 253 ? 19.891 8.061 15.725 1.00 87.00 253 ASN A CA 1
ATOM 2002 C C 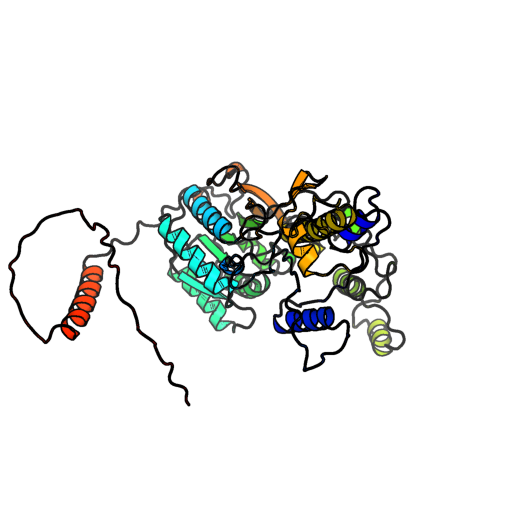. ASN A 1 253 ? 21.267 8.758 15.670 1.00 87.00 253 ASN A C 1
ATOM 2004 O O . ASN A 1 253 ? 21.797 9.239 16.674 1.00 87.00 253 ASN A O 1
ATOM 2008 N N . CYS A 1 254 ? 21.860 8.758 14.477 1.00 87.56 254 CYS A N 1
ATOM 2009 C CA . CYS A 1 254 ? 23.200 9.264 14.203 1.00 87.56 254 CYS A CA 1
ATOM 2010 C C . CYS A 1 254 ? 23.166 10.313 13.082 1.00 87.56 254 CYS A C 1
ATOM 2012 O O . CYS A 1 254 ? 22.131 10.529 12.450 1.00 87.56 254 CYS A O 1
ATOM 2014 N N . ARG A 1 255 ? 24.292 10.982 12.826 1.00 84.81 255 ARG A N 1
ATOM 2015 C CA . ARG A 1 255 ? 24.469 11.850 11.650 1.00 84.81 255 ARG A CA 1
ATOM 2016 C C . ARG A 1 255 ? 25.745 11.521 10.892 1.00 84.81 255 ARG A C 1
ATOM 2018 O O . ARG A 1 255 ? 26.757 11.174 11.504 1.00 84.81 255 ARG A O 1
ATOM 2025 N N . TRP A 1 256 ? 25.721 11.674 9.571 1.00 80.88 256 TRP A N 1
ATOM 2026 C CA . TRP A 1 256 ? 26.944 11.625 8.773 1.00 80.88 256 TRP A CA 1
ATOM 2027 C C . TRP A 1 256 ? 27.725 12.939 8.917 1.00 80.88 256 TRP A C 1
ATOM 2029 O O . TRP A 1 256 ? 27.120 14.008 8.849 1.00 80.88 256 TRP A O 1
ATOM 2039 N N . PRO A 1 257 ? 29.056 12.896 9.108 1.00 71.94 257 PRO A N 1
ATOM 2040 C CA . PRO A 1 257 ? 29.860 14.108 9.164 1.00 71.94 257 PRO A CA 1
ATOM 2041 C C . PRO A 1 257 ? 29.871 14.789 7.789 1.00 71.94 257 PRO A C 1
ATOM 2043 O O . PRO A 1 257 ? 30.459 14.282 6.832 1.00 71.94 257 PRO A O 1
ATOM 2046 N N . GLU A 1 258 ? 29.214 15.943 7.673 1.00 70.75 258 GLU A N 1
ATOM 2047 C CA . GLU A 1 258 ? 29.373 16.815 6.510 1.00 70.75 258 GLU A CA 1
ATOM 2048 C C . GLU A 1 258 ? 30.715 17.550 6.609 1.00 70.75 258 GLU A C 1
ATOM 2050 O O . GLU A 1 258 ? 31.115 17.990 7.687 1.00 70.75 258 GLU A O 1
ATOM 2055 N N . ALA A 1 259 ? 31.414 17.707 5.480 1.00 59.06 259 ALA A N 1
ATOM 2056 C CA . ALA A 1 259 ? 32.796 18.199 5.438 1.00 59.06 259 ALA A CA 1
ATOM 2057 C C . ALA A 1 259 ? 33.023 19.576 6.106 1.00 59.06 259 ALA A C 1
ATOM 2059 O O . ALA A 1 259 ? 34.165 19.905 6.407 1.00 59.06 259 ALA A O 1
ATOM 2060 N N . ASN A 1 260 ? 31.961 20.354 6.365 1.00 59.81 260 ASN A N 1
ATOM 2061 C CA . ASN A 1 260 ? 32.015 21.705 6.931 1.00 59.81 260 ASN A CA 1
ATOM 2062 C C . ASN A 1 260 ? 31.052 21.943 8.118 1.00 59.81 260 ASN A C 1
ATOM 2064 O O . ASN A 1 260 ? 30.805 23.100 8.457 1.00 59.81 260 ASN A O 1
ATOM 2068 N N . ASP A 1 261 ? 30.495 20.906 8.757 1.00 69.12 261 ASP A N 1
ATOM 2069 C CA . ASP A 1 261 ? 29.589 21.104 9.905 1.00 69.12 261 ASP A CA 1
ATOM 2070 C C . ASP A 1 261 ? 30.364 21.167 11.237 1.00 69.12 261 ASP A C 1
ATOM 2072 O O . ASP A 1 261 ? 30.378 20.242 12.054 1.00 69.12 261 ASP A O 1
ATOM 2076 N N . THR A 1 262 ? 31.045 22.295 11.462 1.00 66.75 262 THR A N 1
ATOM 2077 C CA . THR A 1 262 ? 31.746 22.599 12.723 1.00 66.75 262 THR A CA 1
ATOM 2078 C C . THR A 1 262 ? 30.799 22.609 13.922 1.00 66.75 262 THR A C 1
ATOM 2080 O O . THR A 1 262 ? 31.224 22.288 15.031 1.00 66.75 262 THR A O 1
ATOM 2083 N N . GLN A 1 263 ? 29.520 22.937 13.716 1.00 68.19 263 GLN A N 1
ATOM 2084 C CA . GLN A 1 263 ? 28.518 22.964 14.777 1.00 68.19 263 GLN A CA 1
ATOM 2085 C C . GLN A 1 263 ? 28.188 21.550 15.262 1.00 68.19 263 GLN A C 1
ATOM 2087 O O . GLN A 1 263 ? 28.082 21.333 16.465 1.00 68.19 263 GLN A O 1
ATOM 2092 N N . MET A 1 264 ? 28.101 20.571 14.356 1.00 67.31 264 MET A N 1
ATOM 2093 C CA . MET A 1 264 ? 27.944 19.161 14.720 1.00 67.31 264 MET A CA 1
ATOM 2094 C C . MET A 1 264 ? 29.131 18.650 15.544 1.00 67.31 264 MET A C 1
ATOM 2096 O O . MET A 1 264 ? 28.929 17.975 16.551 1.00 67.31 264 MET A O 1
ATOM 2100 N N . MET A 1 265 ? 30.361 19.012 15.172 1.00 65.19 265 MET A N 1
ATOM 2101 C CA . MET A 1 265 ? 31.556 18.620 15.930 1.00 65.19 265 MET A CA 1
ATOM 2102 C C . MET A 1 265 ? 31.578 19.230 17.342 1.00 65.19 265 MET A C 1
ATOM 2104 O O . MET A 1 265 ? 31.965 18.554 18.294 1.00 65.19 265 MET A O 1
ATOM 2108 N N . ILE A 1 266 ? 31.109 20.474 17.499 1.00 68.75 266 ILE A N 1
ATOM 2109 C CA . ILE A 1 266 ? 30.949 21.139 18.806 1.00 68.75 266 ILE A CA 1
ATOM 2110 C C . ILE A 1 266 ? 29.860 20.451 19.643 1.00 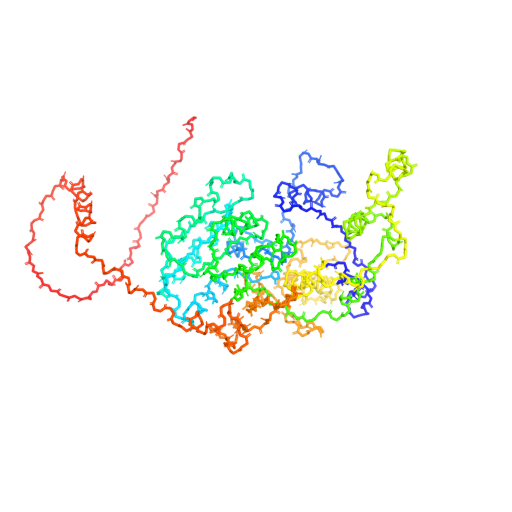68.75 266 ILE A C 1
ATOM 2112 O O . ILE A 1 266 ? 30.070 20.151 20.815 1.00 68.75 266 ILE A O 1
ATOM 2116 N N . ASN A 1 267 ? 28.717 20.156 19.030 1.00 68.81 267 ASN A N 1
ATOM 2117 C CA . ASN A 1 267 ? 27.583 19.477 19.652 1.00 68.81 267 ASN A CA 1
ATOM 2118 C C . ASN A 1 267 ? 27.960 18.071 20.159 1.00 68.81 267 ASN A C 1
ATOM 2120 O O . ASN A 1 267 ? 27.663 17.721 21.300 1.00 68.81 267 ASN A O 1
ATOM 2124 N N . ILE A 1 268 ? 28.706 17.296 19.361 1.00 68.12 268 ILE A N 1
ATOM 2125 C CA . ILE A 1 268 ? 29.252 15.989 19.764 1.00 68.12 268 ILE A CA 1
ATOM 2126 C C . ILE A 1 268 ? 30.232 16.139 20.937 1.00 68.12 268 ILE A C 1
ATOM 2128 O O . ILE A 1 268 ? 30.152 15.371 21.894 1.00 68.12 268 ILE A O 1
ATOM 2132 N N . ALA A 1 269 ? 31.130 17.130 20.894 1.00 68.06 269 ALA A N 1
ATOM 2133 C CA . ALA A 1 269 ? 32.095 17.378 21.969 1.00 68.06 269 ALA A CA 1
ATOM 2134 C C . ALA A 1 269 ? 31.425 17.785 23.296 1.00 68.06 269 ALA A C 1
ATOM 2136 O O . ALA A 1 269 ? 31.933 17.450 24.365 1.00 68.06 269 ALA A O 1
ATOM 2137 N N . ASN A 1 270 ? 30.270 18.453 23.227 1.00 72.88 270 ASN A N 1
ATOM 2138 C CA . ASN A 1 270 ? 29.468 18.849 24.386 1.00 72.88 270 ASN A CA 1
ATOM 2139 C C . ASN A 1 270 ? 28.496 17.753 24.866 1.00 72.88 270 ASN A C 1
ATOM 2141 O O . ASN A 1 270 ? 27.810 17.949 25.866 1.00 72.88 270 ASN A O 1
ATOM 2145 N N . GLY A 1 271 ? 28.419 16.607 24.177 1.00 68.06 271 GLY A N 1
ATOM 2146 C CA . GLY A 1 271 ? 27.446 15.547 24.474 1.00 68.06 271 GLY A CA 1
ATOM 2147 C C . GLY A 1 271 ? 25.996 15.913 24.126 1.00 68.06 271 GLY A C 1
ATOM 2148 O O . GLY A 1 271 ? 25.066 15.248 24.576 1.00 68.06 271 GLY A O 1
ATOM 2149 N N . GLU A 1 272 ? 25.791 16.959 23.325 1.00 67.75 272 GLU A N 1
ATOM 2150 C CA . GLU A 1 272 ? 24.487 17.497 22.943 1.00 67.75 272 GLU A CA 1
ATOM 2151 C C . GLU A 1 272 ? 24.210 17.211 21.461 1.00 67.75 272 GLU A C 1
ATOM 2153 O O . GLU A 1 272 ? 24.483 18.033 20.596 1.00 67.75 272 GLU A O 1
ATOM 2158 N N . GLY A 1 273 ? 23.654 16.043 21.130 1.00 65.94 273 GLY A N 1
ATOM 2159 C CA . GLY A 1 273 ? 23.229 15.724 19.759 1.00 65.94 273 GLY A CA 1
ATOM 2160 C C . GLY A 1 273 ? 23.479 14.273 19.340 1.00 65.94 273 GLY A C 1
ATOM 2161 O O . GLY A 1 273 ? 24.051 13.498 20.105 1.00 65.94 273 GLY A O 1
ATOM 2162 N N . PRO A 1 274 ? 23.026 13.878 18.135 1.00 70.12 274 PRO A N 1
ATOM 2163 C CA . PRO A 1 274 ? 23.240 12.531 17.616 1.00 70.12 274 PRO A CA 1
ATOM 2164 C C . PRO A 1 274 ? 24.732 12.269 17.365 1.00 70.12 274 PRO A C 1
ATOM 2166 O O . PRO A 1 274 ? 25.436 13.110 16.802 1.00 70.12 274 PRO A O 1
ATOM 2169 N N . SER A 1 275 ? 25.209 11.089 17.769 1.00 82.12 275 SER A N 1
ATOM 2170 C CA . SER A 1 275 ? 26.588 10.645 17.541 1.00 82.12 275 SER A CA 1
ATOM 2171 C C . SER A 1 275 ? 26.892 10.505 16.042 1.00 82.12 275 SER A C 1
ATOM 2173 O O . SER A 1 275 ? 25.965 10.333 15.242 1.00 82.12 275 SER A O 1
ATOM 2175 N N . PRO A 1 276 ? 28.169 10.527 15.620 1.00 83.75 276 PRO A N 1
ATOM 2176 C CA . PRO A 1 276 ? 28.507 10.238 14.231 1.00 83.75 276 PRO A CA 1
ATOM 2177 C C . PRO A 1 276 ? 28.095 8.804 13.864 1.00 83.75 276 PRO A C 1
ATOM 2179 O O . PRO A 1 276 ? 28.241 7.883 14.672 1.00 83.75 276 PRO A O 1
ATOM 2182 N N . CYS A 1 277 ? 27.563 8.615 12.656 1.00 86.12 277 CYS A N 1
ATOM 2183 C CA . CYS A 1 277 ? 27.257 7.280 12.140 1.00 86.12 277 CYS A CA 1
ATOM 2184 C C . CYS A 1 277 ? 28.548 6.473 11.937 1.00 86.12 277 CYS A C 1
ATOM 2186 O O . CYS A 1 277 ? 29.589 7.027 11.578 1.00 86.12 277 CYS A O 1
ATOM 2188 N N . SER A 1 278 ? 28.482 5.161 12.166 1.00 84.12 278 SER A N 1
ATOM 2189 C CA . SER A 1 278 ? 29.629 4.257 12.051 1.00 84.12 278 SER A CA 1
ATOM 2190 C C . SER A 1 278 ? 29.458 3.307 10.872 1.00 84.12 278 SER A C 1
ATOM 2192 O O . SER A 1 278 ? 28.376 2.779 10.635 1.00 84.12 278 SER A O 1
ATOM 2194 N N . GLU A 1 279 ? 30.556 3.034 10.171 1.00 78.12 279 GLU A N 1
ATOM 2195 C CA . GLU A 1 279 ? 30.597 2.111 9.030 1.00 78.12 279 GLU A CA 1
ATOM 2196 C C . GLU A 1 279 ? 30.389 0.638 9.421 1.00 78.12 279 GLU A C 1
ATOM 2198 O O . GLU A 1 279 ? 30.087 -0.185 8.567 1.00 78.12 279 GLU A O 1
ATOM 2203 N N . ASN A 1 280 ? 30.516 0.293 10.708 1.00 83.69 280 ASN A N 1
ATOM 2204 C CA . ASN A 1 280 ? 30.331 -1.079 11.198 1.00 83.69 280 ASN A CA 1
ATOM 2205 C C . ASN A 1 280 ? 28.877 -1.385 11.607 1.00 83.69 280 ASN A C 1
ATOM 2207 O O . ASN A 1 280 ? 28.590 -2.461 12.134 1.00 83.69 280 ASN A O 1
ATOM 2211 N N . GLN A 1 281 ? 27.962 -0.428 11.437 1.00 87.25 281 GLN A N 1
ATOM 2212 C CA . GLN A 1 281 ? 26.549 -0.600 11.770 1.00 87.25 281 GLN A CA 1
ATOM 2213 C C . GLN A 1 281 ? 25.848 -1.484 10.733 1.00 87.25 281 GLN A C 1
ATOM 2215 O O . GLN A 1 281 ? 26.079 -1.365 9.535 1.00 87.25 281 GLN A O 1
ATOM 2220 N N . THR A 1 282 ? 24.950 -2.355 11.194 1.00 87.81 282 THR A N 1
ATOM 2221 C CA . THR A 1 282 ? 24.179 -3.263 10.333 1.00 87.81 282 THR A CA 1
ATOM 2222 C C . THR A 1 282 ? 22.697 -3.213 10.677 1.00 87.81 282 THR A C 1
ATOM 2224 O O . THR A 1 282 ? 22.328 -3.152 11.853 1.00 87.81 282 THR A O 1
ATOM 2227 N N . LEU A 1 283 ? 21.848 -3.274 9.649 1.00 88.56 283 LEU A N 1
ATOM 2228 C CA . LEU A 1 283 ? 20.394 -3.326 9.803 1.00 88.56 283 LEU A CA 1
ATOM 2229 C C . LEU A 1 283 ? 19.879 -4.708 10.210 1.00 88.56 283 LEU A C 1
ATOM 2231 O O . LEU A 1 283 ? 18.714 -4.810 10.571 1.00 88.56 283 LEU A O 1
ATOM 2235 N N . HIS A 1 284 ? 20.706 -5.760 10.208 1.00 86.12 284 HIS A N 1
ATOM 2236 C CA . HIS A 1 284 ? 20.253 -7.147 10.393 1.00 86.12 284 HIS A CA 1
ATOM 2237 C C . HIS A 1 284 ? 19.322 -7.350 11.604 1.00 86.12 284 HIS A C 1
ATOM 2239 O O . HIS A 1 284 ? 18.375 -8.123 11.527 1.00 86.12 284 HIS A O 1
ATOM 2245 N N . LYS A 1 285 ? 19.564 -6.671 12.732 1.00 82.12 285 LYS A N 1
ATOM 2246 C CA . LYS A 1 285 ? 18.743 -6.835 13.949 1.00 82.12 285 LYS A CA 1
ATOM 2247 C C . LYS A 1 285 ? 17.439 -6.031 13.960 1.00 82.12 285 LYS A C 1
ATOM 2249 O O . LYS A 1 285 ? 16.614 -6.282 14.822 1.00 82.12 285 LYS A O 1
ATOM 2254 N N . MET A 1 286 ? 17.288 -5.054 13.068 1.00 84.44 286 MET A N 1
ATOM 2255 C CA . MET A 1 286 ? 16.150 -4.123 13.038 1.00 84.44 286 MET A CA 1
ATOM 2256 C C . MET A 1 286 ? 15.432 -4.093 11.688 1.00 84.44 286 MET A C 1
ATOM 2258 O O . MET A 1 286 ? 14.460 -3.366 11.543 1.00 84.44 286 MET A O 1
ATOM 2262 N N . ALA A 1 287 ? 15.904 -4.850 10.693 1.00 84.00 287 ALA A N 1
ATOM 2263 C CA . ALA A 1 287 ? 15.348 -4.846 9.345 1.00 84.00 287 ALA A CA 1
ATOM 2264 C C . ALA A 1 287 ? 13.877 -5.281 9.332 1.00 84.00 287 ALA A C 1
ATOM 2266 O O . ALA A 1 287 ? 13.082 -4.651 8.644 1.00 84.00 287 ALA A O 1
ATOM 2267 N N . ALA A 1 288 ? 13.519 -6.295 10.126 1.00 82.62 288 ALA A N 1
ATOM 2268 C CA . ALA A 1 288 ? 12.141 -6.762 10.254 1.00 82.62 288 ALA A CA 1
ATOM 2269 C C . ALA A 1 288 ? 11.185 -5.635 10.672 1.00 82.62 288 ALA A C 1
ATOM 2271 O O . ALA A 1 288 ? 10.211 -5.370 9.971 1.00 82.62 288 ALA A O 1
ATOM 2272 N N . ASP A 1 289 ? 11.528 -4.915 11.743 1.00 78.75 289 ASP A N 1
ATOM 2273 C CA . ASP A 1 289 ? 10.713 -3.819 12.278 1.00 78.75 289 ASP A CA 1
ATOM 2274 C C . ASP A 1 289 ? 10.758 -2.567 11.392 1.00 78.75 289 ASP A C 1
ATOM 2276 O O . ASP A 1 289 ? 9.755 -1.879 11.222 1.00 78.75 289 ASP A O 1
ATOM 2280 N N . LEU A 1 290 ? 11.930 -2.246 10.837 1.00 82.75 290 LEU A N 1
ATOM 2281 C CA . LEU A 1 290 ? 12.156 -1.031 10.052 1.00 82.75 290 LEU A CA 1
ATOM 2282 C C . LEU A 1 290 ? 11.504 -1.093 8.668 1.00 82.75 290 LEU A C 1
ATOM 2284 O O . LEU A 1 290 ? 11.123 -0.055 8.132 1.00 82.75 290 LEU A O 1
ATOM 2288 N N . PHE A 1 291 ? 11.432 -2.288 8.080 1.00 85.38 291 PHE A N 1
ATOM 2289 C CA . PHE A 1 291 ? 10.868 -2.521 6.750 1.00 85.38 291 PHE A CA 1
ATOM 2290 C C . PHE A 1 291 ? 9.553 -3.300 6.775 1.00 85.38 291 PHE A C 1
ATOM 2292 O O . PHE A 1 291 ? 9.053 -3.642 5.705 1.00 85.38 291 PHE A O 1
ATOM 2299 N N . GLU A 1 292 ? 9.009 -3.559 7.967 1.00 82.69 292 GLU A N 1
ATOM 2300 C CA . GLU A 1 292 ? 7.668 -4.116 8.166 1.00 82.69 292 GLU A CA 1
ATOM 2301 C C . GLU A 1 292 ? 7.476 -5.444 7.416 1.00 82.69 292 GLU A C 1
ATOM 2303 O O . GLU A 1 292 ? 6.537 -5.622 6.641 1.00 82.69 292 GLU A O 1
ATOM 2308 N N . LEU A 1 293 ? 8.394 -6.395 7.625 1.00 85.75 293 LEU A N 1
ATOM 2309 C CA . LEU A 1 293 ? 8.447 -7.640 6.839 1.00 85.75 293 LEU A CA 1
ATOM 2310 C C . LEU A 1 293 ? 7.216 -8.552 6.995 1.00 85.75 293 LEU A C 1
ATOM 2312 O O . LEU A 1 293 ? 7.039 -9.473 6.196 1.00 85.75 293 LEU A O 1
ATOM 2316 N N . ASP A 1 294 ? 6.352 -8.270 7.967 1.00 83.56 294 ASP A N 1
ATOM 2317 C CA . ASP A 1 294 ? 5.105 -8.995 8.210 1.00 83.56 294 ASP A CA 1
ATOM 2318 C C . ASP A 1 294 ? 3.898 -8.445 7.410 1.00 83.56 294 ASP A C 1
ATOM 2320 O O . ASP A 1 294 ? 2.865 -9.114 7.331 1.00 83.56 294 ASP A O 1
ATOM 2324 N N . ASP A 1 295 ? 4.014 -7.262 6.786 1.00 88.56 295 ASP A N 1
ATOM 2325 C CA . ASP A 1 295 ? 3.009 -6.657 5.890 1.00 88.56 295 ASP A CA 1
ATOM 2326 C C . ASP A 1 295 ? 3.672 -6.147 4.597 1.00 88.56 295 ASP A C 1
ATOM 2328 O O . ASP A 1 295 ? 3.896 -4.956 4.373 1.00 88.56 295 ASP A O 1
ATOM 2332 N N . LEU A 1 296 ? 4.002 -7.080 3.701 1.00 90.69 296 LEU A N 1
ATOM 2333 C CA . LEU A 1 296 ? 4.691 -6.773 2.445 1.00 90.69 296 LEU A CA 1
ATOM 2334 C C . LEU A 1 296 ? 3.746 -6.468 1.278 1.00 90.69 296 LEU A C 1
ATOM 2336 O O . LEU A 1 296 ? 4.212 -6.436 0.139 1.00 90.69 296 LEU A O 1
ATOM 2340 N N . GLY A 1 297 ? 2.453 -6.215 1.514 1.00 91.50 297 GLY A N 1
ATOM 2341 C CA . GLY A 1 297 ? 1.450 -6.014 0.458 1.00 91.50 297 GLY A CA 1
ATOM 2342 C C . GLY A 1 297 ? 1.891 -4.997 -0.602 1.00 91.50 297 GLY A C 1
ATOM 2343 O O . GLY A 1 297 ? 2.129 -5.335 -1.764 1.00 91.50 297 GLY A O 1
ATOM 2344 N N . SER A 1 298 ? 2.092 -3.742 -0.197 1.00 90.31 298 SER A N 1
ATOM 2345 C CA . SER A 1 298 ? 2.531 -2.666 -1.103 1.00 90.31 298 SER A CA 1
ATOM 2346 C C . SER A 1 298 ? 3.912 -2.927 -1.724 1.00 90.31 298 SER A C 1
ATOM 2348 O O . SER A 1 298 ? 4.160 -2.602 -2.892 1.00 90.31 298 SER A O 1
ATOM 2350 N N . THR A 1 299 ? 4.823 -3.543 -0.967 1.00 93.69 299 THR A N 1
ATOM 2351 C CA . THR A 1 299 ? 6.182 -3.876 -1.418 1.00 93.69 299 THR A CA 1
ATOM 2352 C C . THR A 1 299 ? 6.160 -4.923 -2.528 1.00 93.69 299 THR A C 1
ATOM 2354 O O . THR A 1 299 ? 6.810 -4.758 -3.564 1.00 93.69 299 THR A O 1
ATOM 2357 N N . TYR A 1 300 ? 5.355 -5.964 -2.351 1.00 94.88 300 TYR A N 1
ATOM 2358 C CA . TYR A 1 300 ? 5.141 -7.025 -3.320 1.00 94.88 300 TYR A CA 1
ATOM 2359 C C . TYR A 1 300 ? 4.458 -6.501 -4.587 1.00 94.88 300 TYR A C 1
ATOM 2361 O O . TYR A 1 300 ? 4.913 -6.765 -5.698 1.00 94.88 300 TYR A O 1
ATOM 2369 N N . HIS A 1 301 ? 3.441 -5.650 -4.462 1.00 95.12 301 HIS A N 1
ATOM 2370 C CA . HIS A 1 301 ? 2.817 -5.040 -5.637 1.00 95.12 301 HIS A CA 1
ATOM 2371 C C . HIS A 1 301 ? 3.743 -4.053 -6.367 1.00 95.12 301 HIS A C 1
ATOM 2373 O O . HIS A 1 301 ? 3.649 -3.912 -7.590 1.00 95.12 301 HIS A O 1
ATOM 2379 N N . THR A 1 302 ? 4.703 -3.441 -5.664 1.00 95.88 302 THR A N 1
ATOM 2380 C CA . THR A 1 302 ? 5.794 -2.677 -6.291 1.00 95.88 302 THR A CA 1
ATOM 2381 C C . THR A 1 302 ? 6.730 -3.594 -7.075 1.00 95.88 302 THR A C 1
ATOM 2383 O O . THR A 1 302 ? 7.144 -3.249 -8.181 1.00 95.88 302 THR A O 1
ATOM 2386 N N . TYR A 1 303 ? 7.074 -4.759 -6.520 1.00 96.44 303 TYR A N 1
ATOM 2387 C CA . TYR A 1 303 ? 7.850 -5.792 -7.210 1.00 96.44 303 TYR A CA 1
ATOM 2388 C C . TYR A 1 303 ? 7.144 -6.234 -8.501 1.00 96.44 303 TYR A C 1
ATOM 2390 O O . TYR A 1 303 ? 7.738 -6.159 -9.577 1.00 96.44 303 TYR A O 1
ATOM 2398 N N . LEU A 1 304 ? 5.847 -6.551 -8.426 1.00 96.12 304 LEU A N 1
ATOM 2399 C CA . LEU A 1 304 ? 5.036 -6.914 -9.591 1.00 96.12 304 LEU A CA 1
ATOM 2400 C C . LEU A 1 304 ? 4.971 -5.805 -10.649 1.00 96.12 304 LEU A C 1
ATOM 2402 O O . LEU A 1 304 ? 5.007 -6.105 -11.839 1.00 96.12 304 LEU A O 1
ATOM 2406 N N . ALA A 1 305 ? 4.898 -4.531 -10.250 1.00 96.62 305 ALA A N 1
ATOM 2407 C CA . ALA A 1 305 ? 4.820 -3.416 -11.199 1.00 96.62 305 ALA A CA 1
ATOM 2408 C C . ALA A 1 305 ? 6.098 -3.289 -12.042 1.00 96.62 305 ALA A C 1
ATOM 2410 O O . ALA A 1 305 ? 6.030 -3.038 -13.246 1.00 96.62 305 ALA A O 1
ATOM 2411 N N . VAL A 1 306 ? 7.263 -3.514 -11.423 1.00 97.00 306 VAL A N 1
ATOM 2412 C CA . VAL A 1 306 ? 8.550 -3.535 -12.132 1.00 97.00 306 VAL A CA 1
ATOM 2413 C C . VAL A 1 306 ? 8.615 -4.721 -13.092 1.00 97.00 306 VAL A C 1
ATOM 2415 O O . VAL A 1 306 ? 8.980 -4.541 -14.252 1.00 97.00 306 VAL A O 1
ATOM 2418 N N . TYR A 1 307 ? 8.212 -5.911 -12.640 1.00 97.06 307 TYR A N 1
ATOM 2419 C CA . TYR A 1 307 ? 8.169 -7.101 -13.490 1.00 97.06 307 TYR A CA 1
ATOM 2420 C C . TYR A 1 307 ? 7.196 -6.951 -14.662 1.00 97.06 307 TYR A C 1
ATOM 2422 O O . TYR A 1 307 ? 7.524 -7.354 -15.774 1.00 97.06 307 TYR A O 1
ATOM 2430 N N . ALA A 1 308 ? 6.044 -6.307 -14.458 1.00 96.38 308 ALA A N 1
ATOM 2431 C CA . ALA A 1 308 ? 5.101 -6.013 -15.534 1.00 96.38 308 ALA A CA 1
ATOM 2432 C C . ALA A 1 308 ? 5.764 -5.159 -16.619 1.00 96.38 308 ALA A C 1
ATOM 2434 O O . ALA A 1 308 ? 5.729 -5.502 -17.798 1.00 96.38 308 ALA A O 1
ATOM 2435 N N . LEU A 1 309 ? 6.436 -4.075 -16.229 1.00 95.44 309 LEU A N 1
ATOM 2436 C CA . LEU A 1 309 ? 7.151 -3.243 -17.191 1.00 95.44 309 LEU A CA 1
ATOM 2437 C C . LEU A 1 309 ? 8.260 -4.027 -17.909 1.00 95.44 309 LEU A C 1
ATOM 2439 O O . LEU A 1 309 ? 8.385 -3.923 -19.128 1.00 95.44 309 LEU A O 1
ATOM 2443 N N . ALA A 1 310 ? 9.035 -4.828 -17.177 1.00 96.69 310 ALA A N 1
ATOM 2444 C CA . ALA A 1 310 ? 10.128 -5.607 -17.747 1.00 96.69 310 ALA A CA 1
ATOM 2445 C C . ALA A 1 310 ? 9.642 -6.649 -18.762 1.00 96.69 310 ALA A C 1
ATOM 2447 O O . ALA A 1 310 ? 10.180 -6.714 -19.862 1.00 96.69 310 ALA A O 1
ATOM 2448 N N . HIS A 1 311 ? 8.580 -7.396 -18.450 1.00 96.50 311 HIS A N 1
ATOM 2449 C CA . HIS A 1 311 ? 7.989 -8.363 -19.378 1.00 96.50 311 HIS A CA 1
ATOM 2450 C C . HIS A 1 311 ? 7.361 -7.701 -20.611 1.00 96.50 311 HIS A C 1
ATOM 2452 O O . HIS A 1 311 ? 7.443 -8.255 -21.708 1.00 96.50 311 HIS A O 1
ATOM 2458 N N . ALA A 1 312 ? 6.765 -6.511 -20.474 1.00 95.12 312 ALA A N 1
ATOM 2459 C CA . ALA A 1 312 ? 6.302 -5.760 -21.641 1.00 95.12 312 ALA A CA 1
ATOM 2460 C C . ALA A 1 312 ? 7.459 -5.327 -22.538 1.00 95.12 312 ALA A C 1
ATOM 2462 O O . ALA A 1 312 ? 7.369 -5.482 -23.753 1.00 95.12 312 ALA A O 1
ATOM 2463 N N . LEU A 1 313 ? 8.539 -4.799 -21.956 1.00 95.00 313 LEU A N 1
ATOM 2464 C CA . LEU A 1 313 ? 9.732 -4.424 -22.712 1.00 95.00 313 LEU A CA 1
ATOM 2465 C C . LEU A 1 313 ? 10.358 -5.647 -23.386 1.00 95.00 313 LEU A C 1
ATOM 2467 O O . LEU A 1 313 ? 10.696 -5.585 -24.560 1.00 95.00 313 LEU A O 1
ATOM 2471 N N . ASP A 1 314 ? 10.430 -6.780 -22.697 1.00 95.50 314 ASP A N 1
ATOM 2472 C CA . ASP A 1 314 ? 10.948 -8.021 -23.266 1.00 95.50 314 ASP A CA 1
ATOM 2473 C C . ASP A 1 314 ? 10.091 -8.505 -24.444 1.00 95.50 314 ASP A C 1
ATOM 2475 O O . ASP A 1 314 ? 10.609 -8.879 -25.496 1.00 95.50 314 ASP A O 1
ATOM 2479 N N . SER A 1 315 ? 8.767 -8.367 -24.329 1.00 95.00 315 SER A N 1
ATOM 2480 C CA . SER A 1 315 ? 7.822 -8.650 -25.416 1.00 95.00 315 SER A CA 1
ATOM 2481 C C . SER A 1 315 ? 7.975 -7.693 -26.604 1.00 95.00 315 SER A C 1
ATOM 2483 O O . SER A 1 315 ? 7.765 -8.100 -27.745 1.00 95.00 315 SER A O 1
ATOM 2485 N N . VAL A 1 316 ? 8.346 -6.428 -26.369 1.00 94.06 316 VAL A N 1
ATOM 2486 C CA . VAL A 1 316 ? 8.699 -5.480 -27.441 1.00 94.06 316 VAL A CA 1
ATOM 2487 C C . VAL A 1 316 ? 9.962 -5.955 -28.158 1.00 94.06 316 VAL A C 1
ATOM 2489 O O . VAL A 1 316 ? 9.970 -6.044 -29.384 1.00 94.06 316 VAL A O 1
ATOM 2492 N N . MET A 1 317 ? 11.004 -6.303 -27.401 1.00 92.62 317 MET A N 1
ATOM 2493 C CA . MET A 1 317 ? 12.317 -6.676 -27.938 1.00 92.62 317 MET A CA 1
ATOM 2494 C C . MET A 1 317 ? 12.309 -8.019 -28.676 1.00 92.62 317 MET A C 1
ATOM 2496 O O . MET A 1 317 ? 13.034 -8.192 -29.654 1.00 92.62 317 MET A O 1
ATOM 2500 N N . SER A 1 318 ? 11.482 -8.965 -28.233 1.00 93.38 318 SER A N 1
ATOM 2501 C CA . SER A 1 318 ? 11.347 -10.301 -28.829 1.00 93.38 318 SER A CA 1
ATOM 2502 C C . SER A 1 318 ? 10.245 -10.397 -29.895 1.00 93.38 318 SER A C 1
ATOM 2504 O O . SER A 1 318 ? 10.032 -11.471 -30.470 1.00 93.38 318 SER A O 1
ATOM 2506 N N . CYS A 1 319 ? 9.550 -9.290 -30.186 1.00 94.69 319 CYS A N 1
ATOM 2507 C CA . CYS A 1 319 ? 8.420 -9.260 -31.109 1.00 94.69 319 CYS A CA 1
ATOM 2508 C C . CYS A 1 319 ? 8.817 -9.706 -32.524 1.00 94.69 319 CYS A C 1
ATOM 2510 O O . CYS A 1 319 ? 9.757 -9.185 -33.127 1.00 94.69 319 CYS A O 1
ATOM 2512 N N . LYS A 1 320 ? 8.055 -10.652 -33.086 1.00 93.75 320 LYS A N 1
ATOM 2513 C CA . LYS A 1 320 ? 8.228 -11.123 -34.466 1.00 93.75 320 LYS A CA 1
ATOM 2514 C C . LYS A 1 320 ? 7.211 -10.454 -35.396 1.00 93.75 320 LYS A C 1
ATOM 2516 O O . LYS A 1 320 ? 6.044 -10.342 -35.012 1.00 93.75 320 LYS A O 1
ATOM 2521 N N . PRO A 1 321 ? 7.599 -10.067 -36.628 1.00 91.56 321 PRO A N 1
ATOM 2522 C CA . PRO A 1 321 ? 6.663 -9.510 -37.603 1.00 91.56 321 PRO A CA 1
ATOM 2523 C C . PRO A 1 321 ? 5.418 -10.393 -37.778 1.00 91.56 321 PRO A C 1
ATOM 2525 O O . PRO A 1 321 ? 5.536 -11.604 -37.969 1.00 91.56 321 PRO A O 1
ATOM 2528 N N . GLY A 1 322 ? 4.230 -9.791 -37.694 1.00 91.38 322 GLY A N 1
ATOM 2529 C CA . GLY A 1 322 ? 2.938 -10.481 -37.758 1.00 91.38 322 GLY A CA 1
ATOM 2530 C C . GLY A 1 322 ? 2.388 -10.954 -36.405 1.00 91.38 322 GLY A C 1
ATOM 2531 O O . GLY A 1 322 ? 1.262 -11.442 -36.356 1.00 91.38 322 GLY A O 1
ATOM 2532 N N . GLN A 1 323 ? 3.144 -10.809 -35.312 1.00 90.44 323 GLN A N 1
ATOM 2533 C CA . GLN A 1 323 ? 2.725 -11.189 -33.952 1.00 90.44 323 GLN A CA 1
ATOM 2534 C C . GLN A 1 323 ? 2.590 -9.994 -33.004 1.00 90.44 323 GLN A C 1
ATOM 2536 O O . GLN A 1 323 ? 2.221 -10.166 -31.842 1.00 90.44 323 GLN A O 1
ATOM 2541 N N . GLY A 1 324 ? 2.910 -8.788 -33.470 1.00 91.06 324 GLY A N 1
ATOM 2542 C CA . GLY A 1 324 ? 2.849 -7.606 -32.631 1.00 91.06 324 GLY A CA 1
ATOM 2543 C C . GLY A 1 324 ? 1.415 -7.143 -32.350 1.00 91.06 324 GLY A C 1
ATOM 2544 O O . GLY A 1 324 ? 0.459 -7.566 -33.004 1.00 91.06 324 GLY A O 1
ATOM 2545 N N . PRO A 1 325 ? 1.224 -6.288 -31.333 1.00 91.00 325 PRO A N 1
ATOM 2546 C CA . PRO A 1 325 ? -0.097 -5.888 -30.873 1.00 91.00 325 PRO A CA 1
ATOM 2547 C C . PRO A 1 325 ? -0.749 -4.802 -31.740 1.00 91.00 325 PRO A C 1
ATOM 2549 O O . PRO A 1 325 ? -1.884 -4.431 -31.438 1.00 91.00 325 PRO A O 1
ATOM 2552 N N . PHE A 1 326 ? -0.050 -4.286 -32.755 1.00 91.88 326 PHE A N 1
ATOM 2553 C CA . PHE A 1 326 ? -0.503 -3.191 -33.610 1.00 91.88 326 PHE A CA 1
ATOM 2554 C C . PHE A 1 326 ? -1.208 -3.695 -34.879 1.00 91.88 326 PHE A C 1
ATOM 2556 O O . PHE A 1 326 ? -1.356 -4.898 -35.112 1.00 91.88 326 PHE A O 1
ATOM 2563 N N . ILE A 1 327 ? -1.687 -2.751 -35.692 1.00 89.81 327 ILE A N 1
ATOM 2564 C CA . ILE A 1 327 ? -2.374 -3.032 -36.959 1.00 89.81 327 ILE A CA 1
ATOM 2565 C C . ILE A 1 327 ? -1.493 -3.951 -37.818 1.00 89.81 327 ILE A C 1
ATOM 2567 O O . ILE A 1 327 ? -0.277 -3.801 -37.854 1.00 89.81 327 ILE A O 1
ATOM 2571 N N . ASN A 1 328 ? -2.111 -4.938 -38.473 1.00 90.88 328 ASN A N 1
ATOM 2572 C CA . ASN A 1 328 ? -1.431 -5.947 -39.298 1.00 90.88 328 ASN A CA 1
ATOM 2573 C C . ASN A 1 328 ? -0.373 -6.798 -38.564 1.00 90.88 328 ASN A C 1
ATOM 2575 O O . ASN A 1 328 ? 0.453 -7.440 -39.212 1.00 90.88 328 ASN A O 1
ATOM 2579 N N . GLY A 1 329 ? -0.393 -6.836 -37.228 1.00 90.88 329 GLY A N 1
ATOM 2580 C CA . GLY A 1 329 ? 0.593 -7.582 -36.445 1.00 90.88 329 GLY A CA 1
ATOM 2581 C C . GLY A 1 329 ? 1.978 -6.928 -36.433 1.00 90.88 329 GLY A C 1
ATOM 2582 O O . GLY A 1 329 ? 2.981 -7.618 -36.232 1.00 90.88 329 GLY A O 1
ATOM 2583 N N . GLU A 1 330 ? 2.054 -5.620 -36.687 1.00 93.31 330 GLU A N 1
ATOM 2584 C CA . GLU A 1 330 ? 3.298 -4.853 -36.623 1.00 93.31 330 GLU A CA 1
ATOM 2585 C C . GLU A 1 330 ? 3.883 -4.834 -35.205 1.00 93.31 330 GLU A C 1
ATOM 2587 O O . GLU A 1 330 ? 3.152 -4.851 -34.212 1.00 93.31 330 GLU A O 1
ATOM 2592 N N . CYS A 1 331 ? 5.213 -4.780 -35.128 1.00 94.00 331 CYS A N 1
ATOM 2593 C CA . CYS A 1 331 ? 5.990 -4.635 -33.898 1.00 94.00 331 CYS A CA 1
ATOM 2594 C C . CYS A 1 331 ? 6.464 -3.185 -33.732 1.00 94.00 331 CYS A C 1
ATOM 2596 O O . CYS A 1 331 ? 6.632 -2.470 -34.719 1.00 94.00 331 CYS A O 1
ATOM 2598 N N . ALA A 1 332 ? 6.716 -2.759 -32.493 1.00 92.12 332 ALA A N 1
ATOM 2599 C CA . ALA A 1 332 ? 7.357 -1.468 -32.245 1.00 92.12 332 ALA A CA 1
ATOM 2600 C C . ALA A 1 332 ? 8.830 -1.479 -32.700 1.00 92.12 332 ALA A C 1
ATOM 2602 O O . ALA A 1 332 ? 9.492 -2.517 -32.662 1.00 92.12 332 ALA A O 1
ATOM 2603 N N . ASP A 1 333 ? 9.347 -0.314 -33.100 1.00 90.25 333 ASP A N 1
ATOM 2604 C CA . ASP A 1 333 ? 10.774 -0.139 -33.376 1.00 90.25 333 ASP A CA 1
ATOM 2605 C C . ASP A 1 333 ? 11.565 -0.144 -32.063 1.00 90.25 333 ASP A C 1
ATOM 2607 O O . ASP A 1 333 ? 11.440 0.762 -31.237 1.00 90.25 333 ASP A O 1
ATOM 2611 N N . VAL A 1 334 ? 12.407 -1.163 -31.892 1.00 90.25 334 VAL A N 1
ATOM 2612 C CA . VAL A 1 334 ? 13.242 -1.365 -30.701 1.00 90.25 334 VAL A CA 1
ATOM 2613 C C . VAL A 1 334 ? 14.244 -0.233 -30.460 1.00 90.25 334 VAL A C 1
ATOM 2615 O O . VAL A 1 334 ? 14.654 -0.017 -29.323 1.00 90.25 334 VAL A O 1
ATOM 2618 N N . ASN A 1 335 ? 14.625 0.520 -31.498 1.00 88.81 335 ASN A N 1
ATOM 2619 C CA . ASN A 1 335 ? 15.553 1.647 -31.360 1.00 88.81 335 ASN A CA 1
ATOM 2620 C C . ASN A 1 335 ? 14.851 2.946 -30.943 1.00 88.81 335 ASN A C 1
ATOM 2622 O O . ASN A 1 335 ? 15.517 3.910 -30.567 1.00 88.81 335 ASN A O 1
ATOM 2626 N N . ASN A 1 336 ? 13.520 2.989 -31.025 1.00 88.94 336 ASN A N 1
ATOM 2627 C CA . ASN A 1 336 ? 12.725 4.183 -30.761 1.00 88.94 336 ASN A CA 1
ATOM 2628 C C . ASN A 1 336 ? 11.400 3.837 -30.065 1.00 88.94 336 ASN A C 1
ATOM 2630 O O . ASN A 1 336 ? 10.314 4.214 -30.514 1.00 88.94 336 ASN A O 1
ATOM 2634 N N . ILE A 1 337 ? 11.502 3.104 -28.957 1.00 88.50 337 ILE A N 1
ATOM 2635 C CA . ILE A 1 337 ? 10.350 2.661 -28.170 1.00 88.50 337 ILE A CA 1
ATOM 2636 C C . ILE A 1 337 ? 9.666 3.867 -27.521 1.00 88.50 337 ILE A C 1
ATOM 2638 O O . ILE A 1 337 ? 10.278 4.615 -26.759 1.00 88.50 337 ILE A O 1
ATOM 2642 N N . GLN A 1 338 ? 8.368 4.017 -27.776 1.00 86.38 338 GLN A N 1
ATOM 2643 C CA . GLN A 1 338 ? 7.532 5.053 -27.177 1.00 86.38 338 GLN A CA 1
ATOM 2644 C C . GLN A 1 338 ? 6.692 4.492 -26.017 1.00 86.38 338 GLN A C 1
ATOM 2646 O O . GLN A 1 338 ? 6.177 3.375 -26.117 1.00 86.38 338 GLN A O 1
ATOM 2651 N N . PRO A 1 339 ? 6.454 5.259 -24.936 1.00 86.50 339 PRO A N 1
ATOM 2652 C CA . PRO A 1 339 ? 5.666 4.799 -23.787 1.00 86.50 339 PRO A CA 1
ATOM 2653 C C . PRO A 1 339 ? 4.273 4.238 -24.133 1.00 86.50 339 PRO A C 1
ATOM 2655 O O . PRO A 1 339 ? 3.868 3.205 -23.598 1.00 86.50 339 PRO A O 1
ATOM 2658 N N . TRP A 1 340 ? 3.557 4.848 -25.085 1.00 86.44 340 TRP A N 1
ATOM 2659 C CA . TRP A 1 340 ? 2.242 4.358 -25.523 1.00 86.44 340 TRP A CA 1
ATOM 2660 C C . TRP A 1 340 ? 2.304 3.019 -26.269 1.00 86.44 340 TRP A C 1
ATOM 2662 O O . TRP A 1 340 ? 1.313 2.285 -26.280 1.00 86.44 340 TRP A O 1
ATOM 2672 N N . GLN A 1 341 ? 3.440 2.694 -26.896 1.00 89.88 341 GLN A N 1
ATOM 2673 C CA . GLN A 1 341 ? 3.646 1.390 -27.523 1.00 89.88 341 GLN A CA 1
ATOM 2674 C C . GLN A 1 341 ? 3.780 0.335 -26.432 1.00 89.88 341 GLN A C 1
ATOM 2676 O O . GLN A 1 341 ? 3.060 -0.660 -26.466 1.00 89.88 341 GLN A O 1
ATOM 2681 N N . VAL A 1 342 ? 4.616 0.599 -25.421 1.00 91.94 342 VAL A N 1
ATOM 2682 C CA . VAL A 1 342 ? 4.802 -0.285 -24.258 1.00 91.94 342 VAL A CA 1
ATOM 2683 C C . VAL A 1 342 ? 3.472 -0.538 -23.546 1.00 91.94 342 VAL A C 1
ATOM 2685 O O . VAL A 1 342 ? 3.182 -1.680 -23.203 1.00 91.94 342 VAL A O 1
ATOM 2688 N N . LEU A 1 343 ? 2.605 0.475 -23.430 1.00 91.31 343 LEU A N 1
ATOM 2689 C CA . LEU A 1 343 ? 1.245 0.330 -22.890 1.00 91.31 343 LEU A CA 1
ATOM 2690 C C . LEU A 1 343 ? 0.424 -0.772 -23.565 1.00 91.31 343 LEU A C 1
ATOM 2692 O O . LEU A 1 343 ? -0.295 -1.498 -22.877 1.00 91.31 343 LEU A O 1
ATOM 2696 N N . GLN A 1 344 ? 0.536 -0.941 -24.884 1.00 91.56 344 GLN A N 1
ATOM 2697 C CA . GLN A 1 344 ? -0.191 -2.008 -25.578 1.00 91.56 344 GLN A CA 1
ATOM 2698 C C . GLN A 1 344 ? 0.342 -3.400 -25.232 1.00 91.56 344 GLN A C 1
ATOM 2700 O O . GLN A 1 344 ? -0.437 -4.353 -25.196 1.00 91.56 344 GLN A O 1
ATOM 2705 N N . TYR A 1 345 ? 1.641 -3.518 -24.951 1.00 93.75 345 TYR A N 1
ATOM 2706 C CA . TYR A 1 345 ? 2.245 -4.770 -24.500 1.00 93.75 345 TYR A CA 1
ATOM 2707 C C . TYR A 1 345 ? 1.901 -5.057 -23.039 1.00 93.75 345 TYR A C 1
ATOM 2709 O O . TYR A 1 345 ? 1.458 -6.163 -22.748 1.00 93.75 345 TYR A O 1
ATOM 2717 N N . VAL A 1 346 ? 2.001 -4.066 -22.140 1.00 93.75 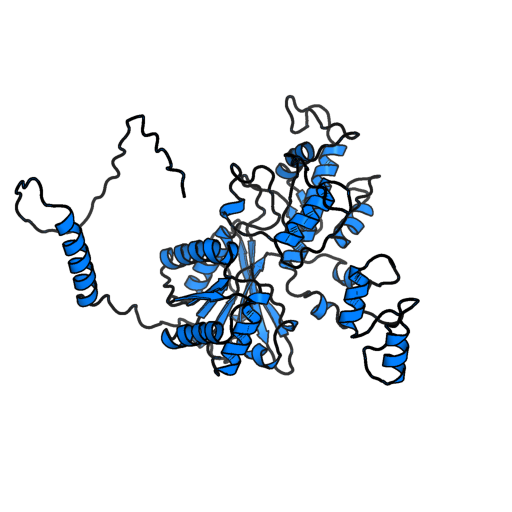346 VAL A N 1
ATOM 2718 C CA . VAL A 1 346 ? 1.680 -4.240 -20.708 1.00 93.75 346 VAL A CA 1
ATOM 2719 C C . VAL A 1 346 ? 0.253 -4.751 -20.520 1.00 93.75 346 VAL A C 1
ATOM 2721 O O . VAL A 1 346 ? 0.032 -5.703 -19.778 1.00 93.75 346 VAL A O 1
ATOM 2724 N N . ARG A 1 347 ? -0.718 -4.183 -21.245 1.00 91.62 347 ARG A N 1
ATOM 2725 C CA . ARG A 1 347 ? -2.127 -4.613 -21.186 1.00 91.62 347 ARG A CA 1
ATOM 2726 C C . ARG A 1 347 ? -2.364 -6.064 -21.610 1.00 91.62 347 ARG A C 1
ATOM 2728 O O . ARG A 1 347 ? -3.400 -6.622 -21.273 1.00 91.62 347 ARG A O 1
ATOM 2735 N N . LYS A 1 348 ? -1.450 -6.653 -22.383 1.00 90.81 348 LYS A N 1
ATOM 2736 C CA . LYS A 1 348 ? -1.549 -8.027 -22.896 1.00 90.81 348 LYS A CA 1
ATOM 2737 C C . LYS A 1 348 ? -0.671 -9.015 -22.130 1.00 90.81 348 LYS A C 1
ATOM 2739 O O . LYS A 1 348 ? -0.625 -10.183 -22.511 1.00 90.81 348 LYS A O 1
ATOM 2744 N N . ILE A 1 349 ? 0.025 -8.570 -21.082 1.00 92.50 349 ILE A N 1
ATOM 2745 C CA . ILE A 1 349 ? 0.836 -9.460 -20.255 1.00 92.50 349 ILE A CA 1
ATOM 2746 C C . ILE A 1 349 ? -0.061 -10.524 -19.637 1.00 92.50 349 ILE A C 1
ATOM 2748 O O . ILE A 1 349 ? -1.108 -10.230 -19.063 1.00 92.50 349 ILE A O 1
ATOM 2752 N N . ASN A 1 350 ? 0.403 -11.760 -19.745 1.00 93.50 350 ASN A N 1
ATOM 2753 C CA . ASN A 1 350 ? -0.127 -12.895 -19.023 1.00 93.50 350 ASN A CA 1
ATOM 2754 C C . ASN A 1 350 ? 1.038 -13.849 -18.756 1.00 93.50 350 ASN A C 1
ATOM 2756 O O . ASN A 1 350 ? 1.402 -14.647 -19.620 1.00 93.50 350 ASN A O 1
ATOM 2760 N N . VAL A 1 351 ? 1.688 -13.678 -17.606 1.00 93.44 351 VAL A N 1
ATOM 2761 C CA . VAL A 1 351 ? 2.890 -14.432 -17.232 1.00 93.44 351 VAL A CA 1
ATOM 2762 C C . VAL A 1 351 ? 2.785 -14.926 -15.798 1.00 93.44 351 VAL A C 1
ATOM 2764 O O . VAL A 1 351 ? 2.253 -14.238 -14.929 1.00 93.44 351 VAL A O 1
ATOM 2767 N N . THR A 1 352 ? 3.337 -16.105 -15.537 1.00 93.06 352 THR A N 1
ATOM 2768 C CA . THR A 1 352 ? 3.541 -16.602 -14.176 1.00 93.06 352 THR A CA 1
ATOM 2769 C C . THR A 1 352 ? 4.999 -16.371 -13.801 1.00 93.06 352 THR A C 1
ATOM 2771 O O . THR A 1 352 ? 5.898 -16.892 -14.459 1.00 93.06 352 THR A O 1
ATOM 2774 N N . LEU A 1 353 ? 5.240 -15.568 -12.767 1.00 91.31 353 LEU A N 1
ATOM 2775 C CA . LEU A 1 353 ? 6.586 -15.304 -12.260 1.00 91.31 353 LEU A CA 1
ATOM 2776 C C . LEU A 1 353 ? 7.123 -16.520 -11.496 1.00 91.31 353 LEU A C 1
ATOM 2778 O O . LEU A 1 353 ? 6.353 -17.307 -10.945 1.00 91.31 353 LEU A O 1
ATOM 2782 N N . ASN A 1 354 ? 8.448 -16.619 -11.362 1.00 86.69 354 ASN A N 1
ATOM 2783 C CA . ASN A 1 354 ? 9.117 -17.703 -10.624 1.00 86.69 354 ASN A CA 1
ATOM 2784 C C . ASN A 1 354 ? 8.657 -17.824 -9.161 1.00 86.69 354 ASN A C 1
ATOM 2786 O O . ASN A 1 354 ? 8.680 -18.907 -8.585 1.00 86.69 354 ASN A O 1
ATOM 2790 N N . VAL A 1 355 ? 8.187 -16.723 -8.575 1.00 86.19 355 VAL A N 1
ATOM 2791 C CA . VAL A 1 355 ? 7.595 -16.676 -7.229 1.00 86.19 355 VAL A CA 1
ATOM 2792 C C . VAL A 1 355 ? 6.163 -17.242 -7.161 1.00 86.19 355 VAL A C 1
ATOM 2794 O O . VAL A 1 355 ? 5.507 -17.137 -6.129 1.00 86.19 355 VAL A O 1
ATOM 2797 N N . GLY A 1 356 ? 5.648 -17.816 -8.255 1.00 84.88 356 GLY A N 1
ATOM 2798 C CA . GLY A 1 356 ? 4.297 -18.379 -8.361 1.00 84.88 356 GLY A CA 1
ATOM 2799 C C . GLY A 1 356 ? 3.192 -17.343 -8.591 1.00 84.88 356 GLY A C 1
ATOM 2800 O O . GLY A 1 356 ? 2.012 -17.676 -8.527 1.00 84.88 356 GLY A O 1
ATOM 2801 N N . ALA A 1 357 ? 3.557 -16.085 -8.849 1.00 87.50 357 ALA A N 1
ATOM 2802 C CA . ALA A 1 357 ? 2.613 -14.991 -9.046 1.00 87.50 357 ALA A CA 1
ATOM 2803 C C . ALA A 1 357 ? 2.065 -14.970 -10.472 1.00 87.50 357 ALA A C 1
ATOM 2805 O O . ALA A 1 357 ? 2.843 -14.873 -11.420 1.00 87.50 357 ALA A O 1
ATOM 2806 N N . ASN A 1 358 ? 0.742 -14.970 -10.627 1.00 88.50 358 ASN A N 1
ATOM 2807 C CA . ASN A 1 358 ? 0.109 -14.719 -11.919 1.00 88.50 358 ASN A CA 1
ATOM 2808 C C . ASN A 1 358 ? -0.006 -13.211 -12.149 1.00 88.50 358 ASN A C 1
ATOM 2810 O O . ASN A 1 358 ? -0.742 -12.518 -11.448 1.00 88.50 358 ASN A O 1
ATOM 2814 N N . LEU A 1 359 ? 0.725 -12.715 -13.141 1.00 92.25 359 LEU A N 1
ATOM 2815 C CA . LEU A 1 359 ? 0.767 -11.314 -13.517 1.00 92.25 359 LEU A CA 1
ATOM 2816 C C . LEU A 1 359 ? 0.013 -11.119 -14.830 1.00 92.25 359 LEU A C 1
ATOM 2818 O O . LEU A 1 359 ? 0.474 -11.518 -15.899 1.00 92.25 359 LEU A O 1
ATOM 2822 N N . TYR A 1 360 ? -1.153 -10.496 -14.731 1.00 92.94 360 TYR A N 1
ATOM 2823 C CA . TYR A 1 360 ? -1.969 -10.072 -15.860 1.00 92.94 360 TYR A CA 1
ATOM 2824 C C . TYR A 1 360 ? -2.851 -8.895 -15.425 1.00 92.94 360 TYR A C 1
ATOM 2826 O O . TYR A 1 360 ? -3.007 -8.633 -14.228 1.00 92.94 360 TYR A O 1
ATOM 2834 N N . PHE A 1 361 ? -3.432 -8.200 -16.398 1.00 94.25 361 PHE A N 1
ATOM 2835 C CA . PHE A 1 361 ? -4.372 -7.109 -16.163 1.00 94.25 361 PHE A CA 1
ATOM 2836 C C . PHE A 1 361 ? -5.740 -7.441 -16.763 1.00 94.25 361 PHE A C 1
ATOM 2838 O O . PHE A 1 361 ? -5.824 -8.047 -17.832 1.00 94.25 361 PHE A O 1
ATOM 2845 N N . ASP A 1 362 ? -6.813 -7.059 -16.076 1.00 91.81 362 ASP A N 1
ATOM 2846 C CA . ASP A 1 362 ? -8.173 -7.213 -16.584 1.00 91.81 362 ASP A CA 1
ATOM 2847 C C . ASP A 1 362 ? -8.533 -6.139 -17.636 1.00 91.81 362 ASP A C 1
ATOM 2849 O O . ASP A 1 362 ? -7.715 -5.301 -18.032 1.00 91.81 362 ASP A O 1
ATOM 2853 N N . ALA A 1 363 ? -9.786 -6.140 -18.102 1.00 91.38 363 ALA A N 1
ATOM 2854 C CA . ALA A 1 363 ? -10.273 -5.156 -19.074 1.00 91.38 363 ALA A CA 1
ATOM 2855 C C . ALA A 1 363 ? -10.208 -3.699 -18.563 1.00 91.38 363 ALA A C 1
ATOM 2857 O O . ALA A 1 363 ? -10.121 -2.768 -19.364 1.00 91.38 363 ALA A O 1
ATOM 2858 N N . ASN A 1 364 ? -10.202 -3.506 -17.241 1.00 93.75 364 ASN A N 1
ATOM 2859 C CA . ASN A 1 364 ? -10.049 -2.221 -16.565 1.00 93.75 364 ASN A CA 1
ATOM 2860 C C . ASN A 1 364 ? -8.598 -1.971 -16.127 1.00 93.75 364 ASN A C 1
ATOM 2862 O O . ASN A 1 364 ? -8.344 -1.089 -15.308 1.00 93.75 364 ASN A O 1
ATOM 2866 N N . ALA A 1 365 ? -7.634 -2.696 -16.694 1.00 93.25 365 ALA A N 1
ATOM 2867 C CA . ALA A 1 365 ? -6.218 -2.622 -16.359 1.00 93.25 365 ALA A CA 1
ATOM 2868 C C . ALA A 1 365 ? -5.911 -2.722 -14.846 1.00 93.25 365 ALA A C 1
ATOM 2870 O O . ALA A 1 365 ? -4.947 -2.118 -14.361 1.00 93.25 365 ALA A O 1
ATOM 2871 N N . ASP A 1 366 ? -6.742 -3.477 -14.126 1.00 94.12 366 ASP A N 1
ATOM 2872 C CA . ASP A 1 366 ? -6.595 -3.811 -12.713 1.00 94.12 366 ASP A CA 1
ATOM 2873 C C . ASP A 1 366 ? -5.998 -5.220 -12.572 1.00 94.12 366 ASP A C 1
ATOM 2875 O O . ASP A 1 366 ? -6.180 -6.079 -13.439 1.00 94.12 366 ASP A O 1
ATOM 2879 N N . ALA A 1 367 ? -5.265 -5.466 -11.487 1.00 89.38 367 ALA A N 1
ATOM 2880 C CA . ALA A 1 367 ? -4.665 -6.772 -11.221 1.00 89.38 367 ALA A CA 1
ATOM 2881 C C . ALA A 1 367 ? -5.616 -7.750 -10.509 1.00 89.38 367 ALA A C 1
ATOM 2883 O O . ALA A 1 367 ? -6.756 -7.425 -10.161 1.00 89.38 367 ALA A O 1
ATOM 2884 N N . LEU A 1 368 ? -5.111 -8.965 -10.268 1.00 82.12 368 LEU A N 1
ATOM 2885 C CA . LEU A 1 368 ? -5.808 -10.036 -9.558 1.00 82.12 368 LEU A CA 1
ATOM 2886 C C . LEU A 1 368 ? -6.395 -9.558 -8.219 1.00 82.12 368 LEU A C 1
ATOM 2888 O O . LEU A 1 368 ? -5.740 -8.897 -7.412 1.00 82.12 368 LEU A O 1
ATOM 2892 N N . SER A 1 369 ? -7.656 -9.920 -7.989 1.00 86.00 369 SER A N 1
ATOM 2893 C CA . SER A 1 369 ? -8.456 -9.440 -6.865 1.00 86.00 369 SER A CA 1
ATOM 2894 C C . SER A 1 369 ? -8.453 -10.416 -5.696 1.00 86.00 369 SER A C 1
ATOM 2896 O O . SER A 1 369 ? -9.436 -11.119 -5.449 1.00 86.00 369 SER A O 1
ATOM 2898 N N . ALA A 1 370 ? -7.327 -10.419 -4.976 1.00 91.62 370 ALA A N 1
ATOM 2899 C CA . ALA A 1 370 ? -7.137 -11.164 -3.739 1.00 91.62 370 ALA A CA 1
ATOM 2900 C C . ALA A 1 370 ? -6.644 -10.266 -2.592 1.00 91.62 370 ALA A C 1
ATOM 2902 O O . ALA A 1 370 ? -5.818 -9.372 -2.786 1.00 91.62 370 ALA A O 1
ATOM 2903 N N . TYR A 1 371 ? -7.141 -10.547 -1.390 1.00 94.25 371 TYR A N 1
ATOM 2904 C CA . TYR A 1 371 ? -6.755 -9.894 -0.144 1.00 94.25 371 TYR A CA 1
ATOM 2905 C C . TYR A 1 371 ? -6.503 -10.938 0.936 1.00 94.25 371 TYR A C 1
ATOM 2907 O O . TYR A 1 371 ? -7.220 -11.938 1.027 1.00 94.25 371 TYR A O 1
ATOM 2915 N N . ASP A 1 372 ? -5.532 -10.668 1.795 1.00 94.94 372 ASP A N 1
ATOM 2916 C CA . ASP A 1 372 ? -5.280 -11.464 2.987 1.00 94.94 372 ASP A CA 1
ATOM 2917 C C . ASP A 1 372 ? -5.881 -10.776 4.215 1.00 94.94 372 ASP A C 1
ATOM 2919 O O . ASP A 1 372 ? -5.999 -9.553 4.275 1.00 94.94 372 ASP A O 1
ATOM 2923 N N . ILE A 1 373 ? -6.307 -11.575 5.193 1.00 96.25 373 ILE A N 1
ATOM 2924 C CA . ILE A 1 373 ? -6.859 -11.077 6.453 1.00 96.25 373 ILE A CA 1
ATOM 2925 C C . ILE A 1 373 ? -5.863 -11.413 7.546 1.00 96.25 373 ILE A C 1
ATOM 2927 O O . ILE A 1 373 ? -5.636 -12.589 7.847 1.00 96.25 373 ILE A O 1
ATOM 2931 N N . LEU A 1 374 ? -5.283 -10.377 8.135 1.00 95.81 374 LEU A N 1
ATOM 2932 C CA . LEU A 1 374 ? -4.348 -10.478 9.242 1.00 95.81 374 LEU A CA 1
ATOM 2933 C C . LEU A 1 374 ? -5.069 -10.179 10.556 1.00 95.81 374 LEU A C 1
ATOM 2935 O O . LEU A 1 374 ? -5.971 -9.345 10.613 1.00 95.81 374 LEU A O 1
ATOM 2939 N N . ASN A 1 375 ? -4.664 -10.855 11.622 1.00 95.31 375 ASN A N 1
ATOM 2940 C CA . ASN A 1 375 ? -5.038 -10.535 12.990 1.00 95.31 375 ASN A CA 1
ATOM 2941 C C . ASN A 1 375 ? -3.823 -9.947 13.705 1.00 95.31 375 ASN A C 1
ATOM 2943 O O . ASN A 1 375 ? -2.744 -10.539 13.673 1.00 95.31 375 ASN A O 1
ATOM 2947 N N . ILE A 1 376 ? -4.015 -8.790 14.336 1.00 93.69 376 ILE A N 1
ATOM 2948 C CA . ILE A 1 376 ? -2.974 -8.104 15.099 1.00 93.69 376 ILE A CA 1
ATOM 2949 C C . ILE A 1 376 ? -2.941 -8.713 16.498 1.00 93.69 376 ILE A C 1
ATOM 2951 O O . ILE A 1 376 ? -3.876 -8.530 17.280 1.00 93.69 376 ILE A O 1
ATOM 2955 N N . GLN A 1 377 ? -1.882 -9.455 16.807 1.00 91.38 377 GLN A N 1
ATOM 2956 C CA . GLN A 1 377 ? -1.713 -10.139 18.084 1.00 91.38 377 GLN A CA 1
ATOM 2957 C C . GLN A 1 377 ? -0.605 -9.462 18.870 1.00 91.38 377 GLN A C 1
ATOM 2959 O O . GLN A 1 377 ? 0.543 -9.441 18.437 1.00 91.38 377 GLN A O 1
ATOM 2964 N N . ILE A 1 378 ? -0.960 -8.908 20.025 1.00 86.88 378 ILE A N 1
ATOM 2965 C CA . ILE A 1 378 ? 0.001 -8.310 20.948 1.00 86.88 378 ILE A CA 1
ATOM 2966 C C . ILE A 1 378 ? 0.098 -9.243 22.146 1.00 86.88 378 ILE A C 1
ATOM 2968 O O . ILE A 1 378 ? -0.856 -9.389 22.918 1.00 86.88 378 ILE A O 1
ATOM 2972 N N . LEU A 1 379 ? 1.235 -9.924 22.244 1.00 80.88 379 LEU A N 1
ATOM 2973 C CA . LEU A 1 379 ? 1.555 -10.862 23.312 1.00 80.88 379 LEU A CA 1
ATOM 2974 C C . LEU A 1 379 ? 2.266 -10.119 24.458 1.00 80.88 379 LEU A C 1
ATOM 2976 O O . LEU A 1 379 ? 2.677 -8.966 24.317 1.00 80.88 379 LEU A O 1
ATOM 2980 N N 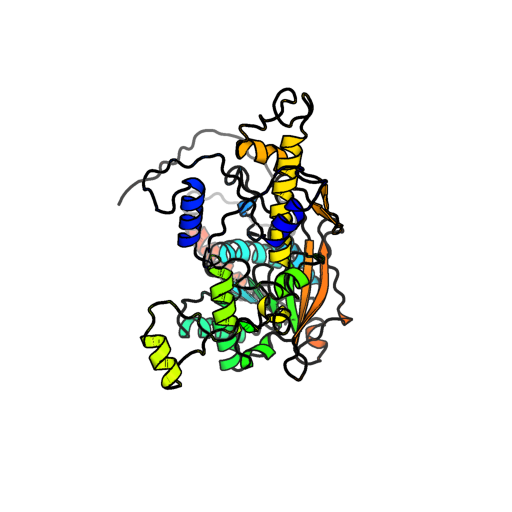. GLY A 1 380 ? 2.373 -10.759 25.629 1.00 70.44 380 GLY A N 1
ATOM 2981 C CA . GLY A 1 380 ? 3.179 -10.217 26.731 1.00 70.44 380 GLY A CA 1
ATOM 2982 C C . GLY A 1 380 ? 4.628 -9.966 26.289 1.00 70.44 380 GLY A C 1
ATOM 2983 O O . GLY A 1 380 ? 5.120 -10.667 25.410 1.00 70.44 380 GLY A O 1
ATOM 2984 N N . ASP A 1 381 ? 5.288 -8.980 26.901 1.00 67.31 381 ASP A N 1
ATOM 2985 C CA . ASP A 1 381 ? 6.645 -8.510 26.561 1.00 67.31 381 ASP A CA 1
ATOM 2986 C C . ASP A 1 381 ? 6.789 -7.791 25.205 1.00 67.31 381 ASP A C 1
ATOM 2988 O O . ASP A 1 381 ? 7.844 -7.853 24.579 1.00 67.31 381 ASP A O 1
ATOM 2992 N N . ASP A 1 382 ? 5.759 -7.053 24.772 1.00 67.12 382 ASP A N 1
ATOM 2993 C CA . ASP A 1 382 ? 5.798 -6.212 23.561 1.00 67.12 382 ASP A CA 1
ATOM 2994 C C . ASP A 1 382 ? 6.021 -7.003 22.241 1.00 67.12 382 ASP A C 1
ATOM 2996 O O . ASP A 1 382 ? 6.356 -6.404 21.219 1.00 67.12 382 ASP A O 1
ATOM 3000 N N . ASP A 1 383 ? 5.807 -8.328 22.235 1.00 77.38 383 ASP A N 1
ATOM 3001 C CA . ASP A 1 383 ? 5.881 -9.180 21.033 1.00 77.38 383 ASP A CA 1
ATOM 3002 C C . ASP A 1 383 ? 4.622 -8.994 20.166 1.00 77.38 383 ASP A C 1
ATOM 3004 O O . ASP A 1 383 ? 3.507 -9.374 20.545 1.00 77.38 383 ASP A O 1
ATOM 3008 N N . ILE A 1 384 ? 4.809 -8.371 19.001 1.00 83.00 384 ILE A N 1
ATOM 3009 C CA . ILE A 1 384 ? 3.769 -8.090 18.010 1.00 83.00 384 ILE A CA 1
ATOM 3010 C C . ILE A 1 384 ? 3.838 -9.154 16.924 1.00 83.00 384 ILE A C 1
ATOM 3012 O O . ILE A 1 384 ? 4.883 -9.368 16.320 1.00 83.00 384 ILE A O 1
ATOM 3016 N N . ARG A 1 385 ? 2.695 -9.766 16.609 1.00 87.94 385 ARG A N 1
ATOM 3017 C CA . ARG A 1 385 ? 2.577 -10.705 15.493 1.00 87.94 385 ARG A CA 1
ATOM 3018 C C . ARG A 1 385 ? 1.404 -10.351 14.604 1.00 87.94 385 ARG A C 1
ATOM 3020 O O . ARG A 1 385 ? 0.267 -10.252 15.072 1.00 87.94 385 ARG A O 1
ATOM 3027 N N . LEU A 1 386 ? 1.668 -10.227 13.309 1.00 91.25 386 LEU A N 1
ATOM 3028 C CA . LEU A 1 386 ? 0.625 -10.168 12.292 1.00 91.25 386 LEU A CA 1
ATOM 3029 C C . LEU A 1 386 ? 0.388 -11.577 11.762 1.00 91.25 386 LEU A C 1
ATOM 3031 O O . LEU A 1 386 ? 1.174 -12.130 10.999 1.00 91.25 386 LEU A O 1
ATOM 3035 N N . VAL A 1 387 ? -0.700 -12.194 12.212 1.00 93.25 387 VAL A N 1
ATOM 3036 C CA . VAL A 1 387 ? -1.002 -13.584 11.864 1.00 93.25 387 VAL A CA 1
ATOM 3037 C C . VAL A 1 387 ? -2.037 -13.607 10.755 1.00 93.25 387 VAL A C 1
ATOM 3039 O O . VAL A 1 387 ? -3.146 -13.107 10.930 1.00 93.25 387 VAL A O 1
ATOM 3042 N N . LYS A 1 388 ? -1.714 -14.233 9.621 1.00 95.31 388 LYS A N 1
ATOM 3043 C CA . LYS A 1 388 ? -2.695 -14.492 8.563 1.00 95.31 388 LYS A CA 1
ATOM 3044 C C . LYS A 1 388 ? -3.761 -15.463 9.069 1.00 95.31 388 LYS A C 1
ATOM 3046 O O . LYS A 1 388 ? -3.490 -16.636 9.317 1.00 95.31 388 LYS A O 1
ATOM 3051 N N . VAL A 1 389 ? -4.986 -14.966 9.206 1.00 96.31 389 VAL A N 1
ATOM 3052 C CA . VAL A 1 389 ? -6.151 -15.720 9.695 1.00 96.31 389 VAL A CA 1
ATOM 3053 C C . VAL A 1 389 ? -7.181 -15.977 8.607 1.00 96.31 389 VAL A C 1
ATOM 3055 O O . VAL A 1 389 ? -8.093 -16.769 8.818 1.00 96.31 389 VAL A O 1
ATOM 3058 N N . GLY A 1 390 ? -7.057 -15.346 7.443 1.00 95.38 390 GLY A N 1
ATOM 3059 C CA . GLY A 1 390 ? -7.989 -15.566 6.350 1.00 95.38 390 GLY A CA 1
ATOM 3060 C C . GLY A 1 390 ? -7.516 -15.032 5.010 1.00 95.38 390 GLY A C 1
ATOM 3061 O O . GLY A 1 390 ? -6.433 -14.456 4.895 1.00 95.38 390 GLY A O 1
ATOM 3062 N N . ARG A 1 391 ? -8.349 -15.255 3.996 1.00 95.06 391 ARG A N 1
ATOM 3063 C CA . ARG A 1 391 ? -8.137 -14.813 2.618 1.00 95.06 391 ARG A CA 1
ATOM 3064 C C . ARG A 1 391 ? -9.478 -14.603 1.922 1.00 95.06 391 ARG A C 1
ATOM 3066 O O . ARG A 1 391 ? -10.447 -15.319 2.180 1.00 95.06 391 ARG A O 1
ATOM 3073 N N . TYR A 1 392 ? -9.500 -13.630 1.027 1.00 94.69 392 TYR A N 1
ATOM 3074 C CA . TYR A 1 392 ? -10.528 -13.436 0.018 1.00 94.69 392 TYR A CA 1
ATOM 3075 C C . TYR A 1 392 ? -9.860 -13.493 -1.352 1.00 94.69 392 TYR A C 1
ATOM 3077 O O . TYR A 1 392 ? -8.877 -12.790 -1.577 1.00 94.69 392 TYR A O 1
ATOM 3085 N N . ASP A 1 393 ? -10.393 -14.295 -2.266 1.00 92.31 393 ASP A N 1
ATOM 3086 C CA . ASP A 1 393 ? -9.927 -14.357 -3.649 1.00 92.31 393 ASP A CA 1
ATOM 3087 C C . ASP A 1 393 ? -11.132 -14.453 -4.580 1.00 92.31 393 ASP A C 1
ATOM 3089 O O . ASP A 1 393 ? -11.856 -15.445 -4.573 1.00 92.31 393 ASP A O 1
ATOM 3093 N N . SER A 1 394 ? -11.330 -13.414 -5.394 1.00 88.12 394 SER A N 1
ATOM 3094 C CA . SER A 1 394 ? -12.444 -13.331 -6.345 1.00 88.12 394 SER A CA 1
ATOM 3095 C C . SER A 1 394 ? 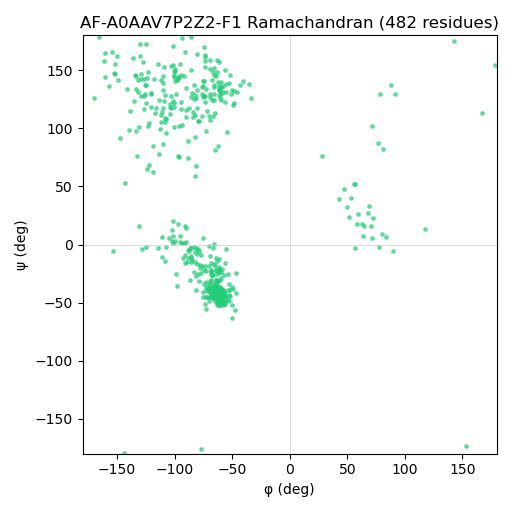-12.486 -14.466 -7.378 1.00 88.12 394 SER A C 1
ATOM 3097 O O . SER A 1 394 ? -13.542 -14.698 -7.968 1.00 88.12 394 SER A O 1
ATOM 3099 N N . GLN A 1 395 ? -11.360 -15.149 -7.624 1.00 83.38 395 GLN A N 1
ATOM 3100 C CA . GLN A 1 395 ? -11.278 -16.270 -8.562 1.00 83.38 395 GLN A CA 1
ATOM 3101 C C . GLN A 1 395 ? -11.645 -17.607 -7.918 1.00 83.38 395 GLN A C 1
ATOM 3103 O O . GLN A 1 395 ? -12.175 -18.486 -8.596 1.00 83.38 395 GLN A O 1
ATOM 3108 N N . GLU A 1 396 ? -11.375 -17.762 -6.621 1.00 81.69 396 GLU A N 1
ATOM 3109 C CA . GLU A 1 396 ? -11.700 -18.970 -5.851 1.00 81.69 396 GLU A CA 1
ATOM 3110 C C . GLU A 1 396 ? -13.146 -18.934 -5.313 1.00 81.69 396 GLU A C 1
ATOM 3112 O O . GLU A 1 396 ? -13.675 -19.954 -4.875 1.00 81.69 396 GLU A O 1
ATOM 3117 N N . GLY A 1 397 ? -13.817 -17.778 -5.388 1.00 75.00 397 GLY A N 1
ATOM 3118 C CA . GLY A 1 397 ? -15.223 -17.596 -5.039 1.00 75.00 397 GLY A CA 1
ATOM 3119 C C . GLY A 1 397 ? -15.546 -16.165 -4.599 1.00 75.00 397 GLY A C 1
ATOM 3120 O O . GLY A 1 397 ? -14.719 -15.265 -4.660 1.00 75.00 397 GLY A O 1
ATOM 3121 N N . GLN A 1 398 ? -16.778 -15.934 -4.135 1.00 73.94 398 GLN A N 1
ATOM 3122 C CA . GLN A 1 398 ? -17.170 -14.662 -3.496 1.00 73.94 398 GLN A CA 1
ATOM 3123 C C . GLN A 1 398 ? -17.239 -14.762 -1.965 1.00 73.94 398 GLN A C 1
ATOM 3125 O O . GLN A 1 398 ? -17.803 -13.879 -1.307 1.00 73.94 398 GLN A O 1
ATOM 3130 N N . GLU A 1 399 ? -16.715 -15.846 -1.394 1.00 84.81 399 GLU A N 1
ATOM 3131 C CA . GLU A 1 399 ? -16.692 -16.064 0.048 1.00 84.81 399 GLU A CA 1
ATOM 3132 C C . GLU A 1 399 ? -15.369 -15.615 0.663 1.00 84.81 399 GLU A C 1
ATOM 3134 O O . GLU A 1 399 ? -14.329 -15.544 0.011 1.00 84.81 399 GLU A O 1
ATOM 3139 N N . VAL A 1 400 ? -15.429 -15.288 1.950 1.00 91.81 400 VAL A N 1
ATOM 3140 C CA . VAL A 1 400 ? -14.246 -15.003 2.752 1.00 91.81 400 VAL A CA 1
ATOM 3141 C C . VAL A 1 400 ? -13.948 -16.233 3.591 1.00 91.81 400 VAL A C 1
ATOM 3143 O O . VAL A 1 400 ? -14.791 -16.679 4.372 1.00 91.81 400 VAL A O 1
ATOM 3146 N N . HIS A 1 401 ? -12.735 -16.759 3.465 1.00 92.62 401 HIS A N 1
ATOM 3147 C CA . HIS A 1 401 ? -12.282 -17.897 4.251 1.00 92.62 401 HIS A CA 1
ATOM 3148 C C . HIS A 1 401 ? -11.527 -17.395 5.478 1.00 92.62 401 HIS A C 1
ATOM 3150 O O . HIS A 1 401 ? -10.484 -16.758 5.346 1.00 92.62 401 HIS A O 1
ATOM 3156 N N . VAL A 1 402 ? -12.050 -17.684 6.674 1.00 94.12 402 VAL A N 1
ATOM 3157 C CA . VAL A 1 402 ? -11.452 -17.267 7.951 1.00 94.12 402 VAL A CA 1
ATOM 3158 C C . VAL A 1 402 ? -11.259 -18.469 8.867 1.00 94.12 402 VAL A C 1
ATOM 3160 O O . VAL A 1 402 ? -12.198 -19.207 9.167 1.00 94.12 402 VAL A O 1
ATOM 3163 N N . ASN A 1 403 ? -10.041 -18.638 9.370 1.00 93.88 403 ASN A N 1
ATOM 3164 C CA . ASN A 1 403 ? -9.720 -19.556 10.448 1.00 93.88 403 ASN A CA 1
ATOM 3165 C C . ASN A 1 403 ? -9.892 -18.854 11.801 1.00 93.88 403 ASN A C 1
ATOM 3167 O O . ASN A 1 403 ? -8.954 -18.302 12.376 1.00 93.88 403 ASN A O 1
ATOM 3171 N N . THR A 1 404 ? -11.108 -18.919 12.339 1.00 89.75 404 THR A N 1
ATOM 3172 C CA . THR A 1 404 ? -11.471 -18.278 13.612 1.00 89.75 404 THR A CA 1
ATOM 3173 C C . THR A 1 404 ? -10.676 -18.782 14.817 1.00 89.75 404 THR A C 1
ATOM 3175 O O . THR A 1 404 ? -10.558 -18.060 15.802 1.00 89.75 404 THR A O 1
ATOM 3178 N N . LYS A 1 405 ? -10.090 -19.987 14.751 1.00 88.62 405 LYS A N 1
ATOM 3179 C CA . LYS A 1 405 ? -9.250 -20.542 15.829 1.00 88.62 405 LYS A CA 1
ATOM 3180 C C . LYS A 1 405 ? -7.886 -19.864 15.934 1.00 88.62 405 LYS A C 1
ATOM 3182 O O . LYS A 1 405 ? -7.269 -19.935 16.990 1.00 88.62 405 LYS A O 1
ATOM 3187 N N . SER A 1 406 ? -7.417 -19.251 14.850 1.00 91.75 406 SER A N 1
ATOM 3188 C CA . SER A 1 406 ? -6.138 -18.538 14.807 1.00 91.75 406 SER A CA 1
ATOM 3189 C C . SER A 1 406 ? -6.259 -17.072 15.227 1.00 91.75 406 SER A C 1
ATOM 3191 O O . SER A 1 406 ? -5.240 -16.398 15.322 1.00 91.75 406 SER A O 1
ATOM 3193 N N . ILE A 1 407 ? -7.477 -16.579 15.476 1.00 91.31 407 ILE A N 1
ATOM 3194 C CA . ILE A 1 407 ? -7.723 -15.207 15.927 1.00 91.31 407 ILE A CA 1
ATOM 3195 C C . ILE A 1 407 ? -7.602 -15.139 17.451 1.00 91.31 407 ILE A C 1
ATOM 3197 O O . ILE A 1 407 ? -8.292 -15.873 18.163 1.00 91.31 407 ILE A O 1
ATOM 3201 N N . LEU A 1 408 ? -6.777 -14.216 17.948 1.00 89.31 408 LEU A N 1
ATOM 3202 C CA . LEU A 1 408 ? -6.692 -13.871 19.366 1.00 89.31 408 LEU A CA 1
ATOM 3203 C C . LEU A 1 408 ? -7.398 -12.537 19.601 1.00 89.31 408 LEU A C 1
ATOM 3205 O O . LEU A 1 408 ? -6.995 -11.523 19.050 1.00 89.31 408 LEU A O 1
ATOM 3209 N N . TRP A 1 409 ? -8.453 -12.532 20.413 1.00 86.06 409 TRP A N 1
ATOM 3210 C CA . TRP A 1 409 ? -9.185 -11.315 20.784 1.00 86.06 409 TRP A CA 1
ATOM 3211 C C . TRP A 1 409 ? -8.612 -10.707 22.074 1.00 86.06 409 TRP A C 1
ATOM 3213 O O . TRP A 1 409 ? -8.235 -11.461 22.975 1.00 86.06 409 TRP A O 1
ATOM 3223 N N . ALA A 1 410 ? -8.607 -9.371 22.187 1.00 70.19 410 ALA A N 1
ATOM 3224 C CA . ALA A 1 410 ? -7.971 -8.612 23.278 1.00 70.19 410 ALA A CA 1
ATOM 3225 C C . ALA A 1 410 ? -8.260 -9.147 24.697 1.00 70.19 410 ALA A C 1
ATOM 3227 O O . ALA A 1 410 ? -7.344 -9.274 25.502 1.00 70.19 410 ALA A O 1
ATOM 3228 N N . ASP A 1 411 ? -9.502 -9.546 24.985 1.00 64.06 411 ASP A N 1
ATOM 3229 C CA . ASP A 1 411 ? -9.923 -9.954 26.335 1.00 64.06 411 ASP A CA 1
ATOM 3230 C C . ASP A 1 411 ? -9.869 -11.470 26.598 1.00 64.06 411 ASP A C 1
ATOM 3232 O O . ASP A 1 411 ? -10.424 -11.933 27.593 1.00 64.06 411 ASP A O 1
ATOM 3236 N N . HIS A 1 412 ? -9.318 -12.287 25.687 1.00 51.94 412 HIS A N 1
ATOM 3237 C CA . HIS A 1 412 ? -9.416 -13.768 25.718 1.00 51.94 412 HIS A CA 1
ATOM 3238 C C . HIS A 1 412 ? -10.870 -14.306 25.737 1.00 51.94 412 HIS A C 1
ATOM 3240 O O . HIS A 1 412 ? -11.116 -15.511 25.651 1.00 51.94 412 HIS A O 1
ATOM 3246 N N . ASN A 1 413 ? -11.861 -13.414 25.783 1.00 46.28 413 ASN A N 1
ATOM 3247 C CA . ASN A 1 413 ? -13.274 -13.694 25.679 1.00 46.28 413 ASN A CA 1
ATOM 3248 C C . ASN A 1 413 ? -13.628 -13.910 24.208 1.00 46.28 413 ASN A C 1
ATOM 3250 O O . ASN A 1 413 ? -13.780 -12.969 23.429 1.00 46.28 413 ASN A O 1
ATOM 3254 N N . GLN A 1 414 ? -13.878 -15.171 23.849 1.00 48.25 414 GLN A N 1
ATOM 3255 C CA . GLN A 1 414 ? -14.467 -15.585 22.566 1.00 48.25 414 GLN A CA 1
ATOM 3256 C C . GLN A 1 414 ? -15.826 -14.916 22.246 1.00 48.25 414 GLN A C 1
ATOM 3258 O O . GLN A 1 414 ? -16.374 -15.145 21.172 1.00 48.25 414 GLN A O 1
ATOM 3263 N N . LEU A 1 415 ? -16.381 -14.107 23.157 1.00 45.53 415 LEU A N 1
ATOM 3264 C CA . LEU A 1 415 ? -17.627 -13.353 22.999 1.00 45.53 415 LEU A CA 1
ATOM 3265 C C . LEU A 1 415 ? -17.544 -12.231 21.956 1.00 45.53 415 LEU A C 1
ATOM 3267 O O . LEU A 1 415 ? -18.565 -11.903 21.372 1.00 45.53 415 LEU A O 1
ATOM 3271 N N . ILE A 1 416 ? -16.365 -11.665 21.670 1.00 52.53 416 ILE A N 1
ATOM 3272 C CA . ILE A 1 416 ? -16.234 -10.699 20.559 1.00 52.53 416 ILE A CA 1
ATOM 3273 C C . ILE A 1 416 ? -16.153 -11.434 19.207 1.00 52.53 416 ILE A C 1
ATOM 3275 O O . ILE A 1 416 ? -16.696 -10.969 18.204 1.00 52.53 416 ILE A O 1
ATOM 3279 N N . GLY A 1 417 ? -15.576 -12.642 19.212 1.00 47.19 417 GLY A N 1
ATOM 3280 C CA . GLY A 1 417 ? -15.543 -13.560 18.069 1.00 47.19 417 GLY A CA 1
ATOM 3281 C C . GLY A 1 417 ? -16.837 -14.348 17.819 1.00 47.19 417 GLY A C 1
ATOM 3282 O O . GLY A 1 417 ? -16.920 -15.066 16.825 1.00 47.19 417 GLY A O 1
ATOM 3283 N N . ARG A 1 418 ? -17.849 -14.242 18.691 1.00 46.19 418 ARG A N 1
ATOM 3284 C CA . ARG A 1 418 ? -19.167 -14.873 18.526 1.00 46.19 418 ARG A CA 1
ATOM 3285 C C . ARG A 1 418 ? -20.260 -13.835 18.656 1.00 46.19 418 ARG A C 1
ATOM 3287 O O . ARG A 1 418 ? -20.451 -13.327 19.748 1.00 46.19 418 ARG A O 1
ATOM 3294 N N . ILE A 1 419 ? -21.011 -13.627 17.571 1.00 48.69 419 ILE A N 1
ATOM 3295 C CA . ILE A 1 419 ? -22.328 -12.978 17.524 1.00 48.69 419 ILE A CA 1
ATOM 3296 C C . ILE A 1 419 ? -22.490 -11.956 18.660 1.00 48.69 419 ILE A C 1
ATOM 3298 O O . ILE A 1 419 ? -23.200 -12.197 19.642 1.00 48.69 419 ILE A O 1
ATOM 3302 N N . LEU A 1 420 ? -21.864 -10.786 18.509 1.00 46.03 420 LEU A N 1
ATOM 3303 C CA . LEU A 1 420 ? -22.441 -9.584 19.094 1.00 46.03 420 LEU A CA 1
ATOM 3304 C C . LEU A 1 420 ? -23.795 -9.418 18.398 1.00 46.03 420 LEU A C 1
ATOM 3306 O O . LEU A 1 420 ? -23.909 -8.718 17.397 1.00 46.03 420 LEU A O 1
ATOM 3310 N N . LYS A 1 421 ? -24.830 -10.099 18.906 1.00 44.12 421 LYS A N 1
ATOM 3311 C CA . LYS A 1 421 ? -26.217 -9.694 18.697 1.00 44.12 421 LYS A CA 1
ATOM 3312 C C . LYS A 1 421 ? -26.313 -8.352 19.408 1.00 44.12 421 LYS A C 1
ATOM 3314 O O . LYS A 1 421 ? -26.701 -8.265 20.569 1.00 44.12 421 LYS A O 1
ATOM 3319 N N . THR A 1 422 ? -25.857 -7.310 18.722 1.00 45.66 422 THR A N 1
ATOM 3320 C CA . THR A 1 422 ? -26.221 -5.940 19.035 1.00 45.66 422 THR A CA 1
ATOM 3321 C C . THR A 1 422 ? -27.742 -5.892 19.107 1.00 45.66 422 THR A C 1
ATOM 3323 O O . THR A 1 422 ? -28.390 -6.666 18.388 1.00 45.66 422 THR A O 1
ATOM 3326 N N . PRO A 1 423 ? -28.323 -5.064 19.992 1.00 44.34 423 PRO A N 1
ATOM 3327 C CA . PRO A 1 423 ? -29.771 -4.953 20.096 1.00 44.34 423 PRO A CA 1
ATOM 3328 C C . PRO A 1 423 ? -30.344 -4.838 18.685 1.00 44.34 423 PRO A C 1
ATOM 3330 O O . PRO A 1 423 ? -29.799 -4.098 17.861 1.00 44.34 423 PRO A O 1
ATOM 3333 N N . ALA A 1 424 ? -31.371 -5.648 18.393 1.00 44.72 424 ALA A N 1
ATOM 3334 C CA . ALA A 1 424 ? -32.115 -5.537 17.145 1.00 44.72 424 ALA A CA 1
ATOM 3335 C C . ALA A 1 424 ? -32.350 -4.049 16.883 1.00 44.72 424 ALA A C 1
ATOM 3337 O O . ALA A 1 424 ? -32.624 -3.332 17.854 1.00 44.72 424 ALA A O 1
ATOM 3338 N N . MET A 1 425 ? -32.179 -3.606 15.624 1.00 46.25 425 MET A N 1
ATOM 3339 C CA . MET A 1 425 ? -32.459 -2.222 15.219 1.00 46.25 425 MET A CA 1
ATOM 3340 C C . MET A 1 425 ? -33.643 -1.731 16.042 1.00 46.25 425 MET A C 1
ATOM 3342 O O . MET A 1 425 ? -34.640 -2.468 16.078 1.00 46.25 425 MET A O 1
ATOM 3346 N N . PRO A 1 426 ? -33.544 -0.583 16.748 1.00 38.97 426 PRO A N 1
ATOM 3347 C CA . PRO A 1 426 ? -34.711 -0.064 17.434 1.00 38.97 426 PRO A CA 1
ATOM 3348 C C . PRO A 1 426 ? -35.822 -0.099 16.388 1.00 38.97 426 PRO A C 1
ATOM 3350 O O . PRO A 1 426 ? -35.591 0.411 15.283 1.00 38.97 426 PRO A O 1
ATOM 3353 N N . PRO A 1 427 ? -36.937 -0.817 16.646 1.00 33.88 427 PRO A N 1
ATOM 3354 C CA . PRO A 1 427 ? -38.019 -0.859 15.684 1.00 33.88 427 PRO A CA 1
ATOM 3355 C C . PRO A 1 427 ? -38.262 0.591 15.318 1.00 33.88 427 PRO A C 1
ATOM 3357 O O . PRO A 1 427 ? -38.262 1.434 16.220 1.00 33.88 427 PRO A O 1
ATOM 3360 N N . VAL A 1 428 ? -38.354 0.890 14.021 1.00 40.56 428 VAL A N 1
ATOM 3361 C CA . VAL A 1 428 ? -38.829 2.199 13.585 1.00 40.56 428 VAL A CA 1
ATOM 3362 C C . VAL A 1 428 ? -40.168 2.341 14.287 1.00 40.56 428 VAL A C 1
ATOM 3364 O O . VAL A 1 428 ? -41.154 1.715 13.903 1.00 40.56 428 VAL A O 1
ATOM 3367 N N . THR A 1 429 ? -40.173 3.026 15.427 1.00 37.00 429 THR A N 1
ATOM 3368 C CA . THR A 1 429 ? -41.382 3.231 16.191 1.00 37.00 429 THR A CA 1
ATOM 3369 C C . THR A 1 429 ? -42.262 4.006 15.238 1.00 37.00 429 THR A C 1
ATOM 3371 O O . THR A 1 429 ? -41.780 4.923 14.567 1.00 37.00 429 THR A O 1
ATOM 3374 N N . LEU A 1 430 ? -43.529 3.604 15.115 1.00 39.62 430 LEU A N 1
ATOM 3375 C CA . LEU A 1 430 ? -44.481 4.249 14.209 1.00 39.62 430 LEU A CA 1
ATOM 3376 C C . LEU A 1 430 ? -44.438 5.785 14.317 1.00 39.62 430 LEU A C 1
ATOM 3378 O O . LEU A 1 430 ? -44.725 6.468 13.349 1.00 39.62 430 LEU A O 1
ATOM 3382 N N . THR A 1 431 ? -43.995 6.332 15.450 1.00 37.97 431 THR A N 1
ATOM 3383 C CA . THR A 1 431 ? -43.704 7.749 15.670 1.00 37.97 431 THR A CA 1
ATOM 3384 C C . THR A 1 431 ? -42.678 8.374 14.712 1.00 37.97 431 THR A C 1
ATOM 3386 O O . THR A 1 431 ? -42.913 9.485 14.260 1.00 37.97 431 THR A O 1
ATOM 3389 N N . ASN A 1 432 ? -41.579 7.704 14.342 1.00 33.25 432 ASN A N 1
ATOM 3390 C CA . ASN A 1 432 ? -40.608 8.253 13.375 1.00 33.25 432 ASN A CA 1
ATOM 3391 C C . ASN A 1 432 ? -41.047 8.050 11.918 1.00 33.25 432 ASN A C 1
ATOM 3393 O O . ASN A 1 432 ? -40.691 8.853 11.057 1.00 33.25 432 ASN A O 1
ATOM 3397 N N . ALA A 1 433 ? -41.843 7.010 11.648 1.00 37.06 433 ALA A N 1
ATOM 3398 C CA . ALA A 1 433 ? -42.509 6.847 10.358 1.00 37.06 433 ALA A CA 1
ATOM 3399 C C . ALA A 1 433 ? -43.576 7.933 10.153 1.00 37.06 433 ALA A C 1
ATOM 3401 O O . ALA A 1 433 ? -43.636 8.500 9.072 1.00 37.06 433 ALA A O 1
ATOM 3402 N N . LEU A 1 434 ? -44.323 8.298 11.202 1.00 36.97 434 LEU A N 1
ATOM 3403 C CA . LEU A 1 434 ? -45.281 9.408 11.188 1.00 36.97 434 LEU A CA 1
ATOM 3404 C C . LEU A 1 434 ? -44.593 10.767 11.004 1.00 36.97 434 LEU A C 1
ATOM 3406 O O . LEU A 1 434 ? -45.107 11.586 10.266 1.00 36.97 434 LEU A O 1
ATOM 3410 N N . ILE A 1 435 ? -43.401 10.989 11.571 1.00 38.38 435 ILE A N 1
ATOM 3411 C CA . ILE A 1 435 ? -42.648 12.241 11.350 1.00 38.38 435 ILE A CA 1
ATOM 3412 C C . ILE A 1 435 ? -42.098 12.328 9.914 1.00 38.38 435 ILE A C 1
ATOM 3414 O O . ILE A 1 435 ? -42.115 13.399 9.318 1.00 38.38 435 ILE A O 1
ATOM 3418 N N . MET A 1 436 ? -41.639 11.218 9.322 1.00 34.16 436 MET A N 1
ATOM 3419 C CA . MET A 1 436 ? -41.260 11.186 7.898 1.00 34.16 436 MET A CA 1
ATOM 3420 C C . MET A 1 436 ? -42.478 11.298 6.978 1.00 34.16 436 MET A C 1
ATOM 3422 O O . MET A 1 436 ? -42.380 11.933 5.934 1.00 34.16 436 MET A O 1
ATOM 3426 N N . GLN A 1 437 ? -43.620 10.729 7.364 1.00 36.72 437 GLN A N 1
ATOM 3427 C CA . GLN A 1 437 ? -44.870 10.836 6.620 1.00 36.72 437 GLN A CA 1
ATOM 3428 C C . GLN A 1 437 ? -45.443 12.257 6.696 1.00 36.72 437 GLN A C 1
ATOM 3430 O O . GLN A 1 437 ? -45.802 12.785 5.656 1.00 36.72 437 GLN A O 1
ATOM 3435 N N . ASP A 1 438 ? -45.384 12.928 7.850 1.00 39.66 438 ASP A N 1
ATOM 3436 C CA . ASP A 1 438 ? -45.749 14.343 8.004 1.00 39.66 438 ASP A CA 1
ATOM 3437 C C . ASP A 1 438 ? -44.818 15.260 7.198 1.00 39.66 438 ASP A C 1
ATOM 3439 O O . ASP A 1 438 ? -45.285 16.224 6.602 1.00 39.66 438 ASP A O 1
ATOM 3443 N N . ILE A 1 439 ? -43.510 14.967 7.128 1.00 41.00 439 ILE A N 1
ATOM 3444 C CA . ILE A 1 439 ? -42.543 15.745 6.329 1.00 41.00 439 ILE A CA 1
ATOM 3445 C C . ILE A 1 439 ? -42.753 15.516 4.826 1.00 41.00 439 ILE A C 1
ATOM 3447 O O . ILE A 1 439 ? -42.687 16.468 4.050 1.00 41.00 439 ILE A O 1
ATOM 3451 N N . VAL A 1 440 ? -43.029 14.281 4.400 1.00 41.56 440 VAL A N 1
ATOM 3452 C CA . VAL A 1 440 ? -43.331 13.957 2.998 1.00 41.56 440 VAL A CA 1
ATOM 3453 C C . VAL A 1 440 ? -44.708 14.497 2.594 1.00 41.56 440 VAL A C 1
ATOM 3455 O O . VAL A 1 440 ? -44.836 15.026 1.497 1.00 41.56 440 VAL A O 1
ATOM 3458 N N . GLU A 1 441 ? -45.713 14.467 3.472 1.00 40.75 441 GLU A N 1
ATOM 3459 C CA . GLU A 1 441 ? -47.025 15.085 3.240 1.00 40.75 441 GLU A CA 1
ATOM 3460 C C . GLU A 1 441 ? -46.937 16.619 3.226 1.00 40.75 441 GLU A C 1
ATOM 3462 O O . GLU A 1 441 ? -47.556 17.243 2.367 1.00 40.75 441 GLU A O 1
ATOM 3467 N N . HIS A 1 442 ? -46.109 17.244 4.075 1.00 36.81 442 HIS A N 1
ATOM 3468 C CA . HIS A 1 442 ? -45.840 18.690 4.001 1.00 36.81 442 HIS A CA 1
ATOM 3469 C C . HIS A 1 442 ? -45.097 19.088 2.722 1.00 36.81 442 HIS A C 1
ATOM 3471 O O . HIS A 1 442 ? -45.373 20.147 2.164 1.00 36.81 442 HIS A O 1
ATOM 3477 N N . LEU A 1 443 ? -44.166 18.258 2.243 1.00 36.78 443 LEU A N 1
ATOM 3478 C CA . LEU A 1 443 ? -43.444 18.517 0.995 1.00 36.78 443 LEU A CA 1
ATOM 3479 C C . LEU A 1 443 ? -44.321 18.253 -0.240 1.00 36.78 443 LEU A C 1
ATOM 3481 O O . LEU A 1 443 ? -44.234 19.007 -1.203 1.00 36.78 443 LEU A O 1
ATOM 3485 N N . MET A 1 444 ? -45.225 17.267 -0.197 1.00 33.53 444 MET A N 1
ATOM 3486 C CA . MET A 1 444 ? -46.179 17.009 -1.285 1.00 33.53 444 MET A CA 1
ATOM 3487 C C . MET A 1 444 ? -47.363 17.990 -1.310 1.00 33.53 444 MET A C 1
ATOM 3489 O O . MET A 1 444 ? -47.917 18.233 -2.381 1.00 33.53 444 MET A O 1
ATOM 3493 N N . GLN A 1 445 ? -47.728 18.622 -0.187 1.00 33.00 445 GLN A N 1
ATOM 3494 C CA . GLN A 1 445 ? -48.720 19.710 -0.177 1.00 33.00 445 GLN A CA 1
ATOM 3495 C C . GLN A 1 445 ? -48.209 21.008 -0.823 1.00 33.00 445 GLN A C 1
ATOM 3497 O O . GLN A 1 445 ? -49.021 21.838 -1.226 1.00 33.00 445 GLN A O 1
ATOM 3502 N N . ILE A 1 446 ? -46.891 21.179 -0.972 1.00 33.31 446 ILE A N 1
ATOM 3503 C CA . ILE A 1 446 ? -46.299 22.348 -1.644 1.00 33.31 446 ILE A CA 1
ATOM 3504 C C . ILE A 1 446 ? -46.330 22.198 -3.181 1.00 33.31 446 ILE A C 1
ATOM 3506 O O . ILE A 1 446 ? -46.259 23.202 -3.884 1.00 33.31 446 ILE A O 1
ATOM 3510 N N . GLU A 1 447 ? -46.529 20.987 -3.719 1.00 32.19 447 GLU A N 1
ATOM 3511 C CA . GLU A 1 447 ? -46.561 20.733 -5.175 1.00 32.19 447 GLU A CA 1
ATOM 3512 C C . GLU A 1 447 ? -47.953 20.425 -5.760 1.00 32.19 447 GLU A C 1
ATOM 3514 O O . GLU A 1 447 ? -48.089 20.310 -6.975 1.00 32.19 447 GLU A O 1
ATOM 3519 N N . TYR A 1 448 ? -49.012 20.362 -4.945 1.00 30.78 448 TYR A N 1
ATOM 3520 C CA . TYR A 1 448 ? -50.385 20.112 -5.411 1.00 30.78 448 TYR A CA 1
ATOM 3521 C C . TYR A 1 448 ? -51.338 21.270 -5.079 1.00 30.78 448 TYR A C 1
ATOM 3523 O O . TYR A 1 448 ? -52.340 21.116 -4.383 1.00 30.78 448 TYR A O 1
ATOM 3531 N N . SER A 1 449 ? -51.060 22.447 -5.640 1.00 30.44 449 SER A N 1
ATOM 3532 C CA . SER A 1 449 ? -52.099 23.446 -5.908 1.00 30.44 449 SER A CA 1
ATOM 3533 C C . SER A 1 449 ? -52.119 23.785 -7.396 1.00 30.44 449 SER A C 1
ATOM 3535 O O . SER A 1 449 ? -51.714 24.867 -7.788 1.00 30.44 449 SER A O 1
ATOM 3537 N N . ASP A 1 450 ? -52.530 22.832 -8.229 1.00 32.53 450 ASP A N 1
ATOM 3538 C CA . ASP A 1 450 ? -53.322 23.111 -9.428 1.00 32.53 450 ASP A CA 1
ATOM 3539 C C . ASP A 1 450 ? -53.834 21.791 -10.024 1.00 32.53 450 ASP A C 1
ATOM 3541 O O . ASP A 1 450 ? -53.072 20.875 -10.321 1.00 32.53 450 ASP A O 1
ATOM 3545 N N . ASN A 1 451 ? -55.154 21.730 -10.215 1.00 30.08 451 ASN A N 1
ATOM 3546 C CA . ASN A 1 451 ? -55.937 20.678 -10.880 1.00 30.08 451 ASN A CA 1
ATOM 3547 C C . ASN A 1 451 ? -56.195 19.376 -10.098 1.00 30.08 451 ASN A C 1
ATOM 3549 O O . ASN A 1 451 ? -55.545 18.347 -10.265 1.00 30.08 451 ASN A O 1
ATOM 3553 N N . ALA A 1 452 ? -57.279 19.408 -9.321 1.00 25.56 452 ALA A N 1
ATOM 3554 C CA . ALA A 1 452 ? -57.927 18.238 -8.747 1.00 25.56 452 ALA A CA 1
ATOM 3555 C C . ALA A 1 452 ? -58.627 17.377 -9.817 1.00 25.56 452 ALA A C 1
ATOM 3557 O O . ALA A 1 452 ? -59.488 17.872 -10.546 1.00 25.56 452 ALA A O 1
ATOM 3558 N N . VAL A 1 453 ? -58.354 16.068 -9.822 1.00 27.12 453 VAL A N 1
ATOM 3559 C CA . VAL A 1 453 ? -59.309 15.037 -10.263 1.00 27.12 453 VAL A CA 1
ATOM 3560 C C . VAL A 1 453 ? -59.317 13.906 -9.233 1.00 27.12 453 VAL A C 1
ATOM 3562 O O . VAL A 1 453 ? -58.288 13.461 -8.740 1.00 27.12 453 VAL A O 1
ATOM 3565 N N . ASN A 1 454 ? -60.534 13.508 -8.887 1.00 26.38 454 ASN A N 1
ATOM 3566 C CA . ASN A 1 454 ? -60.959 12.736 -7.731 1.00 26.38 454 ASN A CA 1
ATOM 3567 C C . ASN A 1 454 ? -61.043 11.238 -8.081 1.00 26.38 454 ASN A C 1
ATOM 3569 O O . ASN A 1 454 ? -61.811 10.912 -8.985 1.00 26.38 454 ASN A O 1
ATOM 3573 N N . ILE A 1 455 ? -60.332 10.334 -7.386 1.00 27.02 455 ILE A N 1
ATOM 3574 C CA . ILE A 1 455 ? -60.655 8.890 -7.369 1.00 27.02 455 ILE A CA 1
ATOM 3575 C C . ILE A 1 455 ? -60.438 8.307 -5.960 1.00 27.02 455 ILE A C 1
ATOM 3577 O O . ILE A 1 455 ? -59.447 8.574 -5.289 1.00 27.02 455 ILE A O 1
ATOM 3581 N N . GLN A 1 456 ? -61.442 7.536 -5.548 1.00 26.19 456 GLN A N 1
ATOM 3582 C CA . GLN A 1 456 ? -61.746 6.955 -4.242 1.00 26.19 456 GLN A CA 1
ATOM 3583 C C . GLN A 1 456 ? -60.850 5.767 -3.835 1.00 26.19 456 GLN A C 1
ATOM 3585 O O . GLN A 1 456 ? -60.379 5.017 -4.685 1.00 26.19 456 GLN A O 1
ATOM 3590 N N . ASN A 1 457 ? -60.706 5.598 -2.515 1.00 27.83 457 ASN A N 1
ATOM 3591 C CA . ASN A 1 457 ? -60.095 4.480 -1.781 1.00 27.83 457 ASN A CA 1
ATOM 3592 C C . ASN A 1 457 ? -60.406 3.078 -2.336 1.00 27.83 457 ASN A C 1
ATOM 3594 O O . ASN A 1 457 ? -61.574 2.777 -2.568 1.00 27.83 457 ASN A O 1
ATOM 3598 N N . ASP A 1 458 ? -59.405 2.190 -2.332 1.00 26.92 458 ASP A N 1
ATOM 3599 C CA . ASP A 1 458 ? -59.530 0.915 -1.611 1.00 26.92 458 ASP A CA 1
ATOM 3600 C C . ASP A 1 458 ? -58.167 0.266 -1.315 1.00 26.92 458 ASP A C 1
ATOM 3602 O O . ASP A 1 458 ? -57.208 0.364 -2.081 1.00 26.92 458 ASP A O 1
ATOM 3606 N N . SER A 1 459 ? -58.101 -0.370 -0.151 1.00 28.62 459 SER A N 1
ATOM 3607 C CA . SER A 1 459 ? -56.980 -1.127 0.404 1.00 28.62 459 SER A CA 1
ATOM 3608 C C . SER A 1 459 ? -56.771 -2.466 -0.308 1.00 28.62 459 SER A C 1
ATOM 3610 O O . SER A 1 459 ? -57.735 -3.210 -0.432 1.00 28.62 459 SER A O 1
ATOM 3612 N N . ASP A 1 460 ? -55.531 -2.823 -0.669 1.00 27.45 460 ASP A N 1
ATOM 3613 C CA . ASP A 1 460 ? -54.903 -4.081 -0.224 1.00 27.45 460 ASP A CA 1
ATOM 3614 C C . ASP A 1 460 ? -53.487 -4.322 -0.784 1.00 27.45 460 ASP A C 1
ATOM 3616 O O . ASP A 1 460 ? -53.065 -3.819 -1.822 1.00 27.45 460 ASP A O 1
ATOM 3620 N N . TYR A 1 461 ? -52.763 -5.116 -0.003 1.00 25.77 461 TYR A N 1
ATOM 3621 C CA . TYR A 1 461 ? -51.405 -5.640 -0.115 1.00 25.77 461 TYR A CA 1
ATOM 3622 C C . TYR A 1 461 ? -50.855 -6.012 -1.521 1.00 25.77 461 TYR A C 1
ATOM 3624 O O . TYR A 1 461 ? -51.438 -6.803 -2.253 1.00 25.77 461 TYR A O 1
ATOM 3632 N N . VAL A 1 462 ? -49.579 -5.637 -1.725 1.00 26.86 462 VAL A N 1
ATOM 3633 C CA . VAL A 1 462 ? -48.488 -6.429 -2.354 1.00 26.86 462 VAL A CA 1
ATOM 3634 C C . VAL A 1 462 ? -48.430 -6.561 -3.894 1.00 26.86 462 VAL A C 1
ATOM 3636 O O . VAL A 1 462 ? -49.323 -7.066 -4.558 1.00 26.86 462 VAL A O 1
ATOM 3639 N N . ASN A 1 463 ? -47.224 -6.259 -4.408 1.00 25.28 463 ASN A N 1
ATOM 3640 C CA . ASN A 1 463 ? -46.634 -6.608 -5.713 1.00 25.28 463 ASN A CA 1
ATOM 3641 C C . ASN A 1 463 ? -47.172 -5.928 -6.984 1.00 25.28 463 ASN A C 1
ATOM 3643 O O . ASN A 1 463 ? -48.096 -6.425 -7.618 1.00 25.28 463 ASN A O 1
ATOM 3647 N N . LYS A 1 464 ? -46.422 -4.930 -7.478 1.00 25.16 464 LYS A N 1
ATOM 3648 C CA . LYS A 1 464 ? -45.802 -4.903 -8.826 1.00 25.16 464 LYS A CA 1
ATOM 3649 C C . LYS A 1 464 ? -45.312 -3.490 -9.143 1.00 25.16 464 LYS A C 1
ATOM 3651 O O . LYS A 1 464 ? -46.121 -2.617 -9.419 1.00 25.16 464 LYS A O 1
ATOM 3656 N N . TYR A 1 465 ? -44.000 -3.303 -9.253 1.00 25.25 465 TYR A N 1
ATOM 3657 C CA . TYR A 1 465 ? -43.481 -2.314 -10.195 1.00 25.25 465 TYR A CA 1
ATOM 3658 C C . TYR A 1 465 ? -42.747 -3.057 -11.302 1.00 25.25 465 TYR A C 1
ATOM 3660 O O . TYR A 1 465 ? -41.626 -3.537 -11.150 1.00 25.25 465 TYR A O 1
ATOM 3668 N N . HIS A 1 466 ? -43.477 -3.210 -12.406 1.00 24.47 466 HIS A N 1
ATOM 3669 C CA . HIS A 1 466 ? -42.931 -3.471 -13.725 1.00 24.47 466 HIS A CA 1
ATOM 3670 C C . HIS A 1 466 ? -42.123 -2.246 -14.160 1.00 24.47 466 HIS A C 1
ATOM 3672 O O . HIS A 1 466 ? -42.627 -1.123 -14.140 1.00 24.47 466 HIS A O 1
ATOM 3678 N N . TYR A 1 467 ? -40.885 -2.473 -14.592 1.00 24.91 467 TYR A N 1
ATOM 3679 C CA . TYR A 1 467 ? -40.123 -1.493 -15.354 1.00 24.91 467 TYR A CA 1
ATOM 3680 C C . TYR A 1 467 ? -40.878 -1.167 -16.644 1.00 24.91 467 TYR A C 1
ATOM 3682 O O . TYR A 1 467 ? -41.154 -2.069 -17.437 1.00 24.91 467 TYR A O 1
ATOM 3690 N N . THR A 1 468 ? -41.167 0.114 -16.870 1.00 24.12 468 THR A N 1
ATOM 3691 C CA . THR A 1 468 ? -41.570 0.606 -18.189 1.00 24.12 468 THR A CA 1
ATOM 3692 C C . THR A 1 468 ? -40.517 1.597 -18.660 1.00 24.12 468 THR A C 1
ATOM 3694 O O . THR A 1 468 ? -40.300 2.641 -18.052 1.00 24.12 468 THR A O 1
ATOM 3697 N N . ARG A 1 469 ? -39.812 1.198 -19.719 1.00 24.31 469 ARG A N 1
ATOM 3698 C CA . ARG A 1 469 ? -38.855 1.987 -20.497 1.00 24.31 469 ARG A CA 1
ATOM 3699 C C . ARG A 1 469 ? -39.620 3.112 -21.196 1.00 24.31 469 ARG A C 1
ATOM 3701 O O . ARG A 1 469 ? -40.557 2.819 -21.931 1.00 24.31 469 ARG A O 1
ATOM 3708 N N . ILE A 1 470 ? -39.217 4.361 -20.982 1.00 25.95 470 ILE A N 1
ATOM 3709 C CA . ILE A 1 470 ? -39.646 5.490 -21.814 1.00 25.95 470 ILE A CA 1
ATOM 3710 C C . ILE A 1 470 ? -38.468 5.832 -22.731 1.00 25.95 470 ILE A C 1
ATOM 3712 O O . ILE A 1 470 ? -37.399 6.215 -22.262 1.00 25.95 470 ILE A O 1
ATOM 3716 N N . GLU A 1 471 ? -38.658 5.594 -24.028 1.00 27.41 471 GLU A N 1
ATOM 3717 C CA . GLU A 1 471 ? -37.811 6.073 -25.126 1.00 27.41 471 GLU A CA 1
ATOM 3718 C C . GLU A 1 471 ? -38.421 7.343 -25.735 1.00 27.41 471 GLU A C 1
ATOM 3720 O O . GLU A 1 471 ? -39.640 7.420 -25.882 1.00 27.41 471 GLU A O 1
ATOM 3725 N N . GLY A 1 472 ? -37.546 8.269 -26.147 1.00 26.84 472 GLY A N 1
ATOM 3726 C CA . GLY A 1 472 ? -37.855 9.503 -26.885 1.00 26.84 472 GLY A CA 1
ATOM 3727 C C . GLY A 1 472 ? -38.107 10.694 -25.947 1.00 26.84 472 GLY A C 1
ATOM 3728 O O . GLY A 1 472 ? -38.882 10.576 -25.011 1.00 26.84 472 GLY A O 1
ATOM 3729 N N . ASP A 1 473 ? -37.500 11.869 -26.093 1.00 26.00 473 ASP A N 1
ATOM 3730 C CA . ASP A 1 473 ? -37.056 12.492 -27.332 1.00 26.00 473 ASP A CA 1
ATOM 3731 C C . ASP A 1 473 ? -35.995 13.582 -27.075 1.00 26.00 473 ASP A C 1
ATOM 3733 O O . ASP A 1 473 ? -35.759 14.031 -25.952 1.00 26.00 473 ASP A O 1
ATOM 3737 N N . GLU A 1 474 ? -35.339 13.952 -28.164 1.00 32.53 474 GLU A N 1
ATOM 3738 C CA . GLU A 1 474 ? -34.157 14.793 -28.310 1.00 32.53 474 GLU A CA 1
ATOM 3739 C C . GLU A 1 474 ? -34.308 16.251 -27.817 1.00 32.53 474 GLU A C 1
ATOM 3741 O O . GLU A 1 474 ? -35.378 16.852 -27.853 1.00 32.53 474 GLU A O 1
ATOM 3746 N N . ASN A 1 475 ? -33.155 16.857 -27.497 1.00 31.55 475 ASN A N 1
ATOM 3747 C CA . ASN A 1 475 ? -32.904 18.291 -27.264 1.00 31.55 475 ASN A CA 1
ATOM 3748 C C . ASN A 1 475 ? -33.262 18.878 -25.888 1.00 31.55 475 ASN A C 1
ATOM 3750 O O . ASN A 1 475 ? -34.202 19.655 -25.752 1.00 31.55 475 ASN A O 1
ATOM 3754 N N . VAL A 1 476 ? -32.364 18.705 -24.911 1.00 26.20 476 VAL A N 1
ATOM 3755 C CA . VAL A 1 476 ? -32.198 19.696 -23.833 1.00 26.20 476 VAL A CA 1
ATOM 3756 C C . VAL A 1 476 ? -30.715 20.038 -23.673 1.00 26.20 476 VAL A C 1
ATOM 3758 O O . VAL A 1 476 ? -29.933 19.291 -23.091 1.00 26.20 476 VAL A O 1
ATOM 3761 N N . LYS A 1 477 ? -30.319 21.193 -24.223 1.00 24.59 477 LYS A N 1
ATOM 3762 C CA . LYS A 1 477 ? -29.045 21.862 -23.926 1.00 24.59 477 LYS A CA 1
ATOM 3763 C C . LYS A 1 477 ? -29.220 22.654 -22.631 1.00 24.59 477 LYS A C 1
ATOM 3765 O O . LYS A 1 477 ? -29.936 23.651 -22.627 1.00 24.59 477 LYS A O 1
ATOM 3770 N N . LEU A 1 478 ? -28.561 22.239 -21.552 1.00 23.91 478 LEU A N 1
ATOM 3771 C CA . LEU A 1 478 ? -28.471 23.033 -20.325 1.00 23.91 478 LEU A CA 1
ATOM 3772 C C . LEU A 1 478 ? -27.232 23.932 -20.391 1.00 23.91 478 LEU A C 1
ATOM 3774 O O . LEU A 1 478 ? -26.096 23.465 -20.358 1.00 23.91 478 LEU A O 1
ATOM 3778 N N . TYR A 1 479 ? -27.488 25.231 -20.533 1.00 26.33 479 TYR A N 1
ATOM 3779 C CA . TYR A 1 479 ? -26.506 26.304 -20.429 1.00 26.33 479 TYR A CA 1
ATOM 3780 C C . TYR A 1 479 ? -26.164 26.548 -18.953 1.00 26.33 479 TYR A C 1
ATOM 3782 O O . TYR A 1 479 ? -27.056 26.727 -18.127 1.00 26.33 479 TYR A O 1
ATOM 3790 N N . VAL A 1 480 ? -24.869 26.573 -18.640 1.00 27.22 480 VAL A N 1
ATOM 3791 C CA . VAL A 1 480 ? -24.323 26.982 -17.338 1.00 27.22 480 VAL A CA 1
ATOM 3792 C C . VAL A 1 480 ? -24.224 28.514 -17.317 1.00 27.22 480 VAL A C 1
ATOM 3794 O O . VAL A 1 480 ? -23.581 29.064 -18.215 1.00 27.22 480 VAL A O 1
ATOM 3797 N N . PRO A 1 481 ? -24.808 29.229 -16.337 1.00 23.38 481 PRO A N 1
ATOM 3798 C CA . PRO A 1 481 ? -24.508 30.639 -16.135 1.00 23.38 481 PRO A CA 1
ATOM 3799 C C . PRO A 1 481 ? -23.130 30.784 -15.483 1.00 23.38 481 PRO A C 1
ATOM 3801 O O . PRO A 1 481 ? -22.843 30.173 -14.454 1.00 23.38 481 PRO A O 1
ATOM 3804 N N . ILE A 1 482 ? -22.292 31.596 -16.118 1.00 24.59 482 ILE A N 1
ATOM 3805 C CA . ILE A 1 482 ? -21.047 32.142 -15.581 1.00 24.59 482 ILE A CA 1
ATOM 3806 C C . ILE A 1 482 ? -21.385 33.426 -14.793 1.00 24.59 482 ILE A C 1
ATOM 3808 O O . ILE A 1 482 ? -22.311 34.140 -15.174 1.00 24.59 482 ILE A O 1
ATOM 3812 N N . GLU A 1 483 ? -20.569 33.695 -13.765 1.00 25.80 483 GLU A N 1
ATOM 3813 C CA . GLU A 1 483 ? -20.432 34.905 -12.921 1.00 25.80 483 GLU A CA 1
ATOM 3814 C C . GLU A 1 483 ? -21.318 35.031 -11.658 1.00 25.80 483 GLU A C 1
ATOM 3816 O O . GLU A 1 483 ? -22.505 34.719 -11.675 1.00 25.80 483 GLU A O 1
ATOM 3821 N N . GLY A 1 484 ? -20.777 35.477 -10.511 1.00 33.66 484 GLY A N 1
ATOM 3822 C CA . GLY A 1 484 ? -19.514 36.216 -10.295 1.00 33.66 484 GLY A CA 1
ATOM 3823 C C . GLY A 1 484 ? -18.843 36.028 -8.939 1.00 33.66 484 GLY A C 1
ATOM 3824 O O . GLY A 1 484 ? -19.395 35.308 -8.076 1.00 33.66 484 GLY A O 1
#

Secondary structure (DSSP, 8-state):
-HHHHHHHHH-SSSSTT-PPP------TT-HHHHHHHHHHHHH-SSS--TTPPP-TT---EESS---GGGG-TTT-TT-EESSPPHHHHHHHHHHHHHHHT--EEEEEEESSHHHHHHHHHHHHHHHHTT-EEEEEEEE-TTS-HHHHHHHHHHHHHHT-SEEEEES-HHHHHHHHHHHHHTT---PEEEE-TTS---GGGS-GGGGGGGTT-EEEEE-----TTHHHHHHT--TTT-TT-HHHHHHHHHHTTEE---TT-HHHHHHHHTT-SPEEP-TT--STTTHHHHHTTT--HHHHHHHHHHHHHHHHHHHHHTPPTT-SSSGGGPPP-TTS--HHHHHHHHTT-EEE-TTS-EEE--TTS----EEEEEEEEE-GGG-EEEEEEEEEETTT-SPEEE-GGG---TTS-TTSSS-----------HHHHHHHHHHHHHHHHTT--S----------------------------PPPP--

InterPro domains:
  IPR000068 GPCR, family 3, extracellular calcium-sensing receptor-related [PR00592] (111-132)
  IPR000068 GPCR, family 3, extracellular calcium-sensing receptor-related [PR00592] (173-188)
  IPR000068 GPCR, family 3, extracellular calcium-sensing receptor-related [PR00592] (209-227)
  IPR000068 GPCR, family 3, extracellular calcium-sensing receptor-related [PR00592] (323-340)
  IPR000068 GPCR, family 3, extracellular calcium-sensing receptor-related [PTHR24061] (1-414)
  IPR001828 Receptor, ligand binding region [PF01094] (1-377)
  IPR028082 Periplasmic binding protein-like I [SSF53822] (1-409)

pLDDT: mean 79.84, std 21.78, range [23.38, 98.31]

Solvent-accessible surface area (backbone atoms only — not comparable to full-atom values): 28383 Å² total; per-residue (Å²): 84,70,68,50,45,56,52,42,57,68,34,79,85,49,45,63,98,49,78,78,83,87,86,89,73,79,34,83,96,32,72,70,43,38,52,51,46,49,52,31,63,77,66,74,35,102,61,92,64,94,85,73,75,82,68,89,40,63,62,56,65,36,31,73,78,32,56,54,75,63,42,40,52,88,84,33,66,56,45,32,26,48,36,31,47,42,63,56,54,31,50,44,49,32,44,48,30,55,74,43,47,53,38,60,29,31,36,38,21,26,78,47,67,62,17,50,56,49,44,52,54,34,52,52,46,26,45,76,66,68,29,42,74,79,44,80,43,75,37,47,68,85,59,56,68,69,60,50,47,46,52,50,50,52,44,61,73,69,70,50,41,39,34,38,34,40,32,47,49,76,35,44,43,68,44,45,52,41,30,48,77,68,73,58,62,81,44,38,41,37,33,32,66,59,32,66,92,57,66,87,80,43,62,74,87,39,49,72,49,46,24,34,12,39,33,36,36,51,53,64,75,79,61,88,64,49,67,59,52,59,36,65,60,54,46,82,81,44,79,80,43,64,63,54,43,52,49,49,25,62,75,66,54,22,36,77,86,56,100,79,49,64,64,58,56,50,26,49,75,70,72,56,67,59,49,72,60,61,92,86,67,71,41,68,89,47,40,56,75,75,66,38,68,79,67,44,21,56,58,43,21,30,35,50,39,53,50,45,54,48,53,18,51,32,51,49,69,68,46,47,86,62,68,21,92,46,79,88,13,39,53,72,54,79,93,68,74,48,56,55,58,45,47,59,38,41,60,65,41,74,47,72,46,97,76,72,45,77,46,45,43,50,98,48,32,30,19,70,54,43,33,31,29,30,29,34,37,66,47,84,90,82,43,74,42,68,42,80,31,31,40,31,36,63,88,87,36,94,59,61,49,67,47,70,87,71,56,56,48,70,79,76,51,63,58,78,74,41,58,54,76,59,78,72,74,76,69,81,48,67,68,61,54,48,52,51,46,51,51,50,50,56,57,51,60,72,75,64,84,77,84,91,81,88,83,81,88,80,90,81,85,84,90,82,87,77,89,77,90,84,80,87,83,87,88,83,88,84,81,80,86,80,87,133

Foldseek 3Di:
DVVLQVVQQPDCVFPHPDRDDDDDADCVPPPVRVVVVVQCVVVVDPDDDPPDDDPPLDADEALQPQAQVLLDCVVNVRYFYLFYHCLLVLLLVLQVCVLQVPAEEEEEAEPDCQRPVSVVSSQVSNVVSRHHHQYYHYFDLPDDLVSLLVVLVSCVVSVHAEYEYRAEPNRCQSNLVSCLVVVNQNHAYEYEQNYDPQCVVHDPSSLLSQALHKYKHADDFDDPCPLVVLQPQACVVPVVPPPSQVLQCVVQVAHADDPPPVVVVVCVVVVHGHHHGDRPDTCNVPSCNSVVVQRCNSVRRVSLSVVLLSQLLSCLVPQDQCCAQDPSSDGDDNVDDGSNSSSSSSQVDFDQDPSRDTRHADPSNYHFSKIWMWTWHQDPPRDTDTHGFWMDGVVVHSHIGGNLVPGQHSVNPCVSSHDPVPPDDPPCPVVVVVVVVVVVVVVVVVVPDDDDDDDDDDDDDDDDDDDDDDDDDDDDDDDDDDDD

Radius of gyration: 27.73 Å; Cα contacts (8 Å, |Δi|>4): 677; chains: 1; bounding box: 94×57×68 Å

Organism: Pleurodeles waltl (NCBI:txid8319)

Sequence (484 aa):
MVFAIEEINRSPDLLPNITLGFRIFDSCTSQIRAIQGLLEVLTGKQRQVPGYSCDPHSMPISYGSVLSTLSDKLQFPSFLRTVPSSTFQNIALARLMGHFGWTWIGMIISDDEVGMVGGQSMKRVIEQNGGCVAFMEKVHLSYPRAKILSTVKVSQRHGVKVIIVHSSEVHVKMLMEAFHSQNVTDNVFVFSASFTVTLGLFPRQTWPLFNGSLAIVLHFTNMPGFEEFLTHLHPLRDPNDKFIKRLWEKAFNCRWPEANDTQMMINIANGEGPSPCSENQTLHKMAADLFELDDLGSTYHTYLAVYALAHALDSVMSCKPGQGPFINGECADVNNIQPWQVLQYVRKINVTLNVGANLYFDANADALSAYDILNIQILGDDDIRLVKVGRYDSQEGQEVHVNTKSILWADHNQLIGRILKTPAMPPVTLTNALIMQDIVEHLMQIEYSDNAVNIQNDSDYVNKYHYTRIEGDENVKLYVPIEG